Protein AF-A0A9C8DY75-F1 (afdb_monomer_lite)

Structure (mmCIF, N/CA/C/O backbone):
data_AF-A0A9C8DY75-F1
#
_entry.id   AF-A0A9C8DY75-F1
#
loop_
_atom_site.group_PDB
_atom_site.id
_atom_site.type_symbol
_atom_site.label_atom_id
_atom_site.label_alt_id
_atom_site.label_comp_id
_atom_site.label_asym_id
_atom_site.label_entity_id
_atom_site.label_seq_id
_atom_site.pdbx_PDB_ins_code
_atom_site.Cartn_x
_atom_site.Cartn_y
_atom_site.Cartn_z
_atom_site.occupancy
_atom_site.B_iso_or_equiv
_atom_site.auth_seq_id
_atom_site.auth_comp_id
_atom_site.auth_asym_id
_atom_site.auth_atom_id
_atom_site.pdbx_PDB_model_num
ATOM 1 N N . MET A 1 1 ? 14.771 -12.194 33.985 1.00 35.06 1 MET A N 1
ATOM 2 C CA . MET A 1 1 ? 16.113 -11.667 33.655 1.00 35.06 1 MET A CA 1
ATOM 3 C C . MET A 1 1 ? 16.366 -11.948 32.188 1.00 35.06 1 MET A C 1
ATOM 5 O O . MET A 1 1 ? 16.012 -13.023 31.724 1.00 35.06 1 MET A O 1
ATOM 9 N N . ASN A 1 2 ? 16.780 -10.926 31.445 1.00 33.47 2 ASN A N 1
ATOM 10 C CA . ASN A 1 2 ? 16.529 -10.808 30.013 1.00 33.47 2 ASN A CA 1
ATOM 11 C C . ASN A 1 2 ? 17.751 -11.295 29.214 1.00 33.47 2 ASN A C 1
ATOM 13 O O . ASN A 1 2 ? 18.658 -10.508 28.962 1.00 33.47 2 ASN A O 1
ATOM 17 N N . ASN A 1 3 ? 17.768 -12.573 28.813 1.00 32.16 3 ASN A N 1
ATOM 18 C CA . ASN A 1 3 ? 18.844 -13.187 28.007 1.00 32.16 3 ASN A CA 1
ATOM 19 C C . ASN A 1 3 ? 19.172 -12.420 26.708 1.00 32.16 3 ASN A C 1
ATOM 21 O O . ASN A 1 3 ? 20.236 -12.604 26.133 1.00 32.16 3 ASN A O 1
ATOM 25 N N . HIS A 1 4 ? 18.276 -11.540 26.259 1.00 33.88 4 HIS A N 1
ATOM 26 C CA . HIS A 1 4 ? 18.466 -10.701 25.081 1.00 33.88 4 HIS A CA 1
ATOM 27 C C . HIS A 1 4 ? 19.522 -9.611 25.304 1.00 33.88 4 HIS A C 1
ATOM 29 O O . HIS A 1 4 ? 20.319 -9.360 24.414 1.00 33.88 4 HIS A O 1
ATOM 35 N N . ASN A 1 5 ? 19.588 -8.998 26.490 1.00 35.75 5 ASN A N 1
ATOM 36 C CA . ASN A 1 5 ? 20.524 -7.893 26.735 1.00 35.75 5 ASN A CA 1
ATOM 37 C C . ASN A 1 5 ? 21.978 -8.370 26.843 1.00 35.75 5 ASN A C 1
ATOM 39 O O . ASN A 1 5 ? 22.879 -7.671 26.398 1.00 35.75 5 ASN A O 1
ATOM 43 N N . GLN A 1 6 ? 22.189 -9.581 27.364 1.00 37.75 6 GLN A N 1
ATOM 44 C CA . GLN A 1 6 ? 23.513 -10.196 27.481 1.00 37.75 6 GLN A CA 1
ATOM 45 C C . GLN A 1 6 ? 24.086 -10.571 26.100 1.00 37.75 6 GLN A C 1
ATOM 47 O O . GLN A 1 6 ? 25.264 -10.364 25.836 1.00 37.75 6 GLN A O 1
ATOM 52 N N . PHE A 1 7 ? 23.220 -11.000 25.176 1.00 37.94 7 PHE A N 1
ATOM 53 C CA . PHE A 1 7 ? 23.576 -11.288 23.784 1.00 37.94 7 PHE A CA 1
ATOM 54 C C . PHE A 1 7 ? 24.015 -10.033 23.002 1.00 37.94 7 PHE A C 1
ATOM 56 O O . PHE A 1 7 ? 24.945 -10.088 22.201 1.00 37.94 7 PHE A O 1
ATOM 63 N N . TYR A 1 8 ? 23.387 -8.877 23.256 1.00 40.94 8 TYR A N 1
ATOM 64 C CA . TYR A 1 8 ? 23.762 -7.611 22.609 1.00 40.94 8 TYR A CA 1
ATOM 65 C C . TYR A 1 8 ? 25.076 -7.016 23.143 1.00 40.94 8 TYR A C 1
ATOM 67 O O . TYR A 1 8 ? 25.793 -6.364 22.385 1.00 40.94 8 TYR A O 1
ATOM 75 N N . GLU A 1 9 ? 25.419 -7.255 24.413 1.00 46.00 9 GLU A N 1
ATOM 76 C CA . GLU A 1 9 ? 26.706 -6.840 24.994 1.00 46.00 9 GLU A CA 1
ATOM 77 C C . GLU A 1 9 ? 27.879 -7.699 24.489 1.00 46.00 9 GLU A C 1
ATOM 79 O O . GLU A 1 9 ? 28.969 -7.172 24.268 1.00 46.00 9 GLU A O 1
ATOM 84 N N . GLU A 1 10 ? 27.650 -8.990 24.228 1.00 44.62 10 GLU A N 1
ATOM 85 C CA . GLU A 1 10 ? 28.637 -9.900 23.627 1.00 44.62 10 GLU A CA 1
ATOM 86 C C . GLU A 1 10 ? 28.893 -9.587 22.137 1.00 44.62 10 GLU A C 1
ATOM 88 O O . GLU A 1 10 ? 30.037 -9.625 21.680 1.00 44.62 10 GLU A O 1
ATOM 93 N N . LEU A 1 11 ? 27.861 -9.175 21.388 1.00 41.12 11 LEU A N 1
ATOM 94 C CA . LEU A 1 11 ? 27.969 -8.759 19.978 1.00 41.12 11 LEU A CA 1
ATOM 95 C C . LEU A 1 11 ? 28.795 -7.480 19.769 1.00 41.12 11 LEU A C 1
ATOM 97 O O . LEU A 1 11 ? 29.419 -7.311 18.722 1.00 41.12 11 LEU A O 1
ATOM 101 N N . ALA A 1 12 ? 28.823 -6.582 20.756 1.00 44.66 12 ALA A N 1
ATOM 102 C CA . ALA A 1 12 ? 29.548 -5.315 20.673 1.00 44.66 12 ALA A CA 1
ATOM 103 C C . ALA A 1 12 ? 31.079 -5.465 20.798 1.00 44.66 12 ALA A C 1
ATOM 105 O O . ALA A 1 12 ? 31.804 -4.505 20.541 1.00 44.66 12 ALA A O 1
ATOM 106 N N . GLN A 1 13 ? 31.576 -6.646 21.190 1.00 51.94 13 GLN A N 1
ATOM 107 C CA . GLN A 1 13 ? 33.007 -6.908 21.399 1.00 51.94 13 GLN A CA 1
ATOM 108 C C . GLN A 1 13 ? 33.695 -7.638 20.231 1.00 51.94 13 GLN A C 1
ATOM 110 O O . GLN A 1 13 ? 34.899 -7.888 20.298 1.00 51.94 13 GLN A O 1
ATOM 115 N N . LEU A 1 14 ? 32.966 -7.968 19.159 1.00 43.81 14 LEU A N 1
ATOM 116 C CA . LEU A 1 14 ? 33.494 -8.720 18.014 1.00 43.81 14 LEU A CA 1
ATOM 117 C C . LEU A 1 14 ? 34.040 -7.815 16.888 1.00 43.81 14 LEU A C 1
ATOM 119 O O . LEU A 1 14 ? 33.615 -6.667 16.736 1.00 43.81 14 LEU A O 1
ATOM 123 N N . PRO A 1 15 ? 34.988 -8.308 16.066 1.00 44.72 15 PRO A N 1
ATOM 124 C CA . PRO A 1 15 ? 35.556 -7.534 14.968 1.00 44.72 15 PRO A CA 1
ATOM 125 C C . PRO A 1 15 ? 34.544 -7.284 13.819 1.00 44.72 15 PRO A C 1
ATOM 127 O O . PRO A 1 15 ? 33.732 -8.157 13.502 1.00 44.72 15 PRO A O 1
ATOM 130 N N . PRO A 1 16 ? 34.615 -6.135 13.108 1.00 42.19 16 PRO A N 1
ATOM 131 C CA . PRO A 1 16 ? 33.602 -5.693 12.126 1.00 42.19 16 PRO A CA 1
ATOM 132 C C . PRO A 1 16 ? 33.307 -6.662 10.963 1.00 42.19 16 PRO A C 1
ATOM 134 O O . PRO A 1 16 ? 32.242 -6.611 10.343 1.00 42.19 16 PRO A O 1
ATOM 137 N N . GLN A 1 17 ? 34.259 -7.539 10.643 1.00 45.12 17 GLN A N 1
ATOM 138 C CA . GLN A 1 17 ? 34.166 -8.502 9.543 1.00 45.12 17 GLN A CA 1
ATOM 139 C C . GLN A 1 17 ? 33.338 -9.741 9.923 1.00 45.12 17 GLN A C 1
ATOM 141 O O . GLN A 1 17 ? 32.586 -10.239 9.089 1.00 45.12 17 GLN A O 1
ATOM 146 N N . GLU A 1 18 ? 33.387 -10.170 11.188 1.00 43.00 18 GLU A N 1
ATOM 147 C CA . GLU A 1 18 ? 32.552 -11.259 11.719 1.00 43.00 18 GLU A CA 1
ATOM 148 C C . GLU A 1 18 ? 31.123 -10.773 11.999 1.00 43.00 18 GLU A C 1
ATOM 150 O O . GLU A 1 18 ? 30.161 -11.478 11.706 1.00 43.00 18 GLU A O 1
ATOM 155 N N . ILE A 1 19 ? 30.969 -9.511 12.423 1.00 42.41 19 ILE A N 1
ATOM 156 C CA . ILE A 1 19 ? 29.669 -8.834 12.563 1.00 42.41 19 ILE A CA 1
ATOM 157 C C . ILE A 1 19 ? 28.912 -8.798 11.225 1.00 42.41 19 ILE A C 1
ATOM 159 O O . ILE A 1 19 ? 27.706 -9.005 11.199 1.00 42.41 19 ILE A O 1
ATOM 163 N N . SER A 1 20 ? 29.603 -8.606 10.098 1.00 39.88 20 SER A N 1
ATOM 164 C CA . SER A 1 20 ? 28.977 -8.562 8.766 1.00 39.88 20 SER A CA 1
ATOM 165 C C . SER A 1 20 ? 28.496 -9.937 8.267 1.00 39.88 20 SER A C 1
ATOM 167 O O . SER A 1 20 ? 27.516 -10.005 7.527 1.00 39.88 20 SER A O 1
ATOM 169 N N . GLN A 1 21 ? 29.145 -11.032 8.682 1.00 42.72 21 GLN A N 1
ATOM 170 C CA . GLN A 1 21 ? 28.698 -12.405 8.399 1.00 42.72 21 GLN A CA 1
ATOM 171 C C . GLN A 1 21 ? 27.571 -12.850 9.342 1.00 42.72 21 GLN A C 1
ATOM 173 O O . GLN A 1 21 ? 26.613 -13.464 8.883 1.00 42.72 21 GLN A O 1
ATOM 178 N N . LEU A 1 22 ? 27.612 -12.460 10.621 1.00 39.53 22 LEU A N 1
ATOM 179 C CA . LEU A 1 22 ? 26.541 -12.750 11.583 1.00 39.53 22 LEU A CA 1
ATOM 180 C C . LEU A 1 22 ? 25.277 -11.904 11.335 1.00 39.53 22 LEU A C 1
ATOM 182 O O . LEU A 1 22 ? 24.164 -12.400 11.476 1.00 39.53 22 LEU A O 1
ATOM 186 N N . LEU A 1 23 ? 25.425 -10.650 10.887 1.00 39.97 23 LEU A N 1
ATOM 187 C CA . LEU A 1 23 ? 24.319 -9.801 10.417 1.00 39.97 23 LEU A CA 1
ATOM 188 C C . LEU A 1 23 ? 23.689 -10.323 9.120 1.00 39.97 23 LEU A C 1
ATOM 190 O O . LEU A 1 23 ? 22.530 -10.022 8.859 1.00 39.97 23 LEU A O 1
ATOM 194 N N . ALA A 1 24 ? 24.408 -11.116 8.318 1.00 43.81 24 ALA A N 1
ATOM 195 C CA . ALA A 1 24 ? 23.829 -11.843 7.187 1.00 43.81 24 ALA A CA 1
ATOM 196 C C . ALA A 1 24 ? 23.033 -13.091 7.629 1.00 43.81 24 ALA A C 1
ATOM 198 O O . ALA A 1 24 ? 22.168 -13.552 6.884 1.00 43.81 24 ALA A O 1
ATOM 199 N N . GLU A 1 25 ? 23.274 -13.605 8.840 1.00 40.19 25 GLU A N 1
ATOM 200 C CA . GLU A 1 25 ? 22.545 -14.734 9.438 1.00 40.19 25 GLU A CA 1
ATOM 201 C C . GLU A 1 25 ? 21.399 -14.309 10.378 1.00 40.19 25 GLU A C 1
ATOM 203 O O . GLU A 1 25 ? 20.442 -15.064 10.552 1.00 40.19 25 GLU A O 1
ATOM 208 N N . VAL A 1 26 ? 21.439 -13.101 10.951 1.00 36.62 26 VAL A N 1
ATOM 209 C CA . VAL A 1 26 ? 20.476 -12.614 11.956 1.00 36.62 26 VAL A CA 1
ATOM 210 C C . VAL A 1 26 ? 20.034 -11.180 11.626 1.00 36.62 26 VAL A C 1
ATOM 212 O O . VAL A 1 26 ? 20.296 -10.241 12.372 1.00 36.62 26 VAL A O 1
ATOM 215 N N . LEU A 1 27 ? 19.375 -10.962 10.484 1.00 36.66 27 LEU A N 1
ATOM 216 C CA . LEU A 1 27 ? 18.712 -9.671 10.243 1.00 36.66 27 LEU A CA 1
ATOM 217 C C . LEU A 1 27 ? 17.503 -9.503 11.193 1.00 36.66 27 LEU A C 1
ATOM 219 O O . LEU A 1 27 ? 16.833 -10.483 11.533 1.00 36.66 27 LEU A O 1
ATOM 223 N N . PRO A 1 28 ? 17.195 -8.272 11.638 1.00 41.47 28 PRO A N 1
ATOM 224 C CA . PRO A 1 28 ? 16.092 -8.005 12.554 1.00 41.47 28 PRO A CA 1
ATOM 225 C C . PRO A 1 28 ? 14.758 -8.402 11.904 1.00 41.47 28 PRO A C 1
ATOM 227 O O . PRO A 1 28 ? 14.546 -8.198 10.711 1.00 41.47 28 PRO A O 1
ATOM 230 N N . TYR A 1 29 ? 13.840 -8.965 12.694 1.00 38.38 29 TYR A N 1
ATOM 231 C CA . TYR A 1 29 ? 12.595 -9.607 12.235 1.00 38.38 29 TYR A CA 1
ATOM 232 C C . TYR A 1 29 ? 11.742 -8.756 11.260 1.00 38.38 29 TYR A C 1
ATOM 234 O O . TYR A 1 29 ? 11.028 -9.308 10.426 1.00 38.38 29 TYR A O 1
ATOM 242 N N . GLY A 1 30 ? 11.850 -7.421 11.310 1.00 42.50 30 GLY A N 1
ATOM 243 C CA . GLY A 1 30 ? 11.205 -6.505 10.358 1.00 42.50 30 GLY A CA 1
ATOM 244 C C . GLY A 1 30 ? 11.857 -6.444 8.965 1.00 42.50 30 GLY A C 1
ATOM 245 O O . GLY A 1 30 ? 11.147 -6.372 7.969 1.00 42.50 30 GLY A O 1
ATOM 246 N N . GLU A 1 31 ? 13.184 -6.551 8.857 1.00 40.59 31 GLU A N 1
ATOM 247 C CA . GLU A 1 31 ? 13.904 -6.491 7.571 1.00 40.59 31 GLU A CA 1
ATOM 248 C C . GLU A 1 31 ? 13.900 -7.833 6.825 1.00 40.59 31 GLU A C 1
ATOM 250 O O . GLU A 1 31 ? 13.938 -7.863 5.596 1.00 40.59 31 GLU A O 1
ATOM 255 N N . ILE A 1 32 ? 13.786 -8.955 7.545 1.00 43.06 32 ILE A N 1
ATOM 256 C CA . ILE A 1 32 ? 13.619 -10.290 6.945 1.00 43.06 32 ILE A CA 1
ATOM 257 C C . ILE A 1 32 ? 12.243 -10.428 6.278 1.00 43.06 32 ILE A C 1
ATOM 259 O O . ILE A 1 32 ? 12.142 -11.009 5.198 1.00 43.06 32 ILE A O 1
ATOM 263 N N . LYS A 1 33 ? 11.182 -9.876 6.882 1.00 41.22 33 LYS A N 1
ATOM 264 C CA . LYS A 1 33 ? 9.817 -9.957 6.337 1.00 41.22 33 LYS A CA 1
ATOM 265 C C . LYS A 1 33 ? 9.682 -9.161 5.035 1.00 41.22 33 LYS A C 1
ATOM 267 O O . LYS A 1 33 ? 9.164 -9.689 4.057 1.00 41.22 33 LYS A O 1
ATOM 272 N N . ALA A 1 34 ? 10.264 -7.961 4.991 1.00 41.84 34 ALA A N 1
ATOM 273 C CA . ALA A 1 34 ? 10.350 -7.160 3.774 1.00 41.84 34 ALA A CA 1
ATOM 274 C C . ALA A 1 34 ? 11.206 -7.835 2.683 1.00 41.84 34 ALA A C 1
ATOM 276 O O . ALA A 1 34 ? 10.881 -7.710 1.508 1.00 41.84 34 ALA A O 1
ATOM 277 N N . ARG A 1 35 ? 12.269 -8.579 3.053 1.00 44.25 35 ARG A N 1
ATOM 278 C CA . ARG A 1 35 ? 13.201 -9.243 2.116 1.00 44.25 35 ARG A CA 1
ATOM 279 C C . ARG A 1 35 ? 12.779 -10.613 1.575 1.00 44.25 35 ARG A C 1
ATOM 281 O O . ARG A 1 35 ? 13.339 -11.043 0.568 1.00 44.25 35 ARG A O 1
ATOM 288 N N . MET A 1 36 ? 11.812 -11.294 2.190 1.00 48.47 36 MET A N 1
ATOM 289 C CA . MET A 1 36 ? 11.324 -12.598 1.707 1.00 48.47 36 MET A CA 1
ATOM 290 C C . MET A 1 36 ? 10.071 -12.511 0.825 1.00 48.47 36 MET A C 1
ATOM 292 O O . MET A 1 36 ? 9.897 -13.371 -0.035 1.00 48.47 36 MET A O 1
ATOM 296 N N . ASP A 1 37 ? 9.259 -11.462 0.971 1.00 58.91 37 ASP A N 1
ATOM 297 C CA . ASP A 1 37 ? 8.119 -11.173 0.097 1.00 58.91 37 ASP A CA 1
ATOM 298 C C . ASP A 1 37 ? 8.492 -10.005 -0.828 1.00 58.91 37 ASP A C 1
ATOM 300 O O . ASP A 1 37 ? 8.303 -8.830 -0.513 1.00 58.91 37 ASP A O 1
ATOM 304 N N . GLY A 1 38 ? 9.077 -10.324 -1.980 1.00 64.00 38 GLY A N 1
ATOM 305 C CA . GLY A 1 38 ? 9.487 -9.341 -2.978 1.00 64.00 38 GLY A CA 1
ATOM 306 C C . GLY A 1 38 ? 9.517 -9.940 -4.375 1.00 64.00 38 GLY A C 1
ATOM 307 O O . GLY A 1 38 ? 9.496 -11.157 -4.546 1.00 64.00 38 GLY A O 1
ATOM 308 N N . SER A 1 39 ? 9.549 -9.077 -5.381 1.00 71.75 39 SER A N 1
ATOM 309 C CA . SER A 1 39 ? 9.592 -9.479 -6.786 1.00 71.75 39 SER A CA 1
ATOM 310 C C . SER A 1 39 ? 10.898 -9.051 -7.429 1.00 71.75 39 SER A C 1
ATOM 312 O O . SER A 1 39 ? 11.401 -7.964 -7.147 1.00 71.75 39 SER A O 1
ATOM 314 N N . VAL A 1 40 ? 11.438 -9.895 -8.309 1.00 77.00 40 VAL A N 1
ATOM 315 C CA . VAL A 1 40 ? 12.561 -9.498 -9.158 1.00 77.00 40 VAL A CA 1
ATOM 316 C C . VAL A 1 40 ? 12.011 -8.935 -10.459 1.00 77.00 40 VAL A C 1
ATOM 318 O O . VAL A 1 40 ? 11.141 -9.528 -11.094 1.00 77.00 40 VAL A O 1
ATOM 321 N N . ILE A 1 41 ? 12.497 -7.757 -10.825 1.00 82.62 41 ILE A N 1
ATOM 322 C CA . ILE A 1 41 ? 12.028 -6.990 -11.968 1.00 82.62 41 ILE A CA 1
ATOM 323 C C . ILE A 1 41 ? 13.224 -6.648 -12.845 1.00 82.62 41 ILE A C 1
ATOM 325 O O . ILE A 1 41 ? 14.242 -6.124 -12.383 1.00 82.62 41 ILE A O 1
ATOM 329 N N . LEU A 1 42 ? 13.091 -6.929 -14.133 1.00 86.38 42 LEU A N 1
ATOM 330 C CA . LEU A 1 42 ? 14.008 -6.479 -15.163 1.00 86.38 42 LEU A CA 1
ATOM 331 C C . LEU A 1 42 ? 13.452 -5.209 -15.796 1.00 86.38 42 LEU A C 1
ATOM 333 O O . LEU A 1 42 ? 12.266 -5.121 -16.097 1.00 86.38 42 LEU A O 1
ATOM 337 N N . ILE A 1 43 ? 14.318 -4.219 -16.002 1.00 90.31 43 ILE A N 1
ATOM 338 C CA . ILE A 1 43 ? 13.969 -3.024 -16.768 1.00 90.31 43 ILE A CA 1
ATOM 339 C C . ILE A 1 43 ? 14.956 -2.905 -17.915 1.00 90.31 43 ILE A C 1
ATOM 341 O O . ILE A 1 43 ? 16.176 -2.903 -17.715 1.00 90.31 43 ILE A O 1
ATOM 345 N N . HIS A 1 44 ? 14.419 -2.830 -19.124 1.00 89.50 44 HIS A N 1
ATOM 346 C CA . HIS A 1 44 ? 15.191 -2.851 -20.353 1.00 89.50 44 HIS A CA 1
ATOM 347 C C . HIS A 1 44 ? 14.893 -1.618 -21.193 1.00 89.50 44 HIS A C 1
ATOM 349 O O . HIS A 1 44 ? 13.754 -1.176 -21.277 1.00 89.50 44 HIS A O 1
ATOM 355 N N . ALA A 1 45 ? 15.936 -1.073 -21.818 1.00 89.88 45 ALA A N 1
ATOM 356 C CA . ALA A 1 45 ? 15.827 -0.027 -22.824 1.00 89.88 45 ALA A CA 1
ATOM 357 C C . ALA A 1 45 ? 16.320 -0.587 -24.161 1.00 89.88 45 ALA A C 1
ATOM 359 O O . ALA A 1 45 ? 17.476 -1.003 -24.282 1.00 89.88 45 ALA A O 1
ATOM 360 N N . TYR A 1 46 ? 15.439 -0.608 -25.155 1.00 89.50 46 TYR A N 1
ATOM 361 C CA . TYR A 1 46 ? 15.679 -1.172 -26.479 1.00 89.50 46 TYR A CA 1
ATOM 362 C C . TYR A 1 46 ? 15.947 -0.071 -27.512 1.00 89.50 46 TYR A C 1
ATOM 364 O O . TYR A 1 46 ? 15.561 1.084 -27.337 1.00 89.50 46 TYR A O 1
ATOM 372 N N . GLY A 1 47 ? 16.646 -0.422 -28.596 1.00 83.00 47 GLY A N 1
ATOM 373 C CA . GLY A 1 47 ? 16.752 0.428 -29.788 1.00 83.00 47 GLY A CA 1
ATOM 374 C C . GLY A 1 47 ? 17.619 1.690 -29.670 1.00 83.00 47 GLY A C 1
ATOM 375 O O . GLY A 1 47 ? 17.755 2.415 -30.649 1.00 83.00 47 GLY A O 1
ATOM 376 N N . LEU A 1 48 ? 18.291 1.942 -28.537 1.00 82.50 48 LEU A N 1
ATOM 377 C CA . LEU A 1 48 ? 19.128 3.145 -28.314 1.00 82.50 48 LEU A CA 1
ATOM 378 C C . LEU A 1 48 ? 20.363 3.276 -29.238 1.00 82.50 48 LEU A C 1
ATOM 380 O O . LEU A 1 48 ? 21.082 4.283 -29.188 1.00 82.50 48 LEU A O 1
ATOM 384 N N . ARG A 1 49 ? 20.648 2.245 -30.041 1.00 76.81 49 ARG A N 1
ATOM 385 C CA . ARG A 1 49 ? 21.739 2.202 -31.030 1.00 76.81 49 ARG A CA 1
ATOM 386 C C . ARG A 1 49 ? 21.253 2.147 -32.481 1.00 76.81 49 ARG A C 1
ATOM 388 O O . ARG A 1 49 ? 22.085 2.113 -33.372 1.00 76.81 49 ARG A O 1
ATOM 395 N N . ARG A 1 50 ? 19.938 2.185 -32.723 1.00 73.62 50 ARG A N 1
ATOM 396 C CA . ARG A 1 50 ? 19.336 2.008 -34.058 1.00 73.62 50 ARG A CA 1
ATOM 397 C C . ARG A 1 50 ? 19.770 3.048 -35.103 1.00 73.62 50 ARG A C 1
ATOM 399 O O . ARG A 1 50 ? 19.581 2.818 -36.279 1.00 73.62 50 ARG A O 1
ATOM 406 N N . PHE A 1 51 ? 20.329 4.178 -34.676 1.00 68.81 51 PHE A N 1
ATOM 407 C CA . PHE A 1 51 ? 20.806 5.249 -35.560 1.00 68.81 51 PHE A CA 1
ATOM 408 C C . PHE A 1 51 ? 22.331 5.457 -35.463 1.00 68.81 51 PHE A C 1
ATOM 410 O O . PHE A 1 51 ? 22.816 6.574 -35.658 1.00 68.81 51 PHE A O 1
ATOM 417 N N . GLN A 1 52 ? 23.081 4.430 -35.040 1.00 67.38 52 GLN A N 1
ATOM 418 C CA . GLN A 1 52 ? 24.547 4.455 -35.012 1.00 67.38 52 GLN A CA 1
ATOM 419 C C . GLN A 1 52 ? 25.116 3.894 -36.319 1.00 67.38 52 GLN A C 1
ATOM 421 O O . GLN A 1 52 ? 24.844 2.745 -36.669 1.00 67.38 52 GLN A O 1
ATOM 426 N N . SER A 1 53 ? 25.981 4.688 -36.956 1.00 58.78 53 SER A N 1
ATOM 427 C CA . SER A 1 53 ? 26.515 4.484 -38.310 1.00 58.78 53 SER A CA 1
ATOM 428 C C . SER A 1 53 ? 27.089 3.092 -38.594 1.00 58.78 53 SER A C 1
ATOM 430 O O . SER A 1 53 ? 26.905 2.568 -39.685 1.00 58.78 53 SER A O 1
ATOM 432 N N . THR A 1 54 ? 27.752 2.446 -37.635 1.00 53.72 54 THR A N 1
ATOM 433 C CA . THR A 1 54 ? 28.429 1.160 -37.876 1.00 53.72 54 THR A CA 1
ATOM 434 C C . THR A 1 54 ? 27.477 -0.024 -38.048 1.00 53.72 54 THR A C 1
ATOM 436 O O . THR A 1 54 ? 27.789 -0.947 -38.792 1.00 53.72 54 THR A O 1
ATOM 439 N N . THR A 1 55 ? 26.314 -0.003 -37.394 1.00 55.06 55 THR A N 1
ATOM 440 C CA . THR A 1 55 ? 25.287 -1.051 -37.559 1.00 55.06 55 THR A CA 1
ATOM 441 C C . THR A 1 55 ? 24.583 -0.899 -38.903 1.00 55.06 55 THR A C 1
ATOM 443 O O . THR A 1 55 ? 24.269 -1.886 -39.562 1.00 55.06 55 THR A O 1
ATOM 446 N N . ASP A 1 56 ? 24.413 0.352 -39.332 1.00 56.91 56 ASP A N 1
ATOM 447 C CA . ASP A 1 56 ? 23.744 0.686 -40.577 1.00 56.91 56 ASP A CA 1
ATOM 448 C C . ASP A 1 56 ? 24.604 0.274 -41.784 1.00 56.91 56 ASP A C 1
ATOM 450 O O . ASP A 1 56 ? 24.060 -0.256 -42.737 1.00 56.91 56 ASP A O 1
ATOM 454 N N . LEU A 1 57 ? 25.939 0.400 -41.759 1.00 55.41 57 LEU A N 1
ATOM 455 C CA . LEU A 1 57 ? 26.799 0.094 -42.923 1.00 55.41 57 LEU A CA 1
ATOM 456 C C . LEU A 1 57 ? 26.791 -1.376 -43.380 1.00 55.41 57 LEU A C 1
ATOM 458 O O . LEU A 1 57 ? 26.719 -1.634 -44.583 1.00 55.41 57 LEU A O 1
ATOM 462 N N . MET A 1 58 ? 26.809 -2.332 -42.444 1.00 54.16 58 MET A N 1
ATOM 463 C CA . MET A 1 58 ? 26.673 -3.758 -42.779 1.00 54.16 58 MET A CA 1
ATOM 464 C C . MET A 1 58 ? 25.254 -4.089 -43.261 1.00 54.16 58 MET A C 1
ATOM 466 O O . MET A 1 58 ? 25.079 -4.882 -44.185 1.00 54.16 58 MET A O 1
ATOM 470 N N . GLU A 1 59 ? 24.235 -3.460 -42.668 1.00 53.25 59 GLU A N 1
ATOM 471 C CA . GLU A 1 59 ? 22.841 -3.601 -43.100 1.00 53.25 59 GLU A CA 1
ATOM 472 C C . GLU A 1 59 ? 22.548 -2.880 -44.428 1.00 53.25 59 GLU A C 1
ATOM 474 O O . GLU A 1 59 ? 21.607 -3.257 -45.121 1.00 53.25 59 GLU A O 1
ATOM 479 N N . LEU A 1 60 ? 23.372 -1.898 -44.809 1.00 51.28 60 LEU A N 1
ATOM 480 C CA . LEU A 1 60 ? 23.378 -1.174 -46.087 1.00 51.28 60 LEU A CA 1
ATOM 481 C C . LEU A 1 60 ? 24.091 -1.949 -47.212 1.00 51.28 60 LEU A C 1
ATOM 483 O O . LEU A 1 60 ? 24.235 -1.433 -48.320 1.00 51.28 60 LEU A O 1
ATOM 487 N N . GLY A 1 61 ? 24.536 -3.185 -46.951 1.00 52.44 61 GLY A N 1
ATOM 488 C CA . GLY A 1 61 ? 25.111 -4.072 -47.963 1.00 52.44 61 GLY A CA 1
ATOM 489 C C . GLY A 1 61 ? 26.525 -3.698 -48.411 1.00 52.44 61 GLY A C 1
ATOM 490 O O . GLY A 1 61 ? 26.965 -4.177 -49.455 1.00 52.44 61 GLY A O 1
ATOM 491 N N . ILE A 1 62 ? 27.237 -2.863 -47.645 1.00 57.66 62 ILE A N 1
ATOM 492 C CA . ILE A 1 62 ? 28.656 -2.563 -47.859 1.00 57.66 62 ILE A CA 1
ATOM 493 C C . ILE A 1 62 ? 29.464 -3.500 -46.945 1.00 57.66 62 ILE A C 1
ATOM 495 O O . ILE A 1 62 ? 29.416 -3.340 -45.724 1.00 57.66 62 ILE A O 1
ATOM 499 N N . PRO A 1 63 ? 30.183 -4.499 -47.493 1.00 57.94 63 PRO A N 1
ATOM 500 C CA . PRO A 1 63 ? 31.040 -5.376 -46.697 1.00 57.94 63 PRO A CA 1
ATOM 501 C C . PRO A 1 63 ? 32.092 -4.578 -45.915 1.00 57.94 63 PRO A C 1
ATOM 503 O O . PRO A 1 63 ? 32.573 -3.554 -46.397 1.00 57.94 63 PRO A O 1
ATOM 506 N N . GLU A 1 64 ? 32.506 -5.065 -44.742 1.00 59.06 64 GLU A N 1
ATOM 507 C CA . GLU A 1 64 ? 33.569 -4.421 -43.943 1.00 59.06 64 GLU A CA 1
ATOM 508 C C . GLU A 1 64 ? 34.881 -4.247 -44.728 1.00 59.06 64 GLU A C 1
ATOM 510 O O . GLU A 1 64 ? 35.585 -3.255 -44.538 1.00 59.06 64 GLU A O 1
ATOM 515 N N . ASP A 1 65 ? 35.164 -5.166 -45.656 1.00 63.00 65 ASP A N 1
ATOM 516 C CA . ASP A 1 65 ? 36.370 -5.171 -46.491 1.00 63.00 65 ASP A CA 1
ATOM 517 C C . ASP A 1 65 ? 36.282 -4.253 -47.725 1.00 63.00 65 ASP A C 1
ATOM 519 O O . ASP A 1 65 ? 37.244 -4.130 -48.488 1.00 63.00 65 ASP A O 1
ATOM 523 N N . ASP A 1 66 ? 35.139 -3.603 -47.950 1.00 65.31 66 ASP A N 1
ATOM 524 C CA . ASP A 1 66 ? 34.937 -2.728 -49.098 1.00 65.31 66 ASP A CA 1
ATOM 525 C C . ASP A 1 66 ? 35.663 -1.382 -48.900 1.00 65.31 66 ASP A C 1
ATOM 527 O O . ASP A 1 66 ? 35.493 -0.739 -47.857 1.00 65.31 66 ASP A O 1
ATOM 531 N N . PRO A 1 67 ? 36.445 -0.887 -49.880 1.00 63.81 67 PRO A N 1
ATOM 532 C CA . PRO A 1 67 ? 37.103 0.419 -49.784 1.00 63.81 67 PRO A CA 1
ATOM 533 C C . PRO A 1 67 ? 36.116 1.566 -49.509 1.00 63.81 67 PRO A C 1
ATOM 535 O O . PRO A 1 67 ? 36.459 2.504 -48.784 1.00 63.81 67 PRO A O 1
ATOM 538 N N . ARG A 1 68 ? 34.861 1.443 -49.969 1.00 64.75 68 ARG A N 1
ATOM 539 C CA . ARG A 1 68 ? 33.775 2.401 -49.712 1.00 64.75 68 ARG A CA 1
ATOM 540 C C . ARG A 1 68 ? 33.408 2.479 -48.232 1.00 64.75 68 ARG A C 1
ATOM 542 O O . ARG A 1 68 ? 33.017 3.546 -47.769 1.00 64.75 68 ARG A O 1
ATOM 549 N N . SER A 1 69 ? 33.577 1.394 -47.469 1.00 67.06 69 SER A N 1
ATOM 550 C CA . SER A 1 69 ? 33.281 1.345 -46.030 1.00 67.06 69 SER A CA 1
ATOM 551 C C . SER A 1 69 ? 34.106 2.365 -45.242 1.00 67.06 69 SER A C 1
ATOM 553 O O . SER A 1 69 ? 33.600 3.000 -44.317 1.00 67.06 69 SER A O 1
ATOM 555 N N . LYS A 1 70 ? 35.359 2.617 -45.649 1.00 67.94 70 LYS A N 1
ATOM 556 C CA . LYS A 1 70 ? 36.228 3.616 -45.002 1.00 67.94 70 LYS A CA 1
ATOM 557 C C . LYS A 1 70 ? 35.732 5.039 -45.228 1.00 67.94 70 LYS A C 1
ATOM 559 O O . LYS A 1 70 ? 35.700 5.825 -44.283 1.00 67.94 70 LYS A O 1
ATOM 564 N N . VAL A 1 71 ? 35.321 5.355 -46.455 1.00 68.00 71 VAL A N 1
ATOM 565 C CA . VAL A 1 71 ? 34.781 6.675 -46.811 1.00 68.00 71 VAL A CA 1
ATOM 566 C C . VAL A 1 71 ? 33.448 6.895 -46.122 1.00 68.00 71 VAL A C 1
ATOM 568 O O . VAL A 1 71 ? 33.252 7.933 -45.497 1.00 68.00 71 VAL A O 1
ATOM 571 N N . PHE A 1 72 ? 32.568 5.896 -46.150 1.00 67.25 72 PHE A N 1
ATOM 572 C CA . PHE A 1 72 ? 31.311 5.929 -45.419 1.00 67.25 72 PHE A CA 1
ATOM 573 C C . PHE A 1 72 ? 31.540 6.092 -43.917 1.00 67.25 72 PHE A C 1
ATOM 575 O O . PHE A 1 72 ? 30.972 6.988 -43.323 1.00 67.25 72 PHE A O 1
ATOM 582 N N . THR A 1 73 ? 32.431 5.333 -43.286 1.00 67.44 73 THR A N 1
ATOM 583 C CA . THR A 1 73 ? 32.711 5.489 -41.847 1.00 67.44 73 THR A CA 1
ATOM 584 C C . THR A 1 73 ? 33.282 6.876 -41.513 1.00 67.44 73 THR A C 1
ATOM 586 O O . THR A 1 73 ? 33.000 7.416 -40.446 1.00 67.44 73 THR A O 1
ATOM 589 N N . ALA A 1 74 ? 34.065 7.475 -42.417 1.00 67.44 74 ALA A N 1
ATOM 590 C CA . ALA A 1 74 ? 34.661 8.797 -42.226 1.00 67.44 74 ALA A CA 1
ATOM 591 C C . ALA A 1 74 ? 33.695 9.965 -42.503 1.00 67.44 74 ALA A C 1
ATOM 593 O O . ALA A 1 74 ? 33.845 11.031 -41.908 1.00 67.44 74 ALA A O 1
ATOM 594 N N . THR A 1 75 ? 32.729 9.787 -43.409 1.00 64.50 75 THR A N 1
ATOM 595 C CA . THR A 1 75 ? 31.823 10.854 -43.880 1.00 64.50 75 THR A CA 1
ATOM 596 C C . THR A 1 75 ? 30.386 10.701 -43.387 1.00 64.50 75 THR A C 1
ATOM 598 O O . THR A 1 75 ? 29.657 11.691 -43.336 1.00 64.50 75 THR A O 1
ATOM 601 N N . MET A 1 76 ? 29.968 9.494 -42.998 1.00 64.19 76 MET A N 1
ATOM 602 C CA . MET A 1 76 ? 28.631 9.207 -42.489 1.00 64.19 76 MET A CA 1
ATOM 603 C C . MET A 1 76 ? 28.514 9.769 -41.080 1.00 64.19 76 MET A C 1
ATOM 605 O O . MET A 1 76 ? 28.925 9.173 -40.082 1.00 64.19 76 MET A O 1
ATOM 609 N N . GLN A 1 77 ? 27.915 10.950 -41.007 1.00 62.59 77 GLN A N 1
ATOM 610 C CA . GLN A 1 77 ? 27.367 11.454 -39.761 1.00 62.59 77 GLN A CA 1
ATOM 611 C C . GLN A 1 77 ? 26.235 10.518 -39.317 1.00 62.59 77 GLN A C 1
ATOM 613 O O . GLN A 1 77 ? 25.552 9.921 -40.152 1.00 62.59 77 GLN A O 1
ATOM 618 N N . ASN A 1 78 ? 26.030 10.374 -38.005 1.00 65.88 78 ASN A N 1
ATOM 619 C CA . ASN A 1 78 ? 24.891 9.614 -37.485 1.00 65.88 78 ASN A CA 1
ATOM 620 C C . ASN A 1 78 ? 23.599 10.063 -38.194 1.00 65.88 78 ASN A C 1
ATOM 622 O O . ASN A 1 78 ? 23.363 11.266 -38.331 1.00 65.88 78 ASN A O 1
ATOM 626 N N . LEU A 1 79 ? 22.752 9.108 -38.604 1.00 66.56 79 LEU A N 1
ATOM 627 C CA . LEU A 1 79 ? 21.489 9.396 -39.307 1.00 66.56 79 LEU A CA 1
ATOM 628 C C . LEU A 1 79 ? 20.588 10.353 -38.513 1.00 66.56 79 LEU A C 1
ATOM 630 O O . LEU A 1 79 ? 19.802 11.101 -39.083 1.00 66.56 79 LEU A O 1
ATOM 634 N N . VAL A 1 80 ? 20.732 10.342 -37.188 1.00 74.19 80 VAL A N 1
ATOM 635 C CA . VAL A 1 80 ? 20.071 11.264 -36.269 1.00 74.19 80 VAL A CA 1
ATOM 636 C C . VAL A 1 80 ? 21.122 11.966 -35.415 1.00 74.19 80 VAL A C 1
ATOM 638 O O . VAL A 1 80 ? 22.098 11.351 -34.983 1.00 74.19 80 VAL A O 1
ATOM 641 N N . SER A 1 81 ? 20.881 13.245 -35.112 1.00 79.81 81 SER A N 1
ATOM 642 C CA . SER A 1 81 ? 21.739 14.068 -34.254 1.00 79.81 81 SER A CA 1
ATOM 643 C C . SER A 1 81 ? 22.137 13.357 -32.955 1.00 79.81 81 SER A C 1
ATOM 645 O O . SER A 1 81 ? 21.288 12.854 -32.213 1.00 79.81 81 SER A O 1
ATOM 647 N N . GLU A 1 82 ? 23.426 13.419 -32.608 1.00 82.50 82 GLU A N 1
ATOM 648 C CA . GLU A 1 82 ? 23.939 12.898 -31.335 1.00 82.50 82 GLU A CA 1
ATOM 649 C C . GLU A 1 82 ? 23.232 13.502 -30.121 1.00 82.50 82 GLU A C 1
ATOM 651 O O . GLU A 1 82 ? 23.089 12.836 -29.099 1.00 82.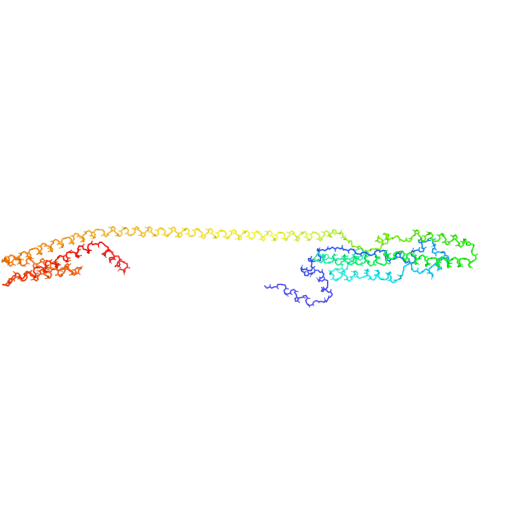50 82 GLU A O 1
ATOM 656 N N . LYS A 1 83 ? 22.734 14.741 -30.228 1.00 86.75 83 LYS A N 1
ATOM 657 C CA . LYS A 1 83 ? 21.969 15.385 -29.153 1.00 86.75 83 LYS A CA 1
ATOM 658 C C . LYS A 1 83 ? 20.708 14.593 -28.808 1.00 86.75 83 LYS A C 1
ATOM 660 O O . LYS A 1 83 ? 20.427 14.402 -27.628 1.00 86.75 83 LYS A O 1
ATOM 665 N N . ILE A 1 84 ? 19.989 14.099 -29.817 1.00 86.31 84 ILE A N 1
ATOM 666 C CA . ILE A 1 84 ? 18.769 13.300 -29.634 1.00 86.31 84 ILE A CA 1
ATOM 667 C C . ILE A 1 84 ? 19.127 11.936 -29.033 1.00 86.31 84 ILE A C 1
ATOM 669 O O . ILE A 1 84 ? 18.521 11.512 -28.048 1.00 86.31 84 ILE A O 1
ATOM 673 N N . GLN A 1 85 ? 20.167 11.279 -29.558 1.00 84.00 85 GLN A N 1
ATOM 674 C CA . GLN A 1 85 ? 20.625 9.991 -29.029 1.00 84.00 85 GLN A CA 1
ATOM 675 C C . GLN A 1 85 ? 21.077 10.097 -27.566 1.00 84.00 85 GLN A C 1
ATOM 677 O O . GLN A 1 85 ? 20.724 9.257 -26.737 1.00 84.00 85 GLN A O 1
ATOM 682 N N . ASN A 1 86 ? 21.833 11.143 -27.233 1.00 88.88 86 ASN A N 1
ATOM 683 C CA . ASN A 1 86 ? 22.299 11.397 -25.876 1.00 88.88 86 ASN A CA 1
ATOM 684 C C . ASN A 1 86 ? 21.138 11.753 -24.945 1.00 88.88 86 ASN A C 1
ATOM 686 O O . ASN A 1 86 ? 21.133 11.293 -23.809 1.00 88.88 86 ASN A O 1
ATOM 690 N N . ALA A 1 87 ? 20.128 12.496 -25.408 1.00 90.25 87 ALA A N 1
ATOM 691 C CA . ALA A 1 87 ? 18.930 12.777 -24.617 1.00 90.25 87 ALA A CA 1
ATOM 692 C C . ALA A 1 87 ? 18.181 11.487 -24.235 1.00 90.25 87 ALA A C 1
ATOM 694 O O . ALA A 1 87 ? 17.877 11.291 -23.058 1.00 90.25 87 ALA A O 1
ATOM 695 N N . LEU A 1 88 ? 17.966 10.576 -25.191 1.00 90.56 88 LEU A N 1
ATOM 696 C CA . LEU A 1 88 ? 17.320 9.281 -24.939 1.00 90.56 88 LEU A CA 1
ATOM 697 C C . LEU A 1 88 ? 18.155 8.387 -24.014 1.00 90.56 88 LEU A C 1
ATOM 699 O O . LEU A 1 88 ? 17.624 7.825 -23.058 1.00 90.56 88 LEU A O 1
ATOM 703 N N . ARG A 1 89 ? 19.473 8.289 -24.239 1.00 90.62 89 ARG A N 1
ATOM 704 C CA . ARG A 1 89 ? 20.377 7.517 -23.364 1.00 90.62 89 ARG A CA 1
ATOM 705 C C . ARG A 1 89 ? 20.427 8.081 -21.949 1.00 90.62 89 ARG A C 1
ATOM 707 O O . ARG A 1 89 ? 20.388 7.312 -20.994 1.00 90.62 89 ARG A O 1
ATOM 714 N N . ASN A 1 90 ? 20.492 9.403 -21.810 1.00 92.88 90 ASN A N 1
ATOM 715 C CA . ASN A 1 90 ? 20.497 10.067 -20.511 1.00 92.88 90 ASN A CA 1
ATOM 716 C C . ASN A 1 90 ? 19.179 9.846 -19.774 1.00 92.88 90 ASN A C 1
ATOM 718 O O . ASN A 1 90 ? 19.207 9.596 -18.573 1.00 92.88 90 ASN A O 1
ATOM 722 N N . GLN A 1 91 ? 18.041 9.904 -20.474 1.00 93.31 91 GLN A N 1
ATOM 723 C CA . GLN A 1 91 ? 16.749 9.595 -19.869 1.00 93.31 91 GLN A CA 1
ATOM 724 C C . GLN A 1 91 ? 16.707 8.134 -19.412 1.00 93.31 91 GLN A C 1
ATOM 726 O O . GLN A 1 91 ? 16.485 7.895 -18.233 1.00 93.31 91 GLN A O 1
ATOM 731 N N . ALA A 1 92 ? 17.063 7.177 -20.275 1.00 92.06 92 ALA A N 1
ATOM 732 C CA . ALA A 1 92 ? 17.116 5.761 -19.909 1.00 92.06 92 ALA A CA 1
ATOM 733 C C . ALA A 1 92 ? 18.081 5.471 -18.742 1.00 92.06 92 ALA A C 1
ATOM 735 O O . ALA A 1 92 ? 17.804 4.611 -17.913 1.00 92.06 92 ALA A O 1
ATOM 736 N N . ALA A 1 93 ? 19.203 6.189 -18.627 1.00 91.56 93 ALA A N 1
ATOM 737 C CA . ALA A 1 93 ? 20.165 6.003 -17.539 1.00 91.56 93 ALA A CA 1
ATOM 738 C C . ALA A 1 93 ? 19.619 6.417 -16.160 1.00 91.56 93 ALA A C 1
ATOM 740 O O . ALA A 1 93 ? 20.042 5.857 -15.142 1.00 91.56 93 ALA A O 1
ATOM 741 N N . LYS A 1 94 ? 18.664 7.360 -16.107 1.00 94.00 94 LYS A N 1
ATOM 742 C CA . LYS A 1 94 ? 18.041 7.813 -14.850 1.00 94.00 94 LYS A CA 1
ATOM 743 C C . LYS A 1 94 ? 17.225 6.722 -14.168 1.00 94.00 94 LYS A C 1
ATOM 745 O O . LYS A 1 94 ? 17.042 6.808 -12.955 1.00 94.00 94 LYS A O 1
ATOM 750 N N . ILE A 1 95 ? 16.816 5.672 -14.888 1.00 92.31 95 ILE A N 1
ATOM 751 C CA . ILE A 1 95 ? 16.055 4.562 -14.307 1.00 92.31 95 ILE A CA 1
ATOM 752 C C . ILE A 1 95 ? 16.747 3.957 -13.084 1.00 92.31 95 ILE A C 1
ATOM 754 O O . ILE A 1 95 ? 16.087 3.567 -12.126 1.00 92.31 95 ILE A O 1
ATOM 758 N N . ARG A 1 96 ? 18.087 3.932 -13.07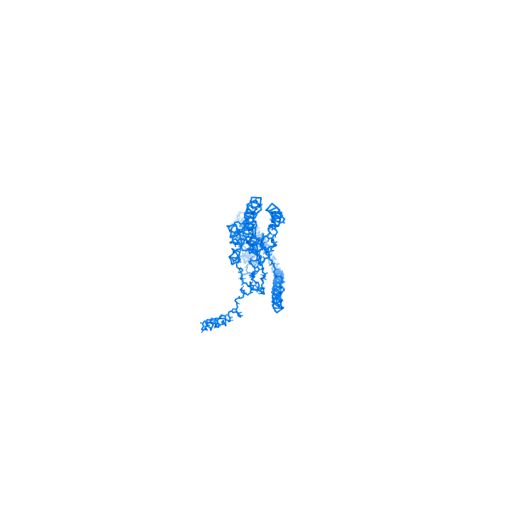1 1.00 89.19 96 ARG A N 1
ATOM 759 C CA . ARG A 1 96 ? 18.861 3.407 -11.942 1.00 89.19 96 ARG A CA 1
ATOM 760 C C . ARG A 1 96 ? 18.640 4.221 -10.670 1.00 89.19 96 ARG A C 1
ATOM 762 O O . ARG A 1 96 ? 18.589 3.643 -9.589 1.00 89.19 96 ARG A O 1
ATOM 769 N N . THR A 1 97 ? 18.539 5.539 -10.802 1.00 91.50 97 THR A N 1
ATOM 770 C CA . THR A 1 97 ? 18.251 6.447 -9.688 1.00 91.50 97 THR A CA 1
ATOM 771 C C . THR A 1 97 ? 16.803 6.281 -9.246 1.00 91.50 97 THR A C 1
ATOM 773 O O . THR A 1 97 ? 16.571 6.019 -8.073 1.00 91.50 97 THR A O 1
ATOM 776 N N . VAL A 1 98 ? 15.856 6.277 -10.194 1.00 91.19 98 VAL A N 1
ATOM 777 C CA . VAL A 1 98 ? 14.423 6.063 -9.914 1.00 91.19 98 VAL A CA 1
ATOM 778 C C . VAL A 1 98 ? 14.198 4.770 -9.125 1.00 91.19 98 VAL A C 1
ATOM 780 O O . VAL A 1 98 ? 13.511 4.783 -8.111 1.00 91.19 98 VAL A O 1
ATOM 783 N N . CYS A 1 99 ? 14.823 3.662 -9.531 1.00 84.69 99 CYS A N 1
ATOM 784 C CA . CYS A 1 99 ? 14.686 2.383 -8.831 1.00 84.69 99 CYS A CA 1
ATOM 785 C C . CYS A 1 99 ? 15.226 2.445 -7.394 1.00 84.69 99 CYS A C 1
ATOM 787 O O . CYS A 1 99 ? 14.574 1.962 -6.469 1.00 84.69 99 CYS A O 1
ATOM 789 N N . LYS A 1 100 ? 16.401 3.056 -7.194 1.00 81.88 100 LYS A N 1
ATOM 790 C CA . LYS A 1 100 ? 17.026 3.180 -5.869 1.00 81.88 100 LYS A CA 1
ATOM 791 C C . LYS A 1 100 ? 16.221 4.065 -4.923 1.00 81.88 100 LYS A C 1
ATOM 793 O O . LYS A 1 100 ? 16.066 3.706 -3.760 1.00 81.88 100 LYS A O 1
ATOM 798 N N . ASP A 1 101 ? 15.685 5.175 -5.422 1.00 86.94 101 ASP A N 1
ATOM 799 C CA . ASP A 1 101 ? 14.887 6.112 -4.625 1.00 86.94 101 ASP A CA 1
ATOM 800 C C . ASP A 1 101 ? 13.583 5.472 -4.122 1.00 86.94 101 ASP A C 1
ATOM 802 O O . ASP A 1 101 ? 13.067 5.854 -3.076 1.00 86.94 101 ASP A O 1
ATOM 806 N N . GLN A 1 102 ? 13.077 4.454 -4.828 1.00 85.75 102 GLN A N 1
ATOM 807 C CA . GLN A 1 102 ? 11.902 3.668 -4.432 1.00 85.75 102 GLN A CA 1
ATOM 808 C C . GLN A 1 102 ? 12.245 2.423 -3.593 1.00 85.75 102 GLN A C 1
ATOM 810 O O . GLN A 1 102 ? 11.412 1.532 -3.433 1.00 85.75 102 GLN A O 1
ATOM 815 N N . GLY A 1 103 ? 13.468 2.335 -3.064 1.00 72.94 103 GLY A N 1
ATOM 816 C CA . GLY A 1 103 ? 13.882 1.249 -2.172 1.00 72.94 103 GLY A CA 1
ATOM 817 C C . GLY A 1 103 ? 14.179 -0.081 -2.870 1.00 72.94 103 GLY A C 1
ATOM 818 O O . GLY A 1 103 ? 14.317 -1.100 -2.191 1.00 72.94 103 GLY A O 1
ATOM 819 N N . ALA A 1 104 ? 14.300 -0.103 -4.203 1.00 77.25 104 ALA A N 1
ATOM 820 C CA . ALA A 1 104 ? 14.703 -1.305 -4.923 1.00 77.25 104 ALA A CA 1
ATOM 821 C C . ALA A 1 104 ? 16.203 -1.582 -4.757 1.00 77.25 104 ALA A C 1
ATOM 823 O O . ALA A 1 104 ? 17.043 -0.676 -4.767 1.00 77.25 104 ALA A O 1
ATOM 824 N N . ILE A 1 105 ? 16.551 -2.864 -4.664 1.00 74.25 105 ILE A N 1
ATOM 825 C CA . ILE A 1 105 ? 17.926 -3.330 -4.492 1.00 74.25 105 ILE A CA 1
ATOM 826 C C . ILE A 1 105 ? 18.430 -3.882 -5.826 1.00 74.25 105 ILE A C 1
ATOM 828 O O . ILE A 1 105 ? 17.792 -4.739 -6.434 1.00 74.25 105 ILE A O 1
ATOM 832 N N . GLU A 1 106 ? 19.583 -3.397 -6.290 1.00 74.31 106 GLU A N 1
ATOM 833 C CA . GLU A 1 106 ? 20.228 -3.909 -7.507 1.00 74.31 106 GLU A CA 1
ATOM 834 C C . GLU A 1 106 ? 20.738 -5.337 -7.242 1.00 74.31 106 GLU A C 1
ATOM 836 O O . GLU A 1 106 ? 21.548 -5.558 -6.340 1.00 74.31 106 GLU A O 1
ATOM 841 N N . VAL A 1 107 ? 20.262 -6.303 -8.026 1.00 73.12 107 VAL A N 1
ATOM 842 C CA . VAL A 1 107 ? 20.620 -7.725 -7.937 1.00 73.12 107 VAL A CA 1
ATOM 843 C C . VAL A 1 107 ? 21.029 -8.265 -9.308 1.00 73.12 107 VAL A C 1
ATOM 845 O O . VAL A 1 107 ? 20.853 -7.611 -10.337 1.00 73.12 107 VAL A O 1
ATOM 848 N N . TRP A 1 108 ? 21.590 -9.472 -9.332 1.00 66.56 108 TRP A N 1
ATOM 849 C CA . TRP A 1 108 ? 21.958 -10.160 -10.569 1.00 66.56 108 TRP A CA 1
ATOM 850 C C . TRP A 1 108 ? 21.008 -11.328 -10.844 1.00 66.56 108 TRP A C 1
ATOM 852 O O . TRP A 1 108 ? 20.873 -12.243 -10.035 1.00 66.56 108 TRP A O 1
ATOM 862 N N . GLU A 1 109 ? 20.374 -11.300 -12.014 1.00 63.12 109 GLU A N 1
ATOM 863 C CA . GLU A 1 109 ? 19.514 -12.349 -12.561 1.00 63.12 109 GLU A CA 1
ATOM 864 C C . GLU A 1 109 ? 20.278 -13.041 -13.703 1.00 63.12 109 GLU A C 1
ATOM 866 O O . GLU A 1 109 ? 20.216 -12.642 -14.871 1.00 63.12 109 GLU A O 1
ATOM 871 N N . GLY A 1 110 ? 21.085 -14.050 -13.360 1.00 69.56 110 GLY A N 1
ATOM 872 C CA . GLY A 1 110 ? 22.040 -14.635 -14.307 1.00 69.56 110 GLY A CA 1
ATOM 873 C C . GLY A 1 110 ? 23.079 -13.588 -14.749 1.00 69.56 110 GLY A C 1
ATOM 874 O O . GLY A 1 110 ? 23.691 -12.964 -13.885 1.00 69.56 110 GLY A O 1
ATOM 875 N N . PRO A 1 111 ? 23.292 -13.357 -16.061 1.00 73.94 111 PRO A N 1
ATOM 876 C CA . PRO A 1 111 ? 24.219 -12.330 -16.544 1.00 73.94 111 PRO A CA 1
ATOM 877 C C . PRO A 1 111 ? 23.609 -10.917 -16.580 1.00 73.94 111 PRO A C 1
ATOM 879 O O . PRO A 1 111 ? 24.283 -9.972 -16.990 1.00 73.94 111 PRO A O 1
ATOM 882 N N . ARG A 1 112 ? 22.326 -10.753 -16.225 1.00 70.06 112 ARG A N 1
ATOM 883 C CA . ARG A 1 112 ? 21.604 -9.481 -16.343 1.00 70.06 112 ARG A CA 1
ATOM 884 C C . ARG A 1 11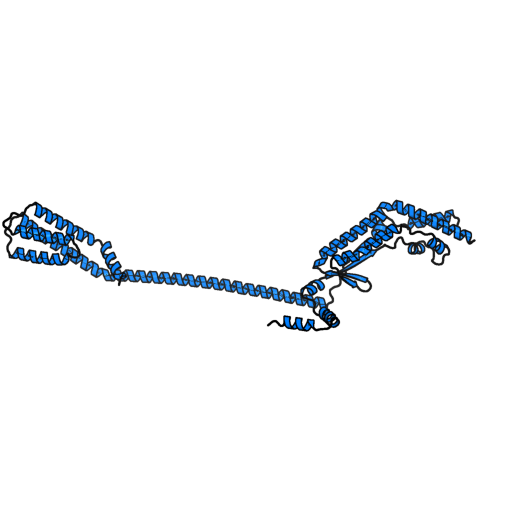2 ? 21.486 -8.791 -14.990 1.00 70.06 112 ARG A C 1
ATOM 886 O O . ARG A 1 112 ? 21.312 -9.438 -13.961 1.00 70.06 112 ARG A O 1
ATOM 893 N N . LYS A 1 113 ? 21.535 -7.461 -15.011 1.00 74.75 113 LYS A N 1
ATOM 894 C CA . LYS A 1 113 ? 21.184 -6.638 -13.853 1.00 74.75 113 LYS A CA 1
ATOM 895 C C . LYS A 1 113 ? 19.670 -6.588 -13.709 1.00 74.75 113 LYS A C 1
ATOM 897 O O . LYS A 1 113 ? 18.982 -6.294 -14.685 1.00 74.75 113 LYS A O 1
ATOM 902 N N . ALA A 1 114 ? 19.189 -6.844 -12.505 1.00 80.19 114 ALA A N 1
ATOM 903 C CA . ALA A 1 114 ? 17.784 -6.806 -12.143 1.00 80.19 114 ALA A CA 1
ATOM 904 C C . ALA A 1 114 ? 17.586 -6.004 -10.852 1.00 80.19 114 ALA A C 1
ATOM 906 O O . ALA A 1 114 ? 18.544 -5.598 -10.190 1.00 80.19 114 ALA A O 1
ATOM 907 N N . TRP A 1 115 ? 16.327 -5.782 -10.502 1.00 81.31 115 TRP A N 1
ATOM 908 C CA . TRP A 1 115 ? 15.919 -5.047 -9.318 1.00 81.31 115 TRP A CA 1
ATOM 909 C C . TRP A 1 115 ? 15.048 -5.937 -8.456 1.00 81.31 115 TRP A C 1
ATOM 911 O O . TRP A 1 115 ? 13.995 -6.390 -8.892 1.00 81.31 115 TRP A O 1
ATOM 921 N N . TRP A 1 116 ? 15.490 -6.197 -7.234 1.00 77.06 116 TRP A N 1
ATOM 922 C CA . TRP A 1 116 ? 14.649 -6.832 -6.237 1.00 77.06 116 TRP A CA 1
ATOM 923 C C . TRP A 1 116 ? 13.846 -5.748 -5.511 1.00 77.06 116 TRP A C 1
ATOM 925 O O . TRP A 1 116 ? 14.418 -4.777 -5.007 1.00 77.06 116 TRP A O 1
ATOM 935 N N . VAL A 1 117 ? 12.523 -5.901 -5.498 1.00 76.00 117 VAL A N 1
ATOM 936 C CA . VAL A 1 117 ? 11.574 -4.912 -4.978 1.00 76.00 117 VAL A CA 1
ATOM 937 C C . VAL A 1 117 ? 10.746 -5.540 -3.852 1.00 76.00 117 VAL A C 1
ATOM 939 O O . VAL A 1 117 ? 10.029 -6.512 -4.117 1.00 76.00 117 VAL A O 1
ATOM 942 N N . PRO A 1 118 ? 10.804 -5.004 -2.618 1.00 71.81 118 PRO A N 1
ATOM 943 C CA . PRO A 1 118 ? 9.932 -5.438 -1.526 1.00 71.81 118 PRO A CA 1
ATOM 944 C C . PRO A 1 118 ? 8.453 -5.247 -1.881 1.00 71.81 118 PRO A C 1
ATOM 946 O O . PRO A 1 118 ? 8.094 -4.231 -2.479 1.00 71.81 118 PRO A O 1
ATOM 949 N N . VAL A 1 119 ? 7.572 -6.159 -1.452 1.00 69.38 119 VAL A N 1
ATOM 950 C CA . VAL A 1 119 ? 6.114 -6.036 -1.669 1.00 69.38 119 VAL A CA 1
ATOM 951 C C . VAL A 1 119 ? 5.562 -4.712 -1.128 1.00 69.38 119 VAL A C 1
ATOM 953 O O . VAL A 1 119 ? 4.732 -4.086 -1.781 1.00 69.38 119 VAL A O 1
ATOM 956 N N . GLU A 1 120 ? 6.069 -4.238 0.012 1.00 68.44 120 GLU A N 1
ATOM 957 C CA . GLU A 1 120 ? 5.649 -2.974 0.638 1.00 68.44 120 GLU A CA 1
ATOM 958 C C . GLU A 1 120 ? 5.937 -1.743 -0.238 1.00 68.44 120 GLU A C 1
ATOM 960 O O . GLU A 1 120 ? 5.186 -0.770 -0.219 1.00 68.44 120 GLU A O 1
ATOM 965 N N . CYS A 1 121 ? 7.003 -1.794 -1.039 1.00 73.88 121 CYS A N 1
ATOM 966 C CA . CYS A 1 121 ? 7.415 -0.702 -1.919 1.00 73.88 121 CYS A CA 1
ATOM 967 C C . CYS A 1 121 ? 6.927 -0.895 -3.362 1.00 73.88 121 CYS A C 1
ATOM 969 O O . CYS A 1 121 ? 7.057 0.022 -4.171 1.00 73.88 121 CYS A O 1
ATOM 971 N N . PHE A 1 122 ? 6.359 -2.059 -3.701 1.00 80.38 122 PHE A N 1
ATOM 972 C CA . PHE A 1 122 ? 6.048 -2.441 -5.080 1.00 80.38 122 PHE A CA 1
ATOM 973 C C . PHE A 1 122 ? 5.089 -1.466 -5.766 1.00 80.38 122 PHE A C 1
ATOM 975 O O . PHE A 1 122 ? 5.307 -1.103 -6.916 1.00 80.38 122 PHE A O 1
ATOM 982 N N . GLU A 1 123 ? 4.049 -0.990 -5.079 1.00 79.19 123 GLU A N 1
ATOM 983 C CA . GLU A 1 123 ? 3.075 -0.072 -5.683 1.00 79.19 123 GLU A CA 1
ATOM 984 C C . GLU A 1 123 ? 3.679 1.314 -5.979 1.00 79.19 123 GLU A C 1
ATOM 986 O O . GLU A 1 123 ? 3.372 1.930 -7.003 1.00 79.19 123 GLU A O 1
ATOM 991 N N . ALA A 1 124 ? 4.536 1.821 -5.088 1.00 84.38 124 ALA A N 1
ATOM 992 C CA . ALA A 1 124 ? 5.243 3.087 -5.287 1.00 84.38 124 ALA A CA 1
ATOM 993 C C . ALA A 1 124 ? 6.310 2.954 -6.385 1.00 84.38 124 ALA A C 1
ATOM 995 O O . ALA A 1 124 ? 6.359 3.772 -7.304 1.00 84.38 124 ALA A O 1
ATOM 996 N N . PHE A 1 125 ? 7.078 1.862 -6.348 1.00 89.06 125 PHE A N 1
ATOM 997 C CA . PHE A 1 125 ? 8.049 1.497 -7.373 1.00 89.06 125 PHE A CA 1
ATOM 998 C C . PHE A 1 125 ? 7.402 1.391 -8.756 1.00 89.06 125 PHE A C 1
ATOM 1000 O O . PHE A 1 125 ? 7.847 2.049 -9.693 1.00 89.06 125 PHE A O 1
ATOM 1007 N N . ASN A 1 126 ? 6.326 0.609 -8.880 1.00 89.00 126 ASN A N 1
ATOM 1008 C CA . ASN A 1 126 ? 5.648 0.365 -10.149 1.00 89.00 126 ASN A CA 1
ATOM 1009 C C . ASN A 1 126 ? 5.132 1.673 -10.761 1.00 89.00 126 ASN A C 1
ATOM 1011 O O . ASN A 1 126 ? 5.326 1.915 -11.949 1.00 89.00 126 ASN A O 1
ATOM 1015 N N . ARG A 1 127 ? 4.540 2.557 -9.946 1.00 91.75 127 ARG A N 1
ATOM 1016 C CA . ARG A 1 127 ? 4.097 3.883 -10.400 1.00 91.75 127 ARG A CA 1
ATOM 1017 C C . ARG A 1 127 ? 5.254 4.750 -10.886 1.00 91.75 127 ARG A C 1
ATOM 1019 O O . ARG A 1 127 ? 5.159 5.316 -11.969 1.00 91.75 127 ARG A O 1
ATOM 1026 N N . ALA A 1 128 ? 6.336 4.843 -10.115 1.00 93.56 128 ALA A N 1
ATOM 1027 C CA . ALA A 1 128 ? 7.484 5.677 -10.466 1.00 93.56 128 ALA A CA 1
ATOM 1028 C C . ALA A 1 128 ? 8.201 5.182 -11.732 1.00 93.56 128 ALA A C 1
ATOM 1030 O O . ALA A 1 128 ? 8.562 5.979 -12.595 1.00 93.56 128 ALA A O 1
ATOM 1031 N N . VAL A 1 129 ? 8.384 3.865 -11.865 1.00 93.56 129 VAL A N 1
ATOM 1032 C CA . VAL A 1 129 ? 9.012 3.259 -13.044 1.00 93.56 129 VAL A CA 1
ATOM 1033 C C . VAL A 1 129 ? 8.120 3.390 -14.273 1.00 93.56 129 VAL A C 1
ATOM 1035 O O . VAL A 1 129 ? 8.624 3.766 -15.326 1.00 93.56 129 VAL A O 1
ATOM 1038 N N . THR A 1 130 ? 6.812 3.146 -14.147 1.00 94.06 130 THR A N 1
ATOM 1039 C CA . THR A 1 130 ? 5.865 3.318 -15.263 1.00 94.06 130 THR A CA 1
ATOM 1040 C C . THR A 1 130 ? 5.846 4.768 -15.739 1.00 94.06 130 THR A C 1
ATOM 1042 O O . THR A 1 130 ? 6.049 5.011 -16.922 1.00 94.06 130 THR A O 1
ATOM 1045 N N . ALA A 1 131 ? 5.747 5.737 -14.821 1.00 95.88 131 ALA A N 1
ATOM 1046 C CA . ALA A 1 131 ? 5.817 7.156 -15.171 1.00 95.88 131 ALA A CA 1
ATOM 1047 C C . ALA A 1 131 ? 7.129 7.511 -15.892 1.00 95.88 131 ALA A C 1
ATOM 1049 O O . ALA A 1 131 ? 7.127 8.259 -16.863 1.00 95.88 131 ALA A O 1
ATOM 1050 N N . HIS A 1 132 ? 8.257 6.934 -15.470 1.00 96.31 132 HIS A N 1
ATOM 1051 C CA . HIS A 1 132 ? 9.536 7.151 -16.141 1.00 96.31 132 HIS A CA 1
ATOM 1052 C C . HIS A 1 132 ? 9.609 6.515 -17.542 1.00 96.31 132 HIS A C 1
ATOM 1054 O O . HIS A 1 132 ? 10.246 7.071 -18.441 1.00 96.31 132 HIS A O 1
ATOM 1060 N N . ILE A 1 133 ? 8.974 5.356 -17.738 1.00 95.12 133 ILE A N 1
ATOM 1061 C CA . ILE A 1 133 ? 8.833 4.714 -19.052 1.00 95.12 133 ILE A CA 1
ATOM 1062 C C . ILE A 1 133 ? 7.977 5.590 -19.975 1.00 95.12 133 ILE A C 1
ATOM 1064 O O . ILE A 1 133 ? 8.357 5.795 -21.129 1.00 95.12 133 ILE A O 1
ATOM 1068 N N . ASP A 1 134 ? 6.887 6.159 -19.460 1.00 95.69 134 ASP A N 1
ATOM 1069 C CA . ASP A 1 134 ? 6.021 7.076 -20.205 1.00 95.69 134 ASP A CA 1
ATOM 1070 C C . ASP A 1 134 ? 6.773 8.362 -20.582 1.00 95.69 134 ASP A C 1
ATOM 1072 O O . ASP A 1 134 ? 6.784 8.743 -21.751 1.00 95.69 134 ASP A O 1
ATOM 1076 N N . GLU A 1 135 ? 7.524 8.968 -19.653 1.00 96.19 135 GLU A N 1
ATOM 1077 C CA . GLU A 1 135 ? 8.399 10.115 -19.946 1.00 96.19 135 GLU A CA 1
ATOM 1078 C C . GLU A 1 135 ? 9.422 9.800 -21.049 1.00 96.19 135 GLU A C 1
ATOM 1080 O O . GLU A 1 135 ? 9.744 10.650 -21.885 1.00 96.19 135 GLU A O 1
ATOM 1085 N N . PHE A 1 136 ? 9.979 8.585 -21.053 1.00 96.12 136 PHE A N 1
ATOM 1086 C CA . PHE A 1 136 ? 10.884 8.149 -22.113 1.00 96.12 136 PHE A CA 1
ATOM 1087 C C . PHE A 1 136 ? 10.154 8.021 -23.457 1.00 96.12 136 PHE A C 1
ATOM 1089 O O . PHE A 1 136 ? 10.694 8.455 -24.479 1.00 96.12 136 PHE A O 1
ATOM 1096 N N . ALA A 1 137 ? 8.945 7.453 -23.468 1.00 94.56 137 ALA A N 1
ATOM 1097 C CA . ALA A 1 137 ? 8.125 7.310 -24.668 1.00 94.56 137 ALA A CA 1
ATOM 1098 C C . ALA A 1 137 ? 7.713 8.674 -25.244 1.00 94.56 137 ALA A C 1
ATOM 1100 O O . ALA A 1 137 ? 7.881 8.897 -26.441 1.00 94.56 137 ALA A O 1
ATOM 1101 N N . GLU A 1 138 ? 7.289 9.618 -24.403 1.00 96.19 138 GLU A N 1
ATOM 1102 C CA . GLU A 1 138 ? 6.997 11.000 -24.803 1.00 96.19 138 GLU A CA 1
ATOM 1103 C C . GLU A 1 138 ? 8.233 11.691 -25.387 1.00 96.19 138 GLU A C 1
ATOM 1105 O O . GLU A 1 138 ? 8.166 12.375 -26.411 1.00 96.19 138 GLU A O 1
ATOM 1110 N N . LEU A 1 139 ? 9.398 11.501 -24.757 1.00 94.75 139 LEU A N 1
ATOM 1111 C CA . LEU A 1 139 ? 10.647 12.081 -25.234 1.00 94.75 139 LEU A CA 1
ATOM 1112 C C . LEU A 1 139 ? 11.066 11.493 -26.588 1.00 94.75 139 LEU A C 1
ATOM 1114 O O . LEU A 1 139 ? 11.530 12.243 -27.449 1.00 94.75 139 LEU A O 1
ATOM 1118 N N . ARG A 1 140 ? 10.890 10.180 -26.787 1.00 93.88 140 ARG A N 1
ATOM 1119 C CA . ARG A 1 140 ? 11.081 9.504 -28.078 1.00 93.88 140 ARG A CA 1
ATOM 1120 C C . ARG A 1 140 ? 10.138 10.072 -29.126 1.00 93.88 140 ARG A C 1
ATOM 1122 O O . ARG A 1 140 ? 10.614 10.447 -30.193 1.00 93.88 140 ARG A O 1
ATOM 1129 N N . ASP A 1 141 ? 8.845 10.143 -28.835 1.00 95.06 141 ASP A N 1
ATOM 1130 C CA . ASP A 1 141 ? 7.840 10.547 -29.816 1.00 95.06 141 ASP A CA 1
ATOM 1131 C C . ASP A 1 141 ? 8.074 11.990 -30.261 1.00 95.06 141 ASP A C 1
ATOM 1133 O O . ASP A 1 141 ? 8.244 12.244 -31.453 1.00 95.06 141 ASP A O 1
ATOM 1137 N N . ARG A 1 142 ? 8.296 12.897 -29.308 1.00 94.81 142 ARG A N 1
ATOM 1138 C CA . ARG A 1 142 ? 8.626 14.297 -29.590 1.00 94.81 142 ARG A CA 1
ATOM 1139 C C . ARG A 1 142 ? 9.870 14.472 -30.459 1.00 94.81 142 ARG A C 1
ATOM 1141 O O . ARG A 1 142 ? 9.926 15.391 -31.272 1.00 94.81 142 ARG A O 1
ATOM 1148 N N . PHE A 1 143 ? 10.908 13.661 -30.243 1.00 91.31 143 PHE A N 1
ATOM 1149 C CA . PHE A 1 143 ? 12.174 13.827 -30.958 1.00 91.31 143 PHE A CA 1
ATOM 1150 C C . PHE A 1 143 ? 12.293 13.023 -32.242 1.00 91.31 143 PHE A C 1
ATOM 1152 O O . PHE A 1 143 ? 13.140 13.397 -33.046 1.00 91.31 143 PHE A O 1
ATOM 1159 N N . LEU A 1 144 ? 11.551 11.926 -32.405 1.00 90.19 144 LEU A N 1
ATOM 1160 C CA . LEU A 1 144 ? 11.741 10.973 -33.502 1.00 90.19 144 LEU A CA 1
ATOM 1161 C C . LEU A 1 144 ? 10.477 10.710 -34.326 1.00 90.19 144 LEU A C 1
ATOM 1163 O O . LEU A 1 144 ? 10.593 10.385 -35.506 1.00 90.19 144 LEU A O 1
ATOM 1167 N N . VAL A 1 145 ? 9.289 10.814 -33.726 1.00 91.69 145 VAL A N 1
ATOM 1168 C CA . VAL A 1 145 ? 8.010 10.494 -34.382 1.00 91.69 145 VAL A CA 1
ATOM 1169 C C . VAL A 1 145 ? 7.333 11.762 -34.890 1.00 91.69 145 VAL A C 1
ATOM 1171 O O . VAL A 1 145 ? 6.956 11.832 -36.059 1.00 91.69 145 VAL A O 1
ATOM 1174 N N . ASP A 1 146 ? 7.237 12.786 -34.046 1.00 92.62 146 ASP A N 1
ATOM 1175 C CA . ASP A 1 146 ? 6.605 14.064 -34.386 1.00 92.62 146 ASP A CA 1
ATOM 1176 C C . ASP A 1 146 ? 7.404 14.817 -35.456 1.00 92.62 146 ASP A C 1
ATOM 1178 O O . ASP A 1 146 ? 6.842 15.452 -36.346 1.00 92.62 146 ASP A O 1
ATOM 1182 N N . THR A 1 147 ? 8.728 14.691 -35.403 1.00 90.94 147 THR A N 1
ATOM 1183 C CA . THR A 1 147 ? 9.690 15.283 -36.343 1.00 90.94 147 THR A CA 1
ATOM 1184 C C . THR A 1 147 ? 10.146 14.294 -37.419 1.00 90.94 147 THR A C 1
ATOM 1186 O O . THR A 1 147 ? 11.160 14.525 -38.078 1.00 90.94 147 THR A O 1
ATOM 1189 N N . HIS A 1 148 ? 9.430 13.177 -37.602 1.00 91.75 148 HIS A N 1
ATOM 1190 C CA . HIS A 1 148 ? 9.863 12.066 -38.458 1.00 91.75 148 HIS A CA 1
ATOM 1191 C C . HIS A 1 148 ? 10.174 12.486 -39.897 1.00 91.75 148 HIS A C 1
ATOM 1193 O O . HIS A 1 148 ? 11.221 12.105 -40.414 1.00 91.75 148 HIS A O 1
ATOM 1199 N N . GLU A 1 149 ? 9.324 13.305 -40.526 1.00 90.69 149 GLU A N 1
ATOM 1200 C CA . GLU A 1 149 ? 9.548 13.752 -41.912 1.00 90.69 149 GLU A CA 1
ATOM 1201 C C . GLU A 1 149 ? 10.804 14.617 -42.038 1.00 90.69 149 GLU A C 1
ATOM 1203 O O . GLU A 1 149 ? 11.615 14.408 -42.941 1.00 90.69 149 GLU A O 1
ATOM 1208 N N . ASP A 1 150 ? 10.996 15.556 -41.108 1.00 89.31 150 ASP A N 1
ATOM 1209 C CA . ASP A 1 150 ? 12.154 16.450 -41.102 1.00 89.31 150 ASP A CA 1
ATOM 1210 C C . ASP A 1 150 ? 13.445 15.665 -40.855 1.00 89.31 150 ASP A C 1
ATOM 1212 O O . ASP A 1 150 ? 14.449 15.870 -41.542 1.00 89.31 150 ASP A O 1
ATOM 1216 N N . LEU A 1 151 ? 13.412 14.716 -39.914 1.00 87.19 151 LEU A N 1
ATOM 1217 C CA . LEU A 1 151 ? 14.525 13.810 -39.646 1.00 87.19 151 LEU A CA 1
ATOM 1218 C C . LEU A 1 151 ? 14.845 12.936 -40.849 1.00 87.19 151 LEU A C 1
ATOM 1220 O O . LEU A 1 151 ? 16.011 12.808 -41.212 1.00 87.19 151 LEU A O 1
ATOM 1224 N N . ARG A 1 152 ? 13.825 12.351 -41.480 1.00 87.94 152 ARG A N 1
ATOM 1225 C CA . ARG A 1 152 ? 13.990 11.535 -42.681 1.00 87.94 152 ARG A CA 1
ATOM 1226 C C . ARG A 1 152 ? 14.609 12.355 -43.801 1.00 87.94 152 ARG A C 1
ATOM 1228 O O . ARG A 1 152 ? 15.526 11.879 -44.464 1.00 87.94 152 ARG A O 1
ATOM 1235 N N . TRP A 1 153 ? 14.135 13.581 -44.004 1.00 89.50 153 TRP A N 1
ATOM 1236 C CA . TRP A 1 153 ? 14.667 14.471 -45.025 1.00 89.50 153 TRP A CA 1
ATOM 1237 C C . TRP A 1 153 ? 16.136 14.819 -44.763 1.00 89.50 153 TRP A C 1
ATOM 1239 O O . TRP A 1 153 ? 16.958 14.663 -45.665 1.00 89.50 153 TRP A O 1
ATOM 1249 N N . GLN A 1 154 ? 16.488 15.212 -43.533 1.00 86.06 154 GLN A N 1
ATOM 1250 C CA . GLN A 1 154 ? 17.871 15.521 -43.147 1.00 86.06 154 GLN A CA 1
ATOM 1251 C C . GLN A 1 154 ? 18.785 14.298 -43.279 1.00 86.06 154 GLN A C 1
ATOM 1253 O O . GLN A 1 154 ? 19.843 14.380 -43.900 1.00 86.06 154 GLN A O 1
ATOM 1258 N N . ALA A 1 155 ? 18.353 13.145 -42.763 1.00 83.19 155 ALA A N 1
ATOM 1259 C CA . ALA A 1 155 ? 19.085 11.888 -42.871 1.00 83.19 155 ALA A CA 1
ATOM 1260 C C . ALA A 1 155 ? 19.308 11.490 -44.337 1.00 83.19 155 ALA A C 1
ATOM 1262 O O . ALA A 1 155 ? 20.401 11.054 -44.693 1.00 83.19 155 ALA A O 1
ATOM 1263 N N . LYS A 1 156 ? 18.309 11.705 -45.204 1.00 86.12 156 LYS A N 1
ATOM 1264 C CA . LYS A 1 156 ? 18.419 11.452 -46.645 1.00 86.12 156 LYS A CA 1
ATOM 1265 C C . LYS A 1 156 ? 19.440 12.367 -47.313 1.00 86.12 156 LYS A C 1
ATOM 1267 O O . LYS A 1 156 ? 20.179 11.895 -48.172 1.00 86.12 156 LYS A O 1
ATOM 1272 N N . GLN A 1 157 ? 19.502 13.649 -46.937 1.00 86.25 157 GLN A N 1
ATOM 1273 C CA . GLN A 1 157 ? 20.527 14.560 -47.464 1.00 86.25 157 GLN A CA 1
ATOM 1274 C C . GLN A 1 157 ? 21.929 14.136 -47.019 1.00 86.25 157 GLN A C 1
ATOM 1276 O O . GLN A 1 157 ? 22.805 13.994 -47.866 1.00 86.25 157 GLN A O 1
ATOM 1281 N N . ASN A 1 158 ? 22.117 13.826 -45.735 1.00 80.62 158 ASN A N 1
ATOM 1282 C CA . ASN A 1 158 ? 23.405 13.352 -45.221 1.00 80.62 1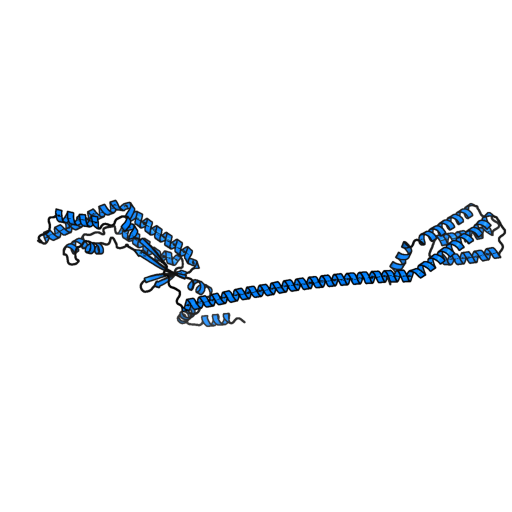58 ASN A CA 1
ATOM 1283 C C . ASN A 1 158 ? 23.841 12.056 -45.921 1.00 80.62 158 ASN A C 1
ATOM 1285 O O . ASN A 1 158 ? 24.978 11.927 -46.362 1.00 80.62 158 ASN A O 1
ATOM 1289 N N . TYR A 1 159 ? 22.913 11.110 -46.085 1.00 80.69 159 TYR A N 1
ATOM 1290 C CA . TYR A 1 159 ? 23.180 9.853 -46.778 1.00 80.69 159 TYR A CA 1
ATOM 1291 C C . TYR A 1 159 ? 23.531 10.068 -48.256 1.00 80.69 159 TYR A C 1
ATOM 1293 O O . TYR A 1 159 ? 24.441 9.429 -48.783 1.00 80.69 159 TYR A O 1
ATOM 1301 N N . ARG A 1 160 ? 22.856 11.012 -48.922 1.00 85.50 160 ARG A N 1
ATOM 1302 C CA . ARG A 1 160 ? 23.160 11.422 -50.298 1.00 85.50 160 ARG A CA 1
ATOM 1303 C C . ARG A 1 160 ? 24.571 12.001 -50.423 1.00 85.50 160 ARG A C 1
ATOM 1305 O O . ARG A 1 160 ? 25.263 11.694 -51.391 1.00 85.50 160 ARG A O 1
ATOM 1312 N N . GLU A 1 161 ? 24.990 12.836 -49.476 1.00 84.75 161 GLU A N 1
ATOM 1313 C CA . GLU A 1 161 ? 26.343 13.399 -49.437 1.00 84.75 161 GLU A CA 1
ATOM 1314 C C . GLU A 1 161 ? 27.400 12.305 -49.242 1.00 84.75 161 GLU A C 1
ATOM 1316 O O . GLU A 1 161 ? 28.392 12.286 -49.970 1.00 84.75 161 GLU A O 1
ATOM 1321 N N . SER A 1 162 ? 27.155 11.345 -48.344 1.00 81.56 162 SER A N 1
ATOM 1322 C CA . SER A 1 162 ? 28.043 10.192 -48.146 1.00 81.56 162 SER A CA 1
ATOM 1323 C C . SER A 1 162 ? 28.124 9.287 -49.380 1.00 81.56 162 SER A C 1
ATOM 1325 O O . SER A 1 162 ? 29.223 8.893 -49.765 1.00 81.56 162 SER A O 1
ATOM 1327 N N . LEU A 1 163 ? 26.996 8.998 -50.046 1.00 80.94 163 LEU A N 1
ATOM 1328 C CA . LEU A 1 163 ? 26.977 8.247 -51.310 1.00 80.94 163 LEU A CA 1
ATOM 1329 C C . LEU A 1 163 ? 27.817 8.946 -52.379 1.00 80.94 163 LEU A C 1
ATOM 1331 O O . LEU A 1 163 ? 28.643 8.315 -53.034 1.00 80.94 163 LEU A O 1
ATOM 1335 N N . ARG A 1 164 ? 27.641 10.261 -52.532 1.00 85.56 164 ARG A N 1
ATOM 1336 C CA . ARG A 1 164 ? 28.406 11.041 -53.503 1.00 85.56 164 ARG A CA 1
ATOM 1337 C C . ARG A 1 164 ? 29.905 10.990 -53.207 1.00 85.56 164 ARG A C 1
ATOM 1339 O O . ARG A 1 164 ? 30.680 10.726 -54.119 1.00 85.56 164 ARG A O 1
ATOM 1346 N N . ALA A 1 165 ? 30.301 11.186 -51.950 1.00 83.62 165 ALA A N 1
ATOM 1347 C CA . ALA A 1 165 ? 31.702 11.105 -51.542 1.00 83.62 165 ALA A CA 1
ATOM 1348 C C . ALA A 1 165 ? 32.299 9.710 -51.800 1.00 83.62 165 ALA A C 1
ATOM 1350 O O . ALA A 1 165 ? 33.426 9.597 -52.275 1.00 83.62 165 ALA A O 1
ATOM 1351 N N . ALA A 1 166 ? 31.533 8.644 -51.542 1.00 81.12 166 ALA A N 1
ATOM 1352 C CA . ALA A 1 166 ? 31.960 7.273 -51.810 1.00 81.12 166 ALA A CA 1
ATOM 1353 C C . ALA A 1 166 ? 32.117 6.981 -53.313 1.00 81.12 166 ALA A C 1
ATOM 1355 O O . ALA A 1 166 ? 33.046 6.277 -53.705 1.00 81.12 166 ALA A O 1
ATOM 1356 N N . TRP A 1 167 ? 31.241 7.529 -54.160 1.00 82.44 167 TRP A N 1
ATOM 1357 C CA . TRP A 1 167 ? 31.367 7.407 -55.615 1.00 82.44 167 TRP A CA 1
ATOM 1358 C C . TRP A 1 167 ? 32.563 8.194 -56.167 1.00 82.44 167 TRP A C 1
ATOM 1360 O O . TRP A 1 167 ? 33.275 7.699 -57.041 1.00 82.44 167 TRP A O 1
ATOM 1370 N N . GLU A 1 168 ? 32.804 9.405 -55.652 1.00 84.75 168 GLU A N 1
ATOM 1371 C CA . GLU A 1 168 ? 33.950 10.239 -56.038 1.00 84.75 168 GLU A CA 1
ATOM 1372 C C . GLU A 1 168 ? 35.281 9.548 -55.689 1.00 84.75 168 GLU A C 1
ATOM 1374 O O . GLU A 1 168 ? 36.192 9.529 -56.517 1.00 84.75 168 GLU A O 1
ATOM 1379 N N . ASP A 1 169 ? 35.371 8.904 -54.520 1.00 82.94 169 ASP A N 1
ATOM 1380 C CA . ASP A 1 169 ? 36.540 8.110 -54.114 1.00 82.94 169 ASP A CA 1
ATOM 1381 C C . ASP A 1 169 ? 36.731 6.859 -54.990 1.00 82.94 169 ASP A C 1
ATOM 1383 O O . ASP A 1 169 ? 37.832 6.592 -55.478 1.00 82.94 169 ASP A O 1
ATOM 1387 N N . LEU A 1 170 ? 35.644 6.133 -55.284 1.00 78.69 170 LEU A N 1
ATOM 1388 C CA . LEU A 1 170 ? 35.684 4.957 -56.158 1.00 78.69 170 LEU A CA 1
ATOM 1389 C C . LEU A 1 170 ? 36.143 5.325 -57.576 1.00 78.69 170 LEU A C 1
ATOM 1391 O O . LEU A 1 170 ? 37.015 4.657 -58.135 1.00 78.69 170 LEU A O 1
ATOM 1395 N N . SER A 1 171 ? 35.638 6.432 -58.119 1.00 80.06 171 SER A N 1
ATOM 1396 C CA . SER A 1 171 ? 36.053 6.957 -59.425 1.00 80.06 171 SER A CA 1
ATOM 1397 C C . SER A 1 171 ? 37.520 7.402 -59.423 1.00 80.06 171 SER A C 1
ATOM 1399 O O . SER A 1 171 ? 38.258 7.122 -60.368 1.00 80.06 171 SER A O 1
ATOM 1401 N N . ALA A 1 172 ? 37.977 8.054 -58.349 1.00 81.88 172 ALA A N 1
ATOM 1402 C CA . ALA A 1 172 ? 39.371 8.473 -58.192 1.00 81.88 172 ALA A CA 1
ATOM 1403 C C . ALA A 1 172 ? 40.343 7.285 -58.075 1.00 81.88 172 ALA A C 1
ATOM 1405 O O . ALA A 1 172 ? 41.500 7.392 -58.486 1.00 81.88 172 ALA A O 1
ATOM 1406 N N . SER A 1 173 ? 39.877 6.142 -57.564 1.00 78.94 173 SER A N 1
ATOM 1407 C CA . SER A 1 173 ? 40.663 4.907 -57.455 1.00 78.94 173 SER A CA 1
ATOM 1408 C C . SER A 1 173 ? 40.878 4.170 -58.789 1.00 78.94 173 SER A C 1
ATOM 1410 O O . SER A 1 173 ? 41.615 3.184 -58.832 1.00 78.94 173 SER A O 1
ATOM 1412 N N . GLY A 1 174 ? 40.275 4.652 -59.885 1.00 70.38 174 GLY A N 1
ATOM 1413 C CA . GLY A 1 174 ? 40.432 4.082 -61.227 1.00 70.38 174 GLY A CA 1
ATOM 1414 C C . GLY A 1 174 ? 39.696 2.756 -61.436 1.00 70.38 174 GLY A C 1
ATOM 1415 O O . GLY A 1 174 ? 40.013 2.027 -62.374 1.00 70.38 174 GLY A O 1
ATOM 1416 N N . GLN A 1 175 ? 38.747 2.423 -60.559 1.00 72.19 175 GLN A N 1
ATOM 1417 C CA . GLN A 1 175 ? 37.855 1.280 -60.734 1.00 72.19 175 GLN A CA 1
ATOM 1418 C C . GLN A 1 175 ? 36.716 1.652 -61.691 1.00 72.19 175 GLN A C 1
ATOM 1420 O O . GLN A 1 175 ? 36.161 2.746 -61.586 1.00 72.19 175 GLN A O 1
ATOM 1425 N N . ASP A 1 176 ? 36.349 0.738 -62.598 1.00 67.06 176 ASP A N 1
ATOM 1426 C CA . ASP A 1 176 ? 35.140 0.878 -63.419 1.00 67.06 176 ASP A CA 1
ATOM 1427 C C . ASP A 1 176 ? 33.917 0.861 -62.493 1.00 67.06 176 ASP A C 1
ATOM 1429 O O . ASP A 1 176 ? 33.470 -0.186 -62.016 1.00 67.06 176 ASP A O 1
ATOM 1433 N N . GLY A 1 177 ? 33.427 2.056 -62.176 1.00 66.56 177 GLY A N 1
ATOM 1434 C CA . GLY A 1 177 ? 32.265 2.267 -61.331 1.00 66.56 177 GLY A CA 1
ATOM 1435 C C . GLY A 1 177 ? 30.959 2.258 -62.127 1.00 66.56 177 GLY A C 1
ATOM 1436 O O . GLY A 1 177 ? 30.958 2.529 -63.330 1.00 66.56 177 GLY A O 1
ATOM 1437 N N . PRO A 1 178 ? 29.824 1.974 -61.467 1.00 73.25 178 PRO A N 1
ATOM 1438 C CA . PRO A 1 178 ? 28.511 2.224 -62.049 1.00 73.25 178 PRO A CA 1
ATOM 1439 C C . PRO A 1 178 ? 28.338 3.710 -62.395 1.00 73.25 178 PRO A C 1
ATOM 1441 O O . PRO A 1 178 ? 28.972 4.583 -61.787 1.00 73.25 178 PRO A O 1
ATOM 1444 N N . ASP A 1 179 ? 27.443 3.988 -63.346 1.00 85.31 179 ASP A N 1
ATOM 1445 C CA . ASP A 1 179 ? 27.028 5.355 -63.651 1.00 85.31 179 ASP A CA 1
ATOM 1446 C C . ASP A 1 179 ? 26.574 6.074 -62.371 1.00 85.31 179 ASP A C 1
ATOM 1448 O O . ASP A 1 179 ? 25.932 5.476 -61.501 1.00 85.31 179 ASP A O 1
ATOM 1452 N N . LEU A 1 180 ? 26.937 7.354 -62.235 1.00 83.00 180 LEU A N 1
ATOM 1453 C CA . LEU A 1 180 ? 26.634 8.133 -61.033 1.00 83.00 180 LEU A CA 1
ATOM 1454 C C . LEU A 1 180 ? 25.129 8.164 -60.761 1.00 83.00 180 LEU A C 1
ATOM 1456 O O . LEU A 1 180 ? 24.721 8.067 -59.607 1.00 83.00 180 LEU A O 1
ATOM 1460 N N . GLN A 1 181 ? 24.305 8.305 -61.799 1.00 85.31 181 GLN A N 1
ATOM 1461 C CA . GLN A 1 181 ? 22.865 8.413 -61.634 1.00 85.31 181 GLN A CA 1
ATOM 1462 C C . GLN A 1 181 ? 22.279 7.085 -61.146 1.00 85.31 181 GLN A C 1
ATOM 1464 O O . GLN A 1 181 ? 21.575 7.072 -60.138 1.00 85.31 181 GLN A O 1
ATOM 1469 N N . ASP A 1 182 ? 22.669 5.970 -61.767 1.00 82.38 182 ASP A N 1
ATOM 1470 C CA . ASP A 1 182 ? 22.240 4.626 -61.357 1.00 82.38 182 ASP A CA 1
ATOM 1471 C C . ASP A 1 182 ? 22.711 4.278 -59.933 1.00 82.38 182 ASP A C 1
ATOM 1473 O O . ASP A 1 182 ? 21.963 3.703 -59.135 1.00 82.38 182 ASP A O 1
ATOM 1477 N N . TYR A 1 183 ? 23.940 4.665 -59.576 1.00 81.12 183 TYR A N 1
ATOM 1478 C CA . TYR A 1 183 ? 24.498 4.474 -58.237 1.00 81.12 183 TYR A CA 1
ATOM 1479 C C . TYR A 1 183 ? 23.718 5.257 -57.173 1.00 81.12 183 TYR A C 1
ATOM 1481 O O . TYR A 1 183 ? 23.367 4.716 -56.120 1.00 81.12 183 TYR A O 1
ATOM 1489 N N . MET A 1 184 ? 23.417 6.525 -57.457 1.00 84.06 184 MET A N 1
ATOM 1490 C CA . MET A 1 184 ? 22.666 7.392 -56.553 1.00 84.06 184 MET A CA 1
ATOM 1491 C C . MET A 1 184 ? 21.212 6.939 -56.413 1.00 84.06 184 MET A C 1
ATOM 1493 O O . MET A 1 184 ? 20.702 6.901 -55.294 1.00 84.06 184 MET A O 1
ATOM 1497 N N . ASP A 1 185 ? 20.557 6.559 -57.510 1.00 84.94 185 ASP A N 1
ATOM 1498 C CA . ASP A 1 185 ? 19.163 6.112 -57.502 1.00 84.94 185 ASP A CA 1
ATOM 1499 C C . ASP A 1 185 ? 19.016 4.783 -56.747 1.00 84.94 185 ASP A C 1
ATOM 1501 O O . ASP A 1 185 ? 18.142 4.657 -55.884 1.00 84.94 185 ASP A O 1
ATOM 1505 N N . SER A 1 186 ? 19.927 3.827 -56.968 1.00 82.00 186 SER A N 1
ATOM 1506 C CA . SER A 1 186 ? 19.956 2.569 -56.211 1.00 82.00 186 SER A CA 1
ATOM 1507 C C . SER A 1 186 ? 20.232 2.797 -54.721 1.00 82.00 186 SER A C 1
ATOM 1509 O O . SER A 1 186 ? 19.587 2.175 -53.876 1.00 82.00 186 SER A O 1
ATOM 1511 N N . GLY A 1 187 ? 21.174 3.681 -54.377 1.00 79.94 187 GLY A N 1
ATOM 1512 C CA . GLY A 1 187 ? 21.497 3.994 -52.985 1.00 79.94 187 GLY A CA 1
ATOM 1513 C C . GLY A 1 187 ? 20.339 4.686 -52.259 1.00 79.94 187 GLY A C 1
ATOM 1514 O O . GLY A 1 187 ? 19.976 4.308 -51.145 1.00 79.94 187 GLY A O 1
ATOM 1515 N N . LEU A 1 188 ? 19.698 5.670 -52.893 1.00 85.62 188 LEU A N 1
ATOM 1516 C CA . LEU A 1 188 ? 18.575 6.397 -52.295 1.00 85.62 188 LEU A CA 1
ATOM 1517 C C . LEU A 1 188 ? 17.305 5.544 -52.188 1.00 85.62 188 LEU A C 1
ATOM 1519 O O . LEU A 1 188 ? 16.595 5.662 -51.188 1.00 85.62 188 LEU A O 1
ATOM 1523 N N . ALA A 1 189 ? 17.034 4.665 -53.159 1.00 84.19 189 ALA A N 1
ATOM 1524 C CA . ALA A 1 189 ? 15.943 3.694 -53.062 1.00 84.19 189 ALA A CA 1
ATOM 1525 C C . ALA A 1 189 ? 16.154 2.730 -51.884 1.00 84.19 189 ALA A C 1
ATOM 1527 O O . ALA A 1 189 ? 15.207 2.406 -51.165 1.00 84.19 189 ALA A O 1
ATOM 1528 N N . PHE A 1 190 ? 17.404 2.326 -51.640 1.00 78.31 190 PHE A N 1
ATOM 1529 C CA . PHE A 1 190 ? 17.757 1.513 -50.482 1.00 78.31 190 PHE A CA 1
ATOM 1530 C C . PHE A 1 190 ? 17.524 2.262 -49.161 1.00 78.31 190 PHE A C 1
ATOM 1532 O O . PHE A 1 190 ? 16.902 1.720 -48.247 1.00 78.31 190 PHE A O 1
ATOM 1539 N N . PHE A 1 191 ? 17.950 3.528 -49.072 1.00 82.62 191 PHE A N 1
ATOM 1540 C CA . PHE A 1 191 ? 17.661 4.383 -47.917 1.00 82.62 191 PHE A CA 1
ATOM 1541 C C . PHE A 1 191 ? 16.156 4.485 -47.648 1.00 82.62 191 PHE A C 1
ATOM 1543 O O . PHE A 1 191 ? 15.721 4.317 -46.510 1.00 82.62 191 PHE A O 1
ATOM 1550 N N . ASP A 1 192 ? 15.352 4.722 -48.687 1.00 83.44 192 ASP A N 1
ATOM 1551 C CA . ASP A 1 192 ? 13.899 4.839 -48.551 1.00 83.44 192 ASP A CA 1
ATOM 1552 C C . ASP A 1 192 ? 13.244 3.538 -48.064 1.00 83.44 192 ASP A C 1
ATOM 1554 O O . ASP A 1 192 ? 12.259 3.604 -47.332 1.00 83.44 192 ASP A O 1
ATOM 1558 N N . GLY A 1 193 ? 13.792 2.374 -48.426 1.00 79.00 193 GLY A N 1
ATOM 1559 C CA . GLY A 1 193 ? 13.316 1.075 -47.946 1.00 79.00 193 GLY A CA 1
ATOM 1560 C C . GLY A 1 193 ? 13.781 0.704 -46.534 1.00 79.00 193 GLY A C 1
ATOM 1561 O O . GLY A 1 193 ? 13.163 -0.152 -45.901 1.00 79.00 193 GLY A O 1
ATOM 1562 N N . ARG A 1 194 ? 14.863 1.317 -46.033 1.00 78.31 194 ARG A N 1
ATOM 1563 C CA . ARG A 1 194 ? 15.475 0.966 -44.739 1.00 78.31 194 ARG A CA 1
ATOM 1564 C C . ARG A 1 194 ? 15.208 1.982 -43.631 1.00 78.31 194 ARG A C 1
ATOM 1566 O O . ARG A 1 194 ? 15.251 1.608 -42.458 1.00 78.31 194 ARG A O 1
ATOM 1573 N N . PHE A 1 195 ? 14.939 3.243 -43.969 1.00 83.25 195 PHE A N 1
ATOM 1574 C CA . PHE A 1 195 ? 14.650 4.262 -42.966 1.00 83.25 195 PHE A CA 1
ATOM 1575 C C . PHE A 1 195 ? 13.379 3.883 -42.187 1.00 83.25 195 PHE A C 1
ATOM 1577 O O . PHE A 1 195 ? 12.338 3.653 -42.805 1.00 83.25 195 PHE A O 1
ATOM 1584 N N . PRO A 1 196 ? 13.436 3.805 -40.846 1.00 85.94 196 PRO A N 1
ATOM 1585 C CA . PRO A 1 196 ? 12.345 3.245 -40.069 1.00 85.94 196 PRO A CA 1
ATOM 1586 C C . PRO A 1 196 ? 11.094 4.118 -40.152 1.00 85.94 196 PRO A C 1
ATOM 1588 O O . PRO A 1 196 ? 11.153 5.350 -40.092 1.00 85.94 196 PRO A O 1
ATOM 1591 N N . THR A 1 197 ? 9.947 3.459 -40.252 1.00 89.25 197 THR A N 1
ATOM 1592 C CA . THR A 1 197 ? 8.627 4.092 -40.139 1.00 89.25 197 THR A CA 1
ATOM 1593 C C . THR A 1 197 ? 8.379 4.606 -38.720 1.00 89.25 197 THR A C 1
ATOM 1595 O O . THR A 1 197 ? 9.078 4.239 -37.769 1.00 89.25 197 THR A O 1
ATOM 1598 N N . ARG A 1 198 ? 7.362 5.459 -38.554 1.00 91.81 198 ARG A N 1
ATOM 1599 C CA . ARG A 1 198 ? 6.968 5.983 -37.237 1.00 91.81 198 ARG A CA 1
ATOM 1600 C C . ARG A 1 198 ? 6.614 4.845 -36.279 1.00 91.81 198 ARG A C 1
ATOM 1602 O O . ARG A 1 198 ? 7.076 4.826 -35.140 1.00 91.81 198 ARG A O 1
ATOM 1609 N N . GLU A 1 199 ? 5.881 3.857 -36.774 1.00 91.75 199 GLU A N 1
ATOM 1610 C CA . GLU A 1 199 ? 5.463 2.674 -36.029 1.00 91.75 199 GLU A CA 1
ATOM 1611 C C . GLU A 1 199 ? 6.665 1.808 -35.629 1.00 91.75 199 GLU A C 1
ATOM 1613 O O . GLU A 1 199 ? 6.736 1.321 -34.500 1.00 91.75 199 GLU A O 1
ATOM 1618 N N . GLU A 1 200 ? 7.650 1.641 -36.516 1.00 88.62 200 GLU A N 1
ATOM 1619 C CA . GLU A 1 200 ? 8.881 0.910 -36.200 1.00 88.62 200 GLU A CA 1
ATOM 1620 C C . GLU A 1 200 ? 9.741 1.630 -35.165 1.00 88.62 200 GLU A C 1
ATOM 1622 O O . GLU A 1 200 ? 10.329 0.972 -34.310 1.00 88.62 200 GLU A O 1
ATOM 1627 N N . ILE A 1 201 ? 9.803 2.964 -35.197 1.00 89.00 201 ILE A N 1
ATOM 1628 C CA . ILE A 1 201 ? 10.490 3.751 -34.164 1.00 89.00 201 ILE A CA 1
ATOM 1629 C C . ILE A 1 201 ? 9.833 3.514 -32.804 1.00 89.00 201 ILE A C 1
ATOM 1631 O O . ILE A 1 201 ? 10.533 3.223 -31.833 1.00 89.00 201 ILE A O 1
ATOM 1635 N N . GLN A 1 202 ? 8.504 3.592 -32.732 1.00 91.38 202 GLN A N 1
ATOM 1636 C CA . GLN A 1 202 ? 7.763 3.376 -31.488 1.00 91.38 202 GLN A CA 1
ATOM 1637 C C . GLN A 1 202 ? 7.893 1.942 -30.974 1.00 91.38 202 GLN A C 1
ATOM 1639 O O . GLN A 1 202 ? 8.053 1.723 -29.771 1.00 91.38 202 GLN A O 1
ATOM 1644 N N . ARG A 1 203 ? 7.855 0.965 -31.884 1.00 90.38 203 ARG A N 1
ATOM 1645 C CA . ARG A 1 203 ? 8.025 -0.446 -31.549 1.00 90.38 203 ARG A CA 1
ATOM 1646 C C . ARG A 1 203 ? 9.444 -0.732 -31.083 1.00 90.38 203 ARG A C 1
ATOM 1648 O O . ARG A 1 203 ? 9.615 -1.419 -30.089 1.00 90.38 203 ARG A O 1
ATOM 1655 N N . ASP A 1 204 ? 10.465 -0.244 -31.774 1.00 87.94 204 ASP A N 1
ATOM 1656 C CA . ASP A 1 204 ? 11.831 -0.740 -31.585 1.00 87.94 204 ASP A CA 1
ATOM 1657 C C . ASP A 1 204 ? 12.637 0.085 -30.572 1.00 87.94 204 ASP A C 1
ATOM 1659 O O . ASP A 1 204 ? 13.566 -0.441 -29.954 1.00 87.94 204 ASP A O 1
ATOM 1663 N N . ILE A 1 205 ? 12.267 1.351 -30.350 1.00 90.31 205 ILE A N 1
ATOM 1664 C CA . ILE A 1 205 ? 12.855 2.223 -29.328 1.00 90.31 205 ILE A CA 1
ATOM 1665 C C . ILE A 1 205 ? 11.849 2.362 -28.192 1.00 90.31 205 ILE A C 1
ATOM 1667 O O . ILE A 1 205 ? 10.883 3.116 -28.278 1.00 90.31 205 ILE A O 1
ATOM 1671 N N . ARG A 1 206 ? 12.059 1.616 -27.110 1.00 92.00 206 ARG A N 1
ATOM 1672 C CA . ARG A 1 206 ? 11.131 1.585 -25.975 1.00 92.00 206 ARG A CA 1
ATOM 1673 C C . ARG A 1 206 ? 11.827 1.170 -24.692 1.00 92.00 206 ARG A C 1
ATOM 1675 O O . ARG A 1 206 ? 12.900 0.564 -24.734 1.00 92.00 206 ARG A O 1
ATOM 1682 N N . MET A 1 207 ? 11.194 1.478 -23.569 1.00 93.31 207 MET A N 1
ATOM 1683 C CA . MET A 1 207 ? 11.554 0.918 -22.276 1.00 93.31 207 MET A CA 1
ATOM 1684 C C . MET A 1 207 ? 10.454 -0.027 -21.810 1.00 93.31 207 MET A C 1
ATOM 1686 O O . MET A 1 207 ? 9.277 0.273 -21.975 1.00 93.31 207 MET A O 1
ATOM 1690 N N . GLU A 1 208 ? 10.841 -1.168 -21.254 1.00 90.56 208 GLU A N 1
ATOM 1691 C CA . GLU A 1 208 ? 9.903 -2.172 -20.755 1.00 90.56 208 GLU A CA 1
ATOM 1692 C C . GLU A 1 208 ? 10.308 -2.626 -19.360 1.00 90.56 208 GLU A C 1
ATOM 1694 O O . GLU A 1 208 ? 11.496 -2.724 -19.037 1.00 90.56 208 GLU A O 1
ATOM 1699 N N . MET A 1 209 ? 9.292 -2.918 -18.553 1.00 90.31 209 MET A N 1
ATOM 1700 C CA . MET A 1 209 ? 9.426 -3.529 -17.243 1.00 90.31 209 MET A CA 1
ATOM 1701 C C . MET A 1 209 ? 8.884 -4.959 -17.315 1.00 90.31 209 MET A C 1
ATOM 1703 O O . MET A 1 209 ? 7.729 -5.171 -17.678 1.00 90.31 209 MET A O 1
ATOM 1707 N N . GLU A 1 210 ? 9.712 -5.934 -16.954 1.00 85.81 210 GLU A N 1
ATOM 1708 C CA . GLU A 1 210 ? 9.389 -7.358 -16.980 1.00 85.81 210 GLU A CA 1
ATOM 1709 C C . GLU A 1 210 ? 9.488 -7.939 -15.567 1.00 85.81 210 GLU A C 1
ATOM 1711 O O . GLU A 1 210 ? 10.516 -7.829 -14.895 1.00 85.81 210 GLU A O 1
ATOM 1716 N N . LEU A 1 211 ? 8.409 -8.574 -15.107 1.00 79.19 211 LEU A N 1
ATOM 1717 C CA . LEU A 1 211 ? 8.388 -9.290 -13.837 1.00 79.19 211 LEU A CA 1
ATOM 1718 C C . LEU A 1 211 ? 9.011 -10.674 -14.028 1.00 79.19 211 LEU A C 1
ATOM 1720 O O . LEU A 1 211 ? 8.456 -11.516 -14.740 1.00 79.19 211 LEU A O 1
ATOM 1724 N N . VAL A 1 212 ? 10.124 -10.946 -13.350 1.00 72.56 212 VAL A N 1
ATOM 1725 C CA . VAL A 1 212 ? 10.733 -12.272 -13.397 1.00 72.56 212 VAL A CA 1
ATOM 1726 C C . VAL A 1 212 ? 9.990 -13.188 -12.435 1.00 72.56 212 VAL A C 1
ATOM 1728 O O . VAL A 1 212 ? 10.203 -13.183 -11.222 1.00 72.56 212 VAL A O 1
ATOM 1731 N N . SER A 1 213 ? 9.087 -13.991 -12.993 1.00 54.34 213 SER A N 1
ATOM 1732 C CA . SER A 1 213 ? 8.352 -15.019 -12.259 1.00 54.34 213 SER A CA 1
ATOM 1733 C C . SER A 1 213 ? 9.265 -16.205 -11.930 1.00 54.34 213 SER A C 1
ATOM 1735 O O . SER A 1 213 ? 9.199 -17.273 -12.532 1.00 54.34 213 SER A O 1
ATOM 1737 N N . LYS A 1 214 ? 10.144 -16.043 -10.941 1.00 51.59 214 LYS A N 1
ATOM 1738 C CA . LYS A 1 214 ? 10.738 -17.197 -10.264 1.00 51.59 214 LYS A CA 1
ATOM 1739 C C . LYS A 1 214 ? 9.860 -17.576 -9.084 1.00 51.59 214 LYS A C 1
ATOM 1741 O O . LYS A 1 214 ? 9.654 -16.781 -8.172 1.00 51.59 214 LYS A O 1
ATOM 1746 N N . SER A 1 215 ? 9.381 -18.820 -9.084 1.00 41.34 215 SER A N 1
ATOM 1747 C CA . SER A 1 215 ? 8.978 -19.484 -7.848 1.00 41.34 215 SER A CA 1
ATOM 1748 C C . SER A 1 215 ? 10.120 -19.321 -6.848 1.00 41.34 215 SER A C 1
ATOM 1750 O O . SER A 1 215 ? 11.269 -19.617 -7.199 1.00 41.34 215 SER A O 1
ATOM 1752 N N . LEU A 1 216 ? 9.821 -18.842 -5.638 1.00 43.75 216 LEU A N 1
ATOM 1753 C CA . LEU A 1 216 ? 10.794 -18.797 -4.548 1.00 43.75 216 LEU A CA 1
ATOM 1754 C C . LEU A 1 216 ? 11.556 -20.140 -4.506 1.00 43.75 216 LEU A C 1
ATOM 1756 O O . LEU A 1 216 ? 10.942 -21.192 -4.734 1.00 43.75 216 LEU A O 1
ATOM 1760 N N . PRO A 1 217 ? 12.883 -20.143 -4.274 1.00 42.78 217 PRO A N 1
ATOM 1761 C CA . PRO A 1 217 ? 13.632 -21.384 -4.128 1.00 42.78 217 PRO A CA 1
ATOM 1762 C C . PRO A 1 217 ? 12.896 -22.326 -3.159 1.00 42.78 217 PRO A C 1
ATOM 1764 O O . PRO A 1 217 ? 12.474 -21.851 -2.103 1.00 42.78 217 PRO A O 1
ATOM 1767 N N . PRO A 1 218 ? 12.750 -23.635 -3.452 1.00 42.88 218 PRO A N 1
ATOM 1768 C CA . PRO A 1 218 ? 11.873 -24.540 -2.694 1.00 42.88 218 PRO A CA 1
ATOM 1769 C C . PRO A 1 218 ? 12.105 -24.523 -1.175 1.00 42.88 218 PRO A C 1
ATOM 1771 O O . PRO A 1 218 ? 11.179 -24.682 -0.386 1.00 42.88 218 PRO A O 1
ATOM 1774 N N . VAL A 1 219 ? 13.349 -24.272 -0.760 1.00 41.97 219 VAL A N 1
ATOM 1775 C CA . VAL A 1 219 ? 13.761 -24.152 0.646 1.00 41.97 219 VAL A CA 1
ATOM 1776 C C . VAL A 1 219 ? 13.146 -22.926 1.335 1.00 41.97 219 VAL A C 1
ATOM 1778 O O . VAL A 1 219 ? 12.787 -23.000 2.509 1.00 41.97 219 VAL A O 1
ATOM 1781 N N . ILE A 1 220 ? 13.024 -21.804 0.624 1.00 42.44 220 ILE A N 1
ATOM 1782 C CA . ILE A 1 220 ? 12.416 -20.567 1.129 1.00 42.44 220 ILE A CA 1
ATOM 1783 C C . ILE A 1 220 ? 10.894 -20.699 1.104 1.00 42.44 220 ILE A C 1
ATOM 1785 O O . ILE A 1 220 ? 10.260 -20.375 2.103 1.00 42.44 220 ILE A O 1
ATOM 1789 N N . THR A 1 221 ? 10.321 -21.272 0.041 1.00 42.50 221 THR A N 1
ATOM 1790 C CA . THR A 1 221 ? 8.882 -21.583 -0.045 1.00 42.50 221 THR A CA 1
ATOM 1791 C C . THR A 1 221 ? 8.429 -22.422 1.145 1.00 42.50 221 THR A C 1
ATOM 1793 O O . THR A 1 221 ? 7.514 -22.028 1.859 1.00 42.50 221 THR A O 1
ATOM 1796 N N . HIS A 1 222 ? 9.163 -23.495 1.459 1.00 47.78 222 HIS A N 1
ATOM 1797 C CA . HIS A 1 222 ? 8.872 -24.364 2.603 1.00 47.78 222 HIS A CA 1
ATOM 1798 C C . HIS A 1 222 ? 8.993 -23.650 3.957 1.00 47.78 222 HIS A C 1
ATOM 1800 O O . HIS A 1 222 ? 8.223 -23.908 4.881 1.00 47.78 222 HIS A O 1
ATOM 1806 N N . LYS A 1 223 ? 9.963 -22.736 4.109 1.00 44.78 223 LYS A N 1
ATOM 1807 C CA . LYS A 1 223 ? 10.107 -21.933 5.337 1.00 44.78 223 LYS A CA 1
ATOM 1808 C C . LYS A 1 223 ? 8.967 -20.924 5.490 1.00 44.78 223 LYS A C 1
ATOM 1810 O O . LYS A 1 223 ? 8.461 -20.765 6.598 1.00 44.78 223 LYS A O 1
ATOM 1815 N N . VAL A 1 224 ? 8.554 -20.270 4.405 1.00 46.09 224 VAL A N 1
ATOM 1816 C CA . VAL A 1 224 ? 7.432 -19.319 4.397 1.00 46.09 224 VAL A CA 1
ATOM 1817 C C . VAL A 1 224 ? 6.108 -20.040 4.651 1.00 46.09 224 VAL A C 1
ATOM 1819 O O . VAL A 1 224 ? 5.313 -19.565 5.457 1.00 46.09 224 VAL A O 1
ATOM 1822 N N . GLU A 1 225 ? 5.895 -21.213 4.053 1.00 52.00 225 GLU A N 1
ATOM 1823 C CA . GLU A 1 225 ? 4.728 -22.063 4.314 1.00 52.00 225 GLU A CA 1
ATOM 1824 C C . GLU A 1 225 ? 4.674 -22.500 5.779 1.00 52.00 225 GLU A C 1
ATOM 1826 O O . GLU A 1 225 ? 3.668 -22.261 6.439 1.00 52.00 225 GLU A O 1
ATOM 1831 N N . LYS A 1 226 ? 5.781 -22.999 6.344 1.00 60.09 226 LYS A N 1
ATOM 1832 C CA . LYS A 1 226 ? 5.852 -23.339 7.775 1.00 60.09 226 LYS A CA 1
ATOM 1833 C C . LYS A 1 226 ? 5.608 -22.149 8.701 1.00 60.09 226 LYS A C 1
ATOM 1835 O O . LYS A 1 226 ? 5.002 -22.314 9.757 1.00 60.09 226 LYS A O 1
ATOM 1840 N N . MET A 1 227 ? 6.079 -20.954 8.343 1.00 46.91 227 MET A N 1
ATOM 1841 C CA . MET A 1 227 ? 5.796 -19.750 9.130 1.00 46.91 227 MET A CA 1
ATOM 1842 C C . MET A 1 227 ? 4.329 -19.331 9.024 1.00 46.91 227 MET A C 1
ATOM 1844 O O . MET A 1 227 ? 3.741 -18.982 10.044 1.00 46.91 227 MET A O 1
ATOM 1848 N N . ARG A 1 228 ? 3.714 -19.426 7.838 1.00 52.19 228 ARG A N 1
ATOM 1849 C CA . ARG A 1 228 ? 2.272 -19.194 7.662 1.00 52.19 228 ARG A CA 1
ATOM 1850 C C . ARG A 1 228 ? 1.446 -20.208 8.448 1.00 52.19 228 ARG A C 1
ATOM 1852 O O . ARG A 1 228 ? 0.498 -19.817 9.119 1.00 52.19 228 ARG A O 1
ATOM 1859 N N . GLU A 1 229 ? 1.823 -21.482 8.433 1.00 69.31 229 GLU A N 1
ATOM 1860 C CA . GLU A 1 229 ? 1.193 -22.524 9.252 1.00 69.31 229 GLU A CA 1
ATOM 1861 C C . GLU A 1 229 ? 1.316 -22.215 10.751 1.00 69.31 229 GLU A C 1
ATOM 1863 O O . GLU A 1 229 ? 0.331 -22.314 11.484 1.00 69.31 229 GLU A O 1
ATOM 1868 N N . ALA A 1 230 ? 2.493 -21.775 11.209 1.00 63.56 230 ALA A N 1
ATOM 1869 C CA . ALA A 1 230 ? 2.714 -21.382 12.600 1.00 63.56 230 ALA A CA 1
ATOM 1870 C C . ALA A 1 230 ? 1.909 -20.130 12.999 1.00 63.56 230 ALA A C 1
ATOM 1872 O O . ALA A 1 230 ? 1.374 -20.072 14.106 1.00 63.56 230 ALA A O 1
ATOM 1873 N N . GLU A 1 231 ? 1.774 -19.147 12.108 1.00 54.44 231 GLU A N 1
ATOM 1874 C CA . GLU A 1 231 ? 0.978 -17.936 12.337 1.00 54.44 231 GLU A CA 1
ATOM 1875 C C . GLU A 1 231 ? -0.525 -18.250 12.374 1.00 54.44 231 GLU A C 1
ATOM 1877 O O . GLU A 1 231 ? -1.236 -17.791 13.270 1.00 54.44 231 GLU A O 1
ATOM 1882 N N . VAL A 1 232 ? -1.007 -19.115 11.477 1.00 69.69 232 VAL A N 1
ATOM 1883 C CA . VAL A 1 232 ? -2.383 -19.632 11.506 1.00 69.69 232 VAL A CA 1
ATOM 1884 C C . VAL A 1 232 ? -2.633 -20.428 12.792 1.00 69.69 232 VAL A C 1
ATOM 1886 O O . VAL A 1 232 ? -3.670 -20.248 13.439 1.00 69.69 232 VAL A O 1
ATOM 1889 N N . ALA A 1 233 ? -1.682 -21.252 13.236 1.00 73.44 233 ALA A N 1
ATOM 1890 C CA . ALA A 1 233 ? -1.778 -21.971 14.506 1.00 73.44 233 ALA A CA 1
ATOM 1891 C C . ALA A 1 233 ? -1.810 -21.012 15.714 1.00 73.44 233 ALA A C 1
ATOM 1893 O O . ALA A 1 233 ? -2.626 -21.176 16.621 1.00 73.44 233 ALA A O 1
ATOM 1894 N N . ALA A 1 234 ? -0.994 -19.955 15.713 1.00 72.69 234 ALA A N 1
ATOM 1895 C CA . ALA A 1 234 ? -1.005 -18.935 16.760 1.00 72.69 234 ALA A CA 1
ATOM 1896 C C . ALA A 1 234 ? -2.324 -18.141 16.787 1.00 72.69 234 ALA A C 1
ATOM 1898 O O . ALA A 1 234 ? -2.893 -17.909 17.857 1.00 72.69 234 ALA A O 1
ATOM 1899 N N . MET A 1 235 ? -2.853 -17.764 15.621 1.00 67.44 235 MET A N 1
ATOM 1900 C CA . MET A 1 235 ? -4.127 -17.049 15.501 1.00 67.44 235 MET A CA 1
ATOM 1901 C C . MET A 1 235 ? -5.312 -17.916 15.936 1.00 67.44 235 MET A C 1
ATOM 1903 O O . MET A 1 235 ? -6.189 -17.440 16.660 1.00 67.44 235 MET A O 1
ATOM 1907 N N . THR A 1 236 ? -5.324 -19.199 15.569 1.00 79.50 236 THR A N 1
ATOM 1908 C CA . THR A 1 236 ? -6.361 -20.144 16.013 1.00 79.50 236 THR A CA 1
ATOM 1909 C C . THR A 1 236 ? -6.277 -20.418 17.516 1.00 79.50 236 THR A C 1
ATOM 1911 O O . THR A 1 236 ? -7.314 -20.416 18.181 1.00 79.50 236 THR A O 1
ATOM 1914 N N . ALA A 1 237 ? -5.075 -20.546 18.089 1.00 76.50 237 ALA A N 1
ATOM 1915 C CA . ALA A 1 237 ? -4.878 -20.663 19.535 1.00 76.50 237 ALA A CA 1
ATOM 1916 C C . ALA A 1 237 ? -5.359 -19.409 20.287 1.00 76.50 237 ALA A C 1
ATOM 1918 O O . ALA A 1 237 ? -6.051 -19.516 21.301 1.00 76.50 237 ALA A O 1
ATOM 1919 N N . LYS A 1 238 ? -5.069 -18.212 19.763 1.00 74.81 238 LYS A N 1
ATOM 1920 C CA . LYS A 1 238 ? -5.548 -16.945 20.333 1.00 74.81 238 LYS A CA 1
ATOM 1921 C C . LYS A 1 238 ? -7.075 -16.846 20.275 1.00 74.81 238 LYS A C 1
ATOM 1923 O O . LYS A 1 238 ? -7.705 -16.489 21.268 1.00 74.81 238 LYS A O 1
ATOM 1928 N N . ALA A 1 239 ? -7.685 -17.218 19.149 1.00 71.62 239 ALA A N 1
ATOM 1929 C CA . ALA A 1 239 ? -9.139 -17.268 19.010 1.00 71.62 239 ALA A CA 1
ATOM 1930 C C . ALA A 1 239 ? -9.782 -18.286 19.972 1.00 71.62 239 ALA A C 1
ATOM 1932 O O . ALA A 1 239 ? -10.822 -17.999 20.566 1.00 71.62 239 ALA A O 1
ATOM 1933 N N . ALA A 1 240 ? -9.155 -19.448 20.179 1.00 79.50 240 ALA A N 1
ATOM 1934 C CA . ALA A 1 240 ? -9.602 -20.436 21.158 1.00 79.50 240 ALA A CA 1
ATOM 1935 C C . ALA A 1 240 ? -9.515 -19.899 22.598 1.00 79.50 240 ALA A C 1
ATOM 1937 O O . ALA A 1 240 ? -10.469 -20.053 23.359 1.00 79.50 240 ALA A O 1
ATOM 1938 N N . ALA A 1 241 ? -8.433 -19.200 22.956 1.00 75.62 241 ALA A N 1
ATOM 1939 C CA . ALA A 1 241 ? -8.290 -18.563 24.266 1.00 75.62 241 ALA A CA 1
ATOM 1940 C C . ALA A 1 241 ? -9.379 -17.504 24.521 1.00 75.62 241 ALA A C 1
ATOM 1942 O O . ALA A 1 241 ? -9.970 -17.481 25.601 1.00 75.62 241 ALA A O 1
ATOM 1943 N N . TYR A 1 242 ? -9.717 -16.683 23.518 1.00 73.12 242 TYR A N 1
ATOM 1944 C CA . TYR A 1 242 ? -10.832 -15.734 23.626 1.00 73.12 242 TYR A CA 1
ATOM 1945 C C . TYR A 1 242 ? -12.186 -16.426 23.810 1.00 73.12 242 TYR A C 1
ATOM 1947 O O . TYR A 1 242 ? -12.993 -15.961 24.609 1.00 73.12 242 TYR A O 1
ATOM 1955 N N . ARG A 1 243 ? -12.434 -17.557 23.135 1.00 73.88 243 ARG A N 1
ATOM 1956 C CA . ARG A 1 243 ? -13.660 -18.349 23.352 1.00 73.88 243 ARG A CA 1
ATOM 1957 C C . ARG A 1 243 ? -13.743 -18.899 24.776 1.00 73.88 243 ARG A C 1
ATOM 1959 O O . ARG A 1 243 ? -14.816 -18.876 25.366 1.00 73.88 243 ARG A O 1
ATOM 1966 N N . VAL A 1 244 ? -12.627 -19.358 25.347 1.00 78.44 244 VAL A N 1
ATOM 1967 C CA . VAL A 1 244 ? -12.581 -19.830 26.743 1.00 78.44 244 VAL A CA 1
ATOM 1968 C C . VAL A 1 244 ? -12.860 -18.689 27.723 1.00 78.44 244 VAL A C 1
ATOM 1970 O O . VAL A 1 244 ? -13.618 -18.879 28.671 1.00 78.44 244 VAL A O 1
ATOM 1973 N N . LEU A 1 245 ? -12.297 -17.499 27.489 1.00 73.44 245 LEU A N 1
ATOM 1974 C CA . LEU A 1 245 ? -12.569 -16.319 28.315 1.00 73.44 245 LEU A CA 1
ATOM 1975 C C . LEU A 1 245 ? -14.041 -15.894 28.231 1.00 73.44 245 LEU A C 1
ATOM 1977 O O . LEU A 1 245 ? -14.666 -15.715 29.272 1.00 73.44 245 LEU A O 1
ATOM 1981 N N . ALA A 1 246 ? -14.617 -15.842 27.026 1.00 71.25 246 ALA A N 1
ATOM 1982 C CA . ALA A 1 246 ? -16.036 -15.547 26.834 1.00 71.25 246 ALA A CA 1
ATOM 1983 C C . ALA A 1 246 ? -16.935 -16.577 27.544 1.00 71.25 246 ALA A C 1
ATOM 1985 O O . ALA A 1 246 ? -17.882 -16.209 28.234 1.00 71.25 246 ALA A O 1
ATOM 1986 N N . ASN A 1 247 ? -16.607 -17.871 27.457 1.00 78.81 247 ASN A N 1
ATOM 1987 C CA . ASN A 1 247 ? -17.337 -18.910 28.187 1.00 78.81 247 ASN A CA 1
ATOM 1988 C C . ASN A 1 247 ? -17.242 -18.703 29.708 1.00 78.81 247 ASN A C 1
ATOM 1990 O O . ASN A 1 247 ? -18.261 -18.767 30.394 1.00 78.81 247 ASN A O 1
ATOM 1994 N N . LYS A 1 248 ? -16.058 -18.372 30.234 1.00 76.50 248 LYS A N 1
ATOM 1995 C CA . LYS A 1 248 ? -15.863 -18.091 31.664 1.00 76.50 248 LYS A CA 1
ATOM 1996 C C . LYS A 1 248 ? -16.675 -16.878 32.136 1.00 76.50 248 LYS A C 1
ATOM 1998 O O . LYS A 1 248 ? -17.244 -16.920 33.223 1.00 76.50 248 LYS A O 1
ATOM 2003 N N . GLU A 1 249 ? -16.780 -15.828 31.322 1.00 72.81 249 GLU A N 1
ATOM 2004 C CA . GLU A 1 249 ? -17.641 -14.669 31.604 1.00 72.81 249 GLU A CA 1
ATOM 2005 C C . GLU A 1 249 ? -19.125 -15.065 31.643 1.00 72.81 249 GLU A C 1
ATOM 2007 O O . GLU A 1 249 ? -19.849 -14.668 32.559 1.00 72.81 249 GLU A O 1
ATOM 2012 N N . THR A 1 250 ? -19.582 -15.919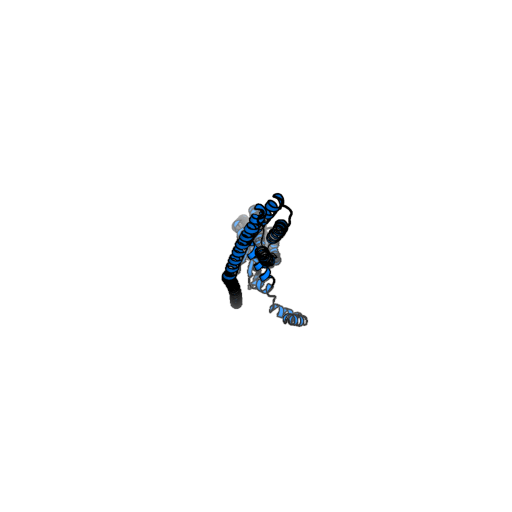 30.717 1.00 78.38 250 THR A N 1
ATOM 2013 C CA . THR A 1 250 ? -20.968 -16.422 30.748 1.00 78.38 250 THR A CA 1
ATOM 2014 C C . THR A 1 250 ? -21.254 -17.306 31.964 1.00 78.38 250 THR A C 1
ATOM 2016 O O . THR A 1 250 ? -22.348 -17.240 32.525 1.00 78.38 250 THR A O 1
ATOM 2019 N N . GLU A 1 251 ? -20.287 -18.109 32.415 1.00 75.81 251 GLU A N 1
ATOM 2020 C CA . GLU A 1 251 ? -20.409 -18.912 33.638 1.00 75.81 251 GLU A CA 1
ATOM 2021 C C . GLU A 1 251 ? -20.466 -18.030 34.890 1.00 75.81 251 GLU A C 1
ATOM 2023 O O . GLU A 1 251 ? -21.296 -18.267 35.768 1.00 75.81 251 GLU A O 1
ATOM 2028 N N . GLN A 1 252 ? -19.653 -16.971 34.956 1.00 76.25 252 GLN A N 1
ATOM 2029 C CA . GLN A 1 252 ? -19.706 -15.998 36.051 1.00 76.25 252 GLN A CA 1
ATOM 2030 C C . GLN A 1 252 ? -21.052 -15.270 36.109 1.00 76.25 252 GLN A C 1
ATOM 2032 O O . GLN A 1 252 ? -21.618 -15.133 37.192 1.00 76.25 252 GLN A O 1
ATOM 2037 N N . MET A 1 253 ? -21.608 -14.869 34.963 1.00 79.38 253 MET A N 1
ATOM 2038 C CA . MET A 1 253 ? -22.940 -14.257 34.905 1.00 79.38 253 MET A CA 1
ATOM 2039 C C . MET A 1 253 ? -24.032 -15.201 35.427 1.00 79.38 253 MET A C 1
ATOM 2041 O O . MET A 1 253 ? -24.856 -14.786 36.241 1.00 79.38 253 MET A O 1
ATOM 2045 N N . LYS A 1 254 ? -24.001 -16.485 35.040 1.00 82.19 254 LYS A N 1
ATOM 2046 C CA . LYS A 1 254 ? -24.941 -17.497 35.558 1.00 82.19 254 LYS A CA 1
ATOM 2047 C C . LYS A 1 254 ? -24.819 -17.682 37.072 1.00 82.19 254 LYS A C 1
ATOM 2049 O O . LYS A 1 254 ? -25.832 -17.812 37.752 1.00 82.19 254 LYS A O 1
ATOM 2054 N N . LEU A 1 255 ? -23.600 -17.671 37.615 1.00 80.44 255 LEU A N 1
ATOM 2055 C CA . LEU A 1 255 ? -23.378 -17.772 39.062 1.00 80.44 255 LEU A CA 1
ATOM 2056 C C . LEU A 1 255 ? -23.961 -16.574 39.821 1.00 80.44 255 LEU A C 1
ATOM 2058 O O . LEU A 1 255 ? -24.584 -16.766 40.864 1.00 80.44 255 LEU A O 1
ATOM 2062 N N . VAL A 1 256 ? -23.803 -15.357 39.293 1.00 84.00 256 VAL A N 1
ATOM 2063 C CA . VAL A 1 256 ? -24.398 -14.144 39.879 1.00 84.00 256 VAL A CA 1
ATOM 2064 C C . VAL A 1 256 ? -25.926 -14.223 39.870 1.00 84.00 256 VAL A C 1
ATOM 2066 O O . VAL A 1 256 ? -26.574 -13.864 40.852 1.00 84.00 256 VAL A O 1
ATOM 2069 N N . GLU A 1 257 ? -26.519 -14.731 38.790 1.00 84.00 257 GLU A N 1
ATOM 2070 C CA . GLU A 1 257 ? -27.971 -14.880 38.680 1.00 84.00 257 GLU A CA 1
ATOM 2071 C C . GLU A 1 257 ? -28.528 -15.907 39.680 1.00 84.00 257 GLU A C 1
ATOM 2073 O O . GLU A 1 257 ? -29.515 -15.626 40.362 1.00 84.00 257 GLU A O 1
ATOM 2078 N N . ILE A 1 258 ? -27.836 -17.038 39.864 1.00 86.56 258 ILE A N 1
ATOM 2079 C CA . ILE A 1 258 ? -28.170 -18.042 40.888 1.00 86.56 258 ILE A CA 1
ATOM 2080 C C . ILE A 1 258 ? -28.059 -17.447 42.299 1.00 86.56 258 ILE A C 1
ATOM 2082 O O . ILE A 1 258 ? -28.947 -17.657 43.125 1.00 86.56 258 ILE A O 1
ATOM 2086 N N . GLN A 1 259 ? -27.005 -16.677 42.591 1.00 83.62 259 GLN A N 1
ATOM 2087 C CA . GLN A 1 259 ? -26.849 -16.017 43.894 1.00 83.62 259 GLN A CA 1
ATOM 2088 C C . GLN A 1 259 ? -27.997 -15.047 44.179 1.00 83.62 259 GLN A C 1
ATOM 2090 O O . GLN A 1 259 ? -28.560 -15.063 45.274 1.00 83.62 259 GLN A O 1
ATOM 2095 N N . LYS A 1 260 ? -28.394 -14.254 43.179 1.00 87.38 260 LYS A N 1
ATOM 2096 C CA . LYS A 1 260 ? -29.516 -13.319 43.297 1.00 87.38 260 LYS A CA 1
ATOM 2097 C C . LYS A 1 260 ? -30.836 -14.044 43.575 1.00 87.38 260 LYS A C 1
ATOM 2099 O O . LYS A 1 260 ? -31.614 -13.583 44.406 1.00 87.38 260 LYS A O 1
ATOM 2104 N N . GLN A 1 261 ? -31.087 -15.178 42.917 1.00 86.06 261 GLN A N 1
ATOM 2105 C CA . GLN A 1 261 ? -32.273 -16.002 43.179 1.00 86.06 261 GLN A CA 1
ATOM 2106 C C . GLN A 1 261 ? -32.271 -16.560 44.609 1.00 86.06 261 GLN A C 1
ATOM 2108 O O . GLN A 1 261 ? -33.263 -16.412 45.321 1.00 86.06 261 GLN A O 1
ATOM 2113 N N . ALA A 1 262 ? -31.137 -17.091 45.074 1.00 84.06 262 ALA A N 1
ATOM 2114 C CA . ALA A 1 262 ? -30.998 -17.592 46.443 1.00 84.06 262 ALA A CA 1
ATOM 2115 C C . ALA A 1 262 ? -31.213 -16.494 47.505 1.00 84.06 262 ALA A C 1
ATOM 2117 O O . ALA A 1 262 ? -31.804 -16.747 48.557 1.00 84.06 262 ALA A O 1
ATOM 2118 N N . GLU A 1 263 ? -30.755 -15.263 47.252 1.00 85.31 263 GLU A N 1
ATOM 2119 C CA . GLU A 1 263 ? -31.016 -14.128 48.146 1.00 85.31 263 GLU A CA 1
ATOM 2120 C C . GLU A 1 263 ? -32.500 -13.756 48.200 1.00 85.31 263 GLU A C 1
ATOM 2122 O O . GLU A 1 263 ? -33.021 -13.497 49.288 1.00 85.31 263 GLU A O 1
ATOM 2127 N N . VAL A 1 264 ? -33.196 -13.766 47.059 1.00 87.56 264 VAL A N 1
ATOM 2128 C CA . VAL A 1 264 ? -34.642 -13.501 47.003 1.00 87.56 264 VAL A CA 1
ATOM 2129 C C . VAL A 1 264 ? -35.416 -14.561 47.786 1.00 87.56 264 VAL A C 1
ATOM 2131 O O . VAL A 1 264 ? -36.202 -14.202 48.663 1.00 87.56 264 VAL A O 1
ATOM 2134 N N . GLU A 1 265 ? -35.133 -15.847 47.570 1.00 85.06 265 GLU A N 1
ATOM 2135 C CA . GLU A 1 265 ? -35.758 -16.946 48.321 1.00 85.06 265 GLU A CA 1
ATOM 2136 C C . GLU A 1 265 ? -35.479 -16.837 49.831 1.00 85.06 265 GLU A C 1
ATOM 2138 O O . GLU A 1 265 ? -36.366 -17.012 50.677 1.00 85.06 265 GLU A O 1
ATOM 2143 N N . ARG A 1 266 ? -34.249 -16.472 50.214 1.00 82.50 266 ARG A N 1
ATOM 2144 C CA . ARG A 1 266 ? -33.894 -16.246 51.622 1.00 82.50 266 ARG A CA 1
ATOM 2145 C C . ARG A 1 266 ? -34.671 -15.076 52.231 1.00 82.50 266 ARG A C 1
ATOM 2147 O O . ARG A 1 266 ? -35.074 -15.149 53.392 1.00 82.50 266 ARG A O 1
ATOM 2154 N N . LEU A 1 267 ? -34.899 -14.002 51.480 1.00 82.94 267 LEU A N 1
ATOM 2155 C CA . LEU A 1 267 ? -35.702 -12.869 51.942 1.00 82.94 267 LEU A CA 1
ATOM 2156 C C . LEU A 1 267 ? -37.182 -13.237 52.084 1.00 82.94 267 LEU A C 1
ATOM 2158 O O . LEU A 1 267 ? -37.814 -12.823 53.058 1.00 82.94 267 LEU A O 1
ATOM 2162 N N . GLU A 1 268 ? -37.734 -14.024 51.165 1.00 84.50 268 GLU A N 1
ATOM 2163 C CA . GLU A 1 268 ? -39.119 -14.499 51.247 1.00 84.50 268 GLU A CA 1
ATOM 2164 C C . GLU A 1 268 ? -39.333 -15.407 52.459 1.00 84.50 268 GLU A C 1
ATOM 2166 O O . GLU A 1 268 ? -40.235 -15.159 53.261 1.00 84.50 268 GLU A O 1
ATOM 2171 N N . THR A 1 269 ? -38.439 -16.370 52.688 1.00 83.50 269 THR A N 1
ATOM 2172 C CA . THR A 1 269 ? -38.515 -17.244 53.872 1.00 83.50 269 THR A CA 1
ATOM 2173 C C . THR A 1 269 ? -38.395 -16.470 55.189 1.00 83.50 269 THR A C 1
ATOM 2175 O O . THR A 1 269 ? -39.065 -16.804 56.169 1.00 83.50 269 THR A O 1
ATOM 2178 N N . LEU A 1 270 ? -37.581 -15.408 55.243 1.00 79.94 270 LEU A N 1
ATOM 2179 C CA . LEU A 1 270 ? -37.501 -14.529 56.415 1.00 79.94 270 LEU A CA 1
ATOM 2180 C C . LEU A 1 270 ? -38.784 -13.714 56.623 1.00 79.94 270 LEU A C 1
ATOM 2182 O O . LEU A 1 270 ? -39.229 -13.575 57.765 1.00 79.94 270 LEU A O 1
ATOM 2186 N N . LYS A 1 271 ? -39.400 -13.207 55.549 1.00 81.25 271 LYS A N 1
ATOM 2187 C CA . LYS A 1 271 ? -40.696 -12.513 55.619 1.00 81.25 271 LYS A CA 1
ATOM 2188 C C . LYS A 1 271 ? -41.798 -13.443 56.119 1.00 81.25 271 LYS A C 1
ATOM 2190 O O . LYS A 1 271 ? -42.554 -13.055 57.006 1.00 81.25 271 LYS A O 1
ATOM 2195 N N . GLU A 1 272 ? -41.857 -14.674 55.617 1.00 83.69 272 GLU A N 1
ATOM 2196 C CA . GLU A 1 272 ? -42.818 -15.673 56.092 1.00 83.69 272 GLU A CA 1
ATOM 2197 C C . GLU A 1 272 ? -42.603 -16.037 57.562 1.00 83.69 272 GLU A C 1
ATOM 2199 O O . GLU A 1 272 ? -43.570 -16.132 58.317 1.00 83.69 272 GLU A O 1
ATOM 2204 N N . LYS A 1 273 ? -41.348 -16.208 58.001 1.00 77.88 273 LYS A N 1
ATOM 2205 C CA . LYS A 1 273 ? -41.033 -16.452 59.418 1.00 77.88 273 LYS A CA 1
ATOM 2206 C C . LYS A 1 273 ? -41.478 -15.292 60.303 1.00 77.88 273 LYS A C 1
ATOM 2208 O O . LYS A 1 273 ? -42.089 -15.543 61.338 1.00 77.88 273 LYS A O 1
ATOM 2213 N N . ARG A 1 274 ? -41.222 -14.045 59.888 1.00 74.50 274 ARG A N 1
ATOM 2214 C CA . ARG A 1 274 ? -41.674 -12.853 60.620 1.00 74.50 274 ARG A CA 1
ATOM 2215 C C . ARG A 1 274 ? -43.199 -12.815 60.714 1.00 74.50 274 ARG A C 1
ATOM 2217 O O . ARG A 1 274 ? -43.721 -12.668 61.810 1.00 74.50 274 ARG A O 1
ATOM 2224 N N . ARG A 1 275 ? -43.903 -13.046 59.602 1.00 75.56 275 ARG A N 1
ATOM 2225 C CA . ARG A 1 275 ? -45.371 -13.093 59.579 1.00 75.56 275 ARG A CA 1
ATOM 2226 C C . ARG A 1 275 ? -45.929 -14.165 60.521 1.00 75.56 275 ARG A C 1
ATOM 2228 O O . ARG A 1 275 ? -46.837 -13.885 61.292 1.00 75.56 275 ARG A O 1
ATOM 2235 N N . LYS A 1 276 ? -45.354 -15.372 60.515 1.00 77.12 276 LYS A N 1
ATOM 2236 C CA . LYS A 1 276 ? -45.753 -16.451 61.438 1.00 77.12 276 LYS A CA 1
ATOM 2237 C C . LYS A 1 276 ? -45.482 -16.094 62.901 1.00 77.12 276 LYS A C 1
ATOM 2239 O O . LYS A 1 276 ? -46.274 -16.446 63.768 1.00 77.12 276 LYS A O 1
ATOM 2244 N N . GLN A 1 277 ? -44.376 -15.406 63.183 1.00 73.31 277 GLN A N 1
ATOM 2245 C CA . GLN A 1 277 ? -44.045 -14.947 64.532 1.00 73.31 277 GLN A CA 1
ATOM 2246 C C . GLN A 1 277 ? -45.019 -13.863 65.021 1.00 73.31 277 GLN A C 1
ATOM 2248 O O . GLN A 1 277 ? -45.462 -13.925 66.165 1.00 73.31 277 GLN A O 1
ATOM 2253 N N . GLU A 1 278 ? -45.397 -12.921 64.155 1.00 70.06 278 GLU A N 1
ATOM 2254 C CA . GLU A 1 278 ? -46.421 -11.907 64.437 1.00 70.06 278 GLU A CA 1
ATOM 2255 C C . GLU A 1 278 ? -47.795 -12.548 64.689 1.00 70.06 278 GLU A C 1
ATOM 2257 O O . GLU A 1 278 ? -48.449 -12.236 65.683 1.00 70.06 278 GLU A O 1
ATOM 2262 N N . GLU A 1 279 ? -48.211 -13.499 63.846 1.00 71.81 279 GLU A N 1
ATOM 2263 C CA . GLU A 1 279 ? -49.460 -14.252 64.024 1.00 71.81 279 GLU A CA 1
ATOM 2264 C C . GLU A 1 279 ? -49.478 -15.023 65.357 1.00 71.81 279 GLU A C 1
ATOM 2266 O O . GLU A 1 279 ? -50.492 -15.024 66.059 1.00 71.81 279 GLU A O 1
ATOM 2271 N N . LEU A 1 280 ? -48.351 -15.633 65.744 1.00 72.69 280 LEU A N 1
ATOM 2272 C CA . LEU A 1 280 ? -48.222 -16.365 67.004 1.00 72.69 280 LEU A CA 1
ATOM 2273 C C . LEU A 1 280 ? -48.255 -15.434 68.225 1.00 72.69 280 LEU A C 1
ATOM 2275 O O . LEU A 1 280 ? -48.950 -15.740 69.192 1.00 72.69 280 LEU A O 1
ATOM 2279 N N . MET A 1 281 ? -47.563 -14.290 68.177 1.00 68.69 281 MET A N 1
ATOM 2280 C CA . MET A 1 281 ? -47.629 -13.280 69.242 1.00 68.69 281 MET A CA 1
ATOM 2281 C C . MET A 1 281 ? -49.055 -12.763 69.431 1.00 68.69 281 MET A C 1
ATOM 2283 O O . MET A 1 281 ? -49.558 -12.726 70.552 1.00 68.69 281 MET A O 1
ATOM 2287 N N . LEU A 1 282 ? -49.746 -12.425 68.339 1.00 66.81 282 LEU A N 1
ATOM 2288 C CA . LEU A 1 282 ? -51.136 -11.979 68.408 1.00 66.81 282 LEU A CA 1
ATOM 2289 C C . LEU A 1 282 ? -52.052 -13.065 68.982 1.00 66.81 282 LEU A C 1
ATOM 2291 O O . LEU A 1 282 ? -52.939 -12.762 69.777 1.00 66.81 282 LEU A O 1
ATOM 2295 N N . ALA A 1 283 ? -51.842 -14.332 68.615 1.00 66.75 283 ALA A N 1
ATOM 2296 C CA . ALA A 1 283 ? -52.593 -15.448 69.184 1.00 66.75 283 ALA A CA 1
ATOM 2297 C C . ALA A 1 283 ? -52.338 -15.621 70.693 1.00 66.75 283 ALA A C 1
ATOM 2299 O O . ALA A 1 283 ? -53.283 -15.900 71.430 1.00 66.75 283 ALA A O 1
ATOM 2300 N N . GLN A 1 284 ? -51.102 -15.412 71.158 1.00 68.19 284 GLN A N 1
ATOM 2301 C CA . GLN A 1 284 ? -50.734 -15.479 72.577 1.00 68.19 284 GLN A CA 1
ATOM 2302 C C . GLN A 1 284 ? -51.311 -14.326 73.406 1.00 68.19 284 GLN A C 1
ATOM 2304 O O . GLN A 1 284 ? -51.662 -14.545 74.559 1.00 68.19 284 GLN A O 1
ATOM 2309 N N . MET A 1 285 ? -51.465 -13.132 72.827 1.00 63.28 285 MET A N 1
ATOM 2310 C CA . MET A 1 285 ? -52.008 -11.958 73.527 1.00 63.28 285 MET A CA 1
ATOM 2311 C C . MET A 1 285 ? -53.546 -11.916 73.573 1.00 63.28 285 MET A C 1
ATOM 2313 O O . MET A 1 285 ? -54.122 -11.214 74.401 1.00 63.28 285 MET A O 1
ATOM 2317 N N . ARG A 1 286 ? -54.252 -12.674 72.717 1.00 66.38 286 ARG A N 1
ATOM 2318 C CA . ARG A 1 286 ? -55.734 -12.711 72.685 1.00 66.38 286 ARG A CA 1
ATOM 2319 C C . ARG A 1 286 ? -56.405 -13.024 74.035 1.00 66.38 286 ARG A C 1
ATOM 2321 O O . ARG A 1 286 ? -57.387 -12.350 74.347 1.00 66.38 286 ARG A O 1
ATOM 2328 N N . PRO A 1 287 ? -55.945 -14.008 74.831 1.00 67.31 287 PRO A N 1
ATOM 2329 C CA . PRO A 1 287 ? -56.552 -14.316 76.125 1.00 67.31 287 PRO A CA 1
ATOM 2330 C C . PRO A 1 287 ? -56.410 -13.159 77.118 1.00 67.31 287 PRO A C 1
ATOM 2332 O O . PRO A 1 287 ? -57.363 -12.843 77.825 1.00 67.31 287 PRO A O 1
ATOM 2335 N N . GLU A 1 288 ? -55.250 -12.499 77.134 1.00 61.88 288 GLU A N 1
ATOM 2336 C CA . GLU A 1 288 ? -54.979 -11.350 78.006 1.00 61.88 288 GLU A CA 1
ATOM 2337 C C . GLU A 1 288 ? -55.848 -10.149 77.615 1.00 61.88 288 GLU A C 1
ATOM 2339 O O . GLU A 1 288 ? -56.478 -9.534 78.474 1.00 61.88 288 GLU A O 1
ATOM 2344 N N . ILE A 1 289 ? -55.987 -9.884 76.310 1.00 62.03 289 ILE A N 1
ATOM 2345 C CA . ILE A 1 289 ? -56.877 -8.837 75.789 1.00 62.03 289 ILE A CA 1
ATOM 2346 C C . ILE A 1 289 ? -58.334 -9.094 76.205 1.00 62.03 289 ILE A C 1
ATOM 2348 O O . ILE A 1 289 ? -59.007 -8.177 76.677 1.00 62.03 289 ILE A O 1
ATOM 2352 N N . SER A 1 290 ? -58.815 -10.335 76.084 1.00 64.44 290 SER A N 1
ATOM 2353 C CA . SER A 1 290 ? -60.184 -10.701 76.473 1.00 64.44 290 SER A CA 1
ATOM 2354 C C . SER A 1 290 ? -60.425 -10.503 77.975 1.00 64.44 290 SER A C 1
ATOM 2356 O O . SER A 1 290 ? -61.447 -9.948 78.371 1.00 64.44 290 SER A O 1
ATOM 2358 N N . GLN A 1 291 ? -59.470 -10.901 78.823 1.00 64.38 291 GLN A N 1
ATOM 2359 C CA . GLN A 1 291 ? -59.571 -10.720 80.276 1.00 64.38 291 GLN A CA 1
ATOM 2360 C C . GLN A 1 291 ? -59.581 -9.240 80.680 1.00 64.38 291 GLN A C 1
ATOM 2362 O O . GLN A 1 291 ? -60.314 -8.848 81.591 1.00 64.38 291 GLN A O 1
ATOM 2367 N N . MET A 1 292 ? -58.796 -8.403 79.998 1.00 64.19 292 MET A N 1
ATOM 2368 C CA . MET A 1 292 ? -58.771 -6.963 80.257 1.00 64.19 292 MET A CA 1
ATOM 2369 C C . MET A 1 292 ? -60.068 -6.275 79.816 1.00 64.19 292 MET A C 1
ATOM 2371 O O . MET A 1 292 ? -60.573 -5.431 80.556 1.00 64.19 292 MET A O 1
ATOM 2375 N N . GLN A 1 293 ? -60.651 -6.666 78.676 1.00 67.19 293 GLN A N 1
ATOM 2376 C CA . GLN A 1 293 ? -61.961 -6.168 78.235 1.00 67.19 293 GLN A CA 1
ATOM 2377 C C . GLN A 1 293 ? -63.062 -6.495 79.255 1.00 67.19 293 GLN A C 1
ATOM 2379 O O . GLN A 1 293 ? -63.784 -5.595 79.685 1.00 67.19 293 GLN A O 1
ATOM 2384 N N . GLU A 1 294 ? -63.124 -7.740 79.736 1.00 68.12 294 GLU A N 1
ATOM 2385 C CA . GLU A 1 294 ? -64.078 -8.136 80.781 1.00 68.12 294 GLU A CA 1
ATOM 2386 C C . GLU A 1 294 ? -63.879 -7.353 82.090 1.00 68.12 294 GLU A C 1
ATOM 2388 O O . GLU A 1 294 ? -64.847 -6.968 82.753 1.00 68.12 294 GLU A O 1
ATOM 2393 N N . ALA A 1 295 ? -62.629 -7.104 82.492 1.00 67.69 295 ALA A N 1
ATOM 2394 C CA . ALA A 1 295 ? -62.334 -6.312 83.682 1.00 67.69 295 ALA A CA 1
ATOM 2395 C C . ALA A 1 295 ? -62.817 -4.858 83.529 1.00 67.69 295 ALA A C 1
ATOM 2397 O O . ALA A 1 295 ? -63.415 -4.311 84.458 1.00 67.69 295 ALA A O 1
ATOM 2398 N N . MET A 1 296 ? -62.618 -4.251 82.355 1.00 69.69 296 MET A N 1
ATOM 2399 C CA . MET A 1 296 ? -63.076 -2.892 82.051 1.00 69.69 296 MET A CA 1
ATOM 2400 C C . MET A 1 296 ? -64.604 -2.782 82.028 1.00 69.69 296 MET A C 1
ATOM 2402 O O . MET A 1 296 ? -65.153 -1.832 82.591 1.00 69.69 296 MET A O 1
ATOM 2406 N N . GLU A 1 297 ? -65.309 -3.767 81.468 1.00 74.31 297 GLU A N 1
ATOM 2407 C CA . GLU A 1 297 ? -66.776 -3.827 81.510 1.00 74.31 297 GLU A CA 1
ATOM 2408 C C . GLU A 1 297 ? -67.300 -3.890 82.951 1.00 74.31 297 GLU A C 1
ATOM 2410 O O . GLU A 1 297 ? -68.219 -3.151 83.318 1.00 74.31 297 GLU A O 1
ATOM 2415 N N . ARG A 1 298 ? -66.669 -4.700 83.812 1.00 73.94 298 ARG A N 1
ATOM 2416 C CA . ARG A 1 298 ? -67.020 -4.775 85.242 1.00 73.94 298 ARG A CA 1
ATOM 2417 C C . ARG A 1 298 ? -66.768 -3.453 85.972 1.00 73.94 298 ARG A C 1
ATOM 2419 O O . ARG A 1 298 ? -67.570 -3.072 86.826 1.00 73.94 298 ARG A O 1
ATOM 2426 N N . ILE A 1 299 ? -65.687 -2.741 85.641 1.00 77.38 299 ILE A N 1
ATOM 2427 C CA . ILE A 1 299 ? -65.376 -1.415 86.203 1.00 77.38 299 ILE A CA 1
ATOM 2428 C C . ILE A 1 299 ? -66.422 -0.384 85.769 1.00 77.38 299 ILE A C 1
ATOM 2430 O O . ILE A 1 299 ? -66.930 0.357 86.615 1.00 77.38 299 ILE A O 1
ATOM 2434 N N . SER A 1 300 ? -66.780 -0.368 84.483 1.00 78.88 300 SER A N 1
ATOM 2435 C CA . SER A 1 300 ? -67.823 0.501 83.930 1.00 78.88 300 SER A CA 1
ATOM 2436 C C . SER A 1 300 ? -69.169 0.265 84.624 1.00 78.88 300 SER A C 1
ATOM 2438 O O . SER A 1 300 ? -69.771 1.200 85.162 1.00 78.88 300 SER A O 1
ATOM 2440 N N . ALA A 1 301 ? -69.596 -0.998 84.729 1.00 79.94 301 ALA A N 1
ATOM 2441 C CA . ALA A 1 301 ? -70.838 -1.377 85.397 1.00 79.94 301 ALA A CA 1
ATOM 2442 C C . ALA A 1 301 ? -70.838 -0.995 86.888 1.00 79.94 301 ALA A C 1
ATOM 2444 O O . ALA A 1 301 ? -71.794 -0.392 87.377 1.00 79.94 301 ALA A O 1
ATOM 2445 N N . SER A 1 302 ? -69.747 -1.279 87.609 1.00 80.69 302 SER A N 1
ATOM 2446 C CA . SER A 1 302 ? -69.627 -0.961 89.038 1.00 80.69 302 SER A CA 1
ATOM 2447 C C . SER A 1 302 ? -69.609 0.546 89.306 1.00 80.69 302 SER A C 1
ATOM 2449 O O . SER A 1 302 ? -70.207 0.988 90.290 1.00 80.69 302 SER A O 1
ATOM 2451 N N . THR A 1 303 ? -68.939 1.328 88.454 1.00 82.12 303 THR A N 1
ATOM 2452 C CA . THR A 1 303 ? -68.893 2.797 88.547 1.00 82.12 303 THR A CA 1
ATOM 2453 C C . THR A 1 303 ? -70.262 3.400 88.262 1.00 82.12 303 THR A C 1
ATOM 2455 O O . THR A 1 303 ? -70.724 4.227 89.039 1.00 82.12 303 THR A O 1
ATOM 2458 N N . THR A 1 304 ? -70.946 2.935 87.212 1.00 85.31 304 THR A N 1
ATOM 2459 C CA . THR A 1 304 ? -72.300 3.389 86.853 1.00 85.31 304 THR A CA 1
ATOM 2460 C C . THR A 1 304 ? -73.287 3.108 87.982 1.00 85.31 304 THR A C 1
ATOM 2462 O O . THR A 1 304 ? -73.980 4.008 88.447 1.00 85.31 304 THR A O 1
ATOM 2465 N N . GLN A 1 305 ? -73.289 1.876 88.500 1.00 85.31 305 GLN A N 1
ATOM 2466 C CA . GLN A 1 305 ? -74.185 1.481 89.583 1.00 85.31 305 GLN A CA 1
ATOM 2467 C C . GLN A 1 305 ? -73.933 2.298 90.859 1.00 85.31 305 GLN A C 1
ATOM 2469 O O . GLN A 1 305 ? -74.874 2.737 91.516 1.00 85.31 305 GLN A O 1
ATOM 2474 N N . LEU A 1 306 ? -72.665 2.518 91.216 1.00 85.88 306 LEU A N 1
ATOM 2475 C CA . LEU A 1 306 ? -72.307 3.317 92.387 1.00 85.88 306 LEU A CA 1
ATOM 2476 C C . LEU A 1 306 ? -72.662 4.798 92.203 1.00 85.88 306 LEU A C 1
ATOM 2478 O O . LEU A 1 306 ? -73.142 5.431 93.142 1.00 85.88 306 LEU A O 1
ATOM 2482 N N . ALA A 1 307 ? -72.461 5.335 91.000 1.00 86.12 307 ALA A N 1
ATOM 2483 C CA . ALA A 1 307 ? -72.854 6.691 90.654 1.00 86.12 307 ALA A CA 1
ATOM 2484 C C . ALA A 1 307 ? -74.366 6.878 90.814 1.00 86.12 307 ALA A C 1
ATOM 2486 O O . ALA A 1 307 ? -74.794 7.805 91.498 1.00 86.12 307 ALA A O 1
ATOM 2487 N N . ASP A 1 308 ? -75.169 5.966 90.265 1.00 85.62 308 ASP A N 1
ATOM 2488 C CA . ASP A 1 308 ? -76.627 6.006 90.374 1.00 85.62 308 ASP A CA 1
ATOM 2489 C C . ASP A 1 308 ? -77.110 5.935 91.826 1.00 85.62 308 ASP A C 1
ATOM 2491 O O . ASP A 1 308 ? -78.028 6.665 92.204 1.00 85.62 308 ASP A O 1
ATOM 2495 N N . GLU A 1 309 ? -76.490 5.087 92.652 1.00 84.94 309 GLU A N 1
ATOM 2496 C CA . GLU A 1 309 ? -76.794 4.975 94.082 1.00 84.94 309 GLU A CA 1
ATOM 2497 C C . GLU A 1 309 ? -76.523 6.292 94.830 1.00 84.94 309 GLU A C 1
ATOM 2499 O O . GLU A 1 309 ? -77.411 6.803 95.521 1.00 84.94 309 GLU A O 1
ATOM 2504 N N . ILE A 1 310 ? -75.328 6.869 94.658 1.00 83.25 310 ILE A N 1
ATOM 2505 C CA . ILE A 1 310 ? -74.910 8.108 95.335 1.00 83.25 310 ILE A CA 1
ATOM 2506 C C . ILE A 1 310 ? -75.738 9.301 94.841 1.00 83.25 310 ILE A C 1
ATOM 2508 O O . ILE A 1 310 ? -76.266 10.075 95.641 1.00 83.25 310 ILE A O 1
ATOM 2512 N N . ILE A 1 311 ? -75.917 9.437 93.525 1.00 84.06 311 ILE A N 1
ATOM 2513 C CA . ILE A 1 311 ? -76.679 10.534 92.915 1.00 84.06 311 ILE A CA 1
ATOM 2514 C C . ILE A 1 311 ? -78.157 10.468 93.310 1.00 84.06 311 ILE A C 1
ATOM 2516 O O . ILE A 1 311 ? -78.776 11.506 93.555 1.00 84.06 311 ILE A O 1
ATOM 2520 N N . ARG A 1 312 ? -78.752 9.270 93.379 1.00 83.69 312 ARG A N 1
ATOM 2521 C CA . ARG A 1 312 ? -80.149 9.105 93.804 1.00 83.69 312 ARG A CA 1
ATOM 2522 C C . ARG A 1 312 ? -80.338 9.509 95.262 1.00 83.69 312 ARG A C 1
ATOM 2524 O O . ARG A 1 312 ? -81.306 10.208 95.557 1.00 83.69 312 ARG A O 1
ATOM 2531 N N . ALA A 1 313 ? -79.424 9.118 96.149 1.00 79.25 313 ALA A N 1
ATOM 2532 C CA . ALA A 1 313 ? -79.476 9.525 97.550 1.00 79.25 313 ALA A CA 1
ATOM 2533 C C . ALA A 1 313 ? -79.340 11.047 97.709 1.00 79.25 313 ALA A C 1
ATOM 2535 O O . ALA A 1 313 ? -80.149 11.656 98.409 1.00 79.25 313 ALA A O 1
ATOM 2536 N N . ALA A 1 314 ? -78.415 11.666 96.967 1.00 78.31 314 ALA A N 1
ATOM 2537 C CA . ALA A 1 314 ? -78.239 13.118 96.938 1.00 78.31 314 ALA A CA 1
ATOM 2538 C C . ALA A 1 314 ? -79.509 13.861 96.470 1.00 78.31 314 ALA A C 1
ATOM 2540 O O . ALA A 1 314 ? -79.876 14.892 97.027 1.00 78.31 314 ALA A O 1
ATOM 2541 N N . LYS A 1 315 ? -80.220 13.330 95.461 1.00 77.88 315 LYS A N 1
ATOM 2542 C CA . LYS A 1 315 ? -81.472 13.920 94.938 1.00 77.88 315 LYS A CA 1
ATOM 2543 C C . LYS A 1 315 ? -82.672 13.737 95.871 1.00 77.88 315 LYS A C 1
ATOM 2545 O O . LYS A 1 315 ? -83.549 14.595 95.893 1.00 77.88 315 LYS A O 1
ATOM 2550 N N . GLY A 1 316 ? -82.745 12.609 96.576 1.00 70.88 316 GLY A N 1
ATOM 2551 C CA . GLY A 1 316 ? -83.902 12.229 97.391 1.00 70.88 316 GLY A CA 1
ATOM 2552 C C . GLY A 1 316 ? -83.878 12.737 98.833 1.00 70.88 316 GLY A C 1
ATOM 255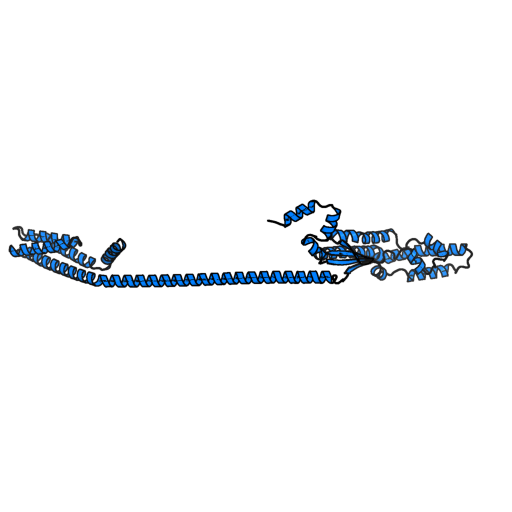3 O O . GLY A 1 316 ? -84.884 12.582 99.518 1.00 70.88 316 GLY A O 1
ATOM 2554 N N . SER A 1 317 ? -82.756 13.306 99.298 1.00 63.53 317 SER A N 1
ATOM 2555 C CA . SER A 1 317 ? -82.540 13.699 100.705 1.00 63.53 317 SER A CA 1
ATOM 2556 C C . SER A 1 317 ? -82.910 12.585 101.701 1.00 63.53 317 SER A C 1
ATOM 2558 O O . SER A 1 317 ? -83.516 12.835 102.739 1.00 63.53 317 SER A O 1
ATOM 2560 N N . VAL A 1 318 ? -82.591 11.336 101.350 1.00 64.38 318 VAL A N 1
ATOM 2561 C CA . VAL A 1 318 ? -82.868 10.152 102.176 1.00 64.38 318 VAL A CA 1
ATOM 2562 C C . VAL A 1 318 ? -81.782 10.033 103.246 1.00 64.38 318 VAL A C 1
ATOM 2564 O O . VAL A 1 318 ? -80.606 10.149 102.914 1.00 64.38 318 VAL A O 1
ATOM 2567 N N . GLU A 1 319 ? -82.145 9.759 104.505 1.00 67.38 319 GLU A N 1
ATOM 2568 C CA . GLU A 1 319 ? -81.159 9.474 105.558 1.00 67.38 319 GLU A CA 1
ATOM 2569 C C . GLU A 1 319 ? -80.305 8.251 105.185 1.00 67.38 319 GLU A C 1
ATOM 2571 O O . GLU A 1 319 ? -80.796 7.129 105.030 1.00 67.38 319 GLU A O 1
ATOM 2576 N N . ILE A 1 320 ? -78.999 8.470 105.027 1.00 76.25 320 ILE A N 1
ATOM 2577 C CA . ILE A 1 320 ? -78.046 7.433 104.631 1.00 76.25 320 ILE A CA 1
ATOM 2578 C C . ILE A 1 320 ? -77.530 6.745 105.892 1.00 76.25 320 ILE A C 1
ATOM 2580 O O . ILE A 1 320 ? -76.829 7.344 106.706 1.00 76.25 320 ILE A O 1
ATOM 2584 N N . SER A 1 321 ? -77.829 5.455 106.048 1.00 75.88 321 SER A N 1
ATOM 2585 C CA . SER A 1 321 ? -77.315 4.689 107.184 1.00 75.88 321 SER A CA 1
ATOM 2586 C C . SER A 1 321 ? -75.784 4.575 107.149 1.00 75.88 321 SER A C 1
ATOM 2588 O O . SER A 1 321 ? -75.149 4.531 106.087 1.00 75.88 321 SER A O 1
ATOM 2590 N N . SER A 1 322 ? -75.162 4.452 108.326 1.00 75.75 322 SER A N 1
ATOM 2591 C CA . SER A 1 322 ? -73.699 4.324 108.431 1.00 75.75 322 SER A CA 1
ATOM 2592 C C . SER A 1 322 ? -73.152 3.088 107.699 1.00 75.75 322 SER A C 1
ATOM 2594 O O . SER A 1 322 ? -72.027 3.112 107.197 1.00 75.75 322 SER A O 1
ATOM 2596 N N . ALA A 1 323 ? -73.955 2.025 107.582 1.00 78.81 323 ALA A N 1
ATOM 2597 C CA . ALA A 1 323 ? -73.608 0.812 106.848 1.00 78.81 323 ALA A CA 1
ATOM 2598 C C . ALA A 1 323 ? -73.508 1.056 105.330 1.00 78.81 323 ALA A C 1
ATOM 2600 O O . ALA A 1 323 ? -72.555 0.598 104.698 1.00 78.81 323 ALA A O 1
ATOM 2601 N N . VAL A 1 324 ? -74.435 1.829 104.753 1.00 81.50 324 VAL A N 1
ATOM 2602 C CA . VAL A 1 324 ? -74.431 2.182 103.320 1.00 81.50 324 VAL A CA 1
ATOM 2603 C C . VAL A 1 324 ? -73.249 3.094 102.992 1.00 81.50 324 VAL A C 1
ATOM 2605 O O . VAL A 1 324 ? -72.504 2.826 102.053 1.00 81.50 324 VAL A O 1
ATOM 2608 N N . SER A 1 325 ? -72.988 4.103 103.827 1.00 79.81 325 SER A N 1
ATOM 2609 C CA . SER A 1 325 ? -71.833 4.997 103.660 1.00 79.81 325 SER A CA 1
ATOM 2610 C C . SER A 1 325 ? -70.487 4.251 103.702 1.00 79.81 325 SER A C 1
ATOM 2612 O O . SER A 1 325 ? -69.600 4.510 102.883 1.00 79.81 325 SER A O 1
ATOM 2614 N N . LYS A 1 326 ? -70.333 3.268 104.605 1.00 81.31 326 LYS A N 1
ATOM 2615 C CA . LYS A 1 326 ? -69.144 2.392 104.661 1.00 81.31 326 LYS A CA 1
ATOM 2616 C C . LYS A 1 326 ? -69.013 1.498 103.423 1.00 81.31 326 LYS A C 1
ATOM 2618 O O . LYS A 1 326 ? -67.902 1.313 102.919 1.00 81.31 326 LYS A O 1
ATOM 2623 N N . SER A 1 327 ? -70.130 0.968 102.921 1.00 84.62 327 SER A N 1
ATOM 2624 C CA . SER A 1 327 ? -70.169 0.186 101.678 1.00 84.62 327 SER A CA 1
ATOM 2625 C C . SER A 1 327 ? -69.693 1.014 100.479 1.00 84.62 327 SER A C 1
ATOM 2627 O O . SER A 1 327 ? -68.806 0.580 99.740 1.00 84.62 327 SER A O 1
ATOM 2629 N N . TRP A 1 328 ? -70.185 2.247 100.336 1.00 86.44 328 TRP A N 1
ATOM 2630 C CA . TRP A 1 328 ? -69.758 3.156 99.271 1.00 86.44 328 TRP A CA 1
ATOM 2631 C C . TRP A 1 328 ? -68.284 3.528 99.360 1.00 86.44 328 TRP A C 1
ATOM 2633 O O . TRP A 1 328 ? -67.595 3.420 98.354 1.00 86.44 328 TRP A O 1
ATOM 2643 N N . ASN A 1 329 ? -67.766 3.856 100.549 1.00 84.19 329 ASN A N 1
ATOM 2644 C CA . ASN A 1 329 ? -66.331 4.117 100.731 1.00 84.19 329 ASN A CA 1
ATOM 2645 C C . ASN A 1 329 ? -65.475 2.929 100.277 1.00 84.19 329 ASN A C 1
ATOM 2647 O O . ASN A 1 329 ? -64.467 3.101 99.600 1.00 84.19 329 ASN A O 1
ATOM 2651 N N . THR A 1 330 ? -65.901 1.710 100.610 1.00 82.19 330 THR A N 1
ATOM 2652 C CA . THR A 1 330 ? -65.183 0.497 100.207 1.00 82.19 330 THR A CA 1
ATOM 2653 C C . THR A 1 330 ? -65.202 0.319 98.685 1.00 82.19 330 THR A C 1
ATOM 2655 O O . THR A 1 330 ? -64.200 -0.096 98.104 1.00 82.19 330 THR A O 1
ATOM 2658 N N . ARG A 1 331 ? -66.320 0.636 98.019 1.00 81.31 331 ARG A N 1
ATOM 2659 C CA . ARG A 1 331 ? -66.446 0.558 96.553 1.00 81.31 331 ARG A CA 1
ATOM 2660 C C . ARG A 1 331 ? -65.674 1.675 95.843 1.00 81.31 331 ARG A C 1
ATOM 2662 O O . ARG A 1 331 ? -64.976 1.370 94.882 1.00 81.31 331 ARG A O 1
ATOM 2669 N N . LEU A 1 332 ? -65.736 2.915 96.330 1.00 84.12 332 LEU A N 1
ATOM 2670 C CA . LEU A 1 332 ? -64.983 4.053 95.787 1.00 84.12 332 LEU A CA 1
ATOM 2671 C C . LEU A 1 332 ? -63.477 3.822 95.912 1.00 84.12 332 LEU A C 1
ATOM 2673 O O . LEU A 1 332 ? -62.764 3.999 94.935 1.00 84.12 332 LEU A O 1
ATOM 2677 N N . GLU A 1 333 ? -62.999 3.317 97.050 1.00 80.88 333 GLU A N 1
ATOM 2678 C CA . GLU A 1 333 ? -61.580 3.000 97.241 1.00 80.88 333 GLU A CA 1
ATOM 2679 C C . GLU A 1 333 ? -61.104 1.868 96.313 1.00 80.88 333 GLU A C 1
ATOM 2681 O O . GLU A 1 333 ? -60.011 1.924 95.750 1.00 80.88 333 GLU A O 1
ATOM 2686 N N . ARG A 1 334 ? -61.939 0.842 96.094 1.00 79.38 334 ARG A N 1
ATOM 2687 C CA . ARG A 1 334 ? -61.639 -0.233 95.131 1.00 79.38 334 ARG A CA 1
ATOM 2688 C C . ARG A 1 334 ? -61.579 0.284 93.696 1.00 79.38 334 ARG A C 1
ATOM 2690 O O . ARG A 1 334 ? -60.678 -0.111 92.965 1.00 79.38 334 ARG A O 1
ATOM 2697 N N . LEU A 1 335 ? -62.502 1.162 93.306 1.00 79.44 335 LEU A N 1
ATOM 2698 C CA . LEU A 1 335 ? -62.495 1.791 91.985 1.00 79.44 335 LEU A CA 1
ATOM 2699 C C . LEU A 1 335 ? -61.313 2.761 91.833 1.00 79.44 335 LEU A C 1
ATOM 2701 O O . LEU A 1 335 ? -60.687 2.795 90.779 1.00 79.44 335 LEU A O 1
ATOM 2705 N N . ARG A 1 336 ? -60.936 3.488 92.892 1.00 76.62 336 ARG A N 1
ATOM 2706 C CA . ARG A 1 336 ? -59.816 4.441 92.883 1.00 76.62 336 ARG A CA 1
ATOM 2707 C C . ARG A 1 336 ? -58.475 3.760 92.630 1.00 76.62 336 ARG A C 1
ATOM 2709 O O . ARG A 1 336 ? -57.653 4.285 91.889 1.00 76.62 336 ARG A O 1
ATOM 2716 N N . LYS A 1 337 ? -58.273 2.555 93.169 1.00 73.12 337 LYS A N 1
ATOM 2717 C CA . LYS A 1 337 ? -57.078 1.735 92.891 1.00 73.12 337 LYS A CA 1
ATOM 2718 C C . LYS A 1 337 ? -56.943 1.325 91.421 1.00 73.12 337 LYS A C 1
ATOM 2720 O O . LYS A 1 337 ? -55.852 0.962 90.999 1.00 73.12 337 LYS A O 1
ATOM 2725 N N . LEU A 1 338 ? -58.029 1.400 90.654 1.00 65.69 338 LEU A N 1
ATOM 2726 C CA . LEU A 1 338 ? -58.080 1.073 89.228 1.00 65.69 338 LEU A CA 1
ATOM 2727 C C . LEU A 1 338 ? -58.004 2.326 88.332 1.00 65.69 338 LEU A C 1
ATOM 2729 O O . LEU A 1 338 ? -57.956 2.197 87.114 1.00 65.69 338 LEU A O 1
ATOM 2733 N N . ALA A 1 339 ? -57.960 3.527 88.919 1.00 57.75 339 ALA A N 1
ATOM 2734 C CA . ALA A 1 339 ? -57.887 4.810 88.220 1.00 57.75 339 ALA A CA 1
ATOM 2735 C C . ALA A 1 339 ? -56.503 5.264 87.680 1.00 57.75 339 ALA A C 1
ATOM 2737 O O . ALA A 1 339 ? -56.510 6.137 86.815 1.00 57.75 339 ALA A O 1
ATOM 2738 N N . PRO A 1 340 ? -55.319 4.747 88.098 1.00 56.31 340 PRO A N 1
ATOM 2739 C CA . PRO A 1 340 ? -54.024 5.264 87.613 1.00 56.31 340 PRO A CA 1
ATOM 2740 C C . PRO A 1 340 ? -53.829 5.206 86.091 1.00 56.31 340 PRO A C 1
ATOM 2742 O O . PRO A 1 340 ? -53.047 5.971 85.537 1.00 56.31 340 PRO A O 1
ATOM 2745 N N . SER A 1 341 ? -54.543 4.308 85.418 1.00 60.31 341 SER A N 1
ATOM 2746 C CA . SER A 1 341 ? -54.535 4.121 83.966 1.00 60.31 341 SER A CA 1
ATOM 2747 C C . SER A 1 341 ? -55.645 4.892 83.234 1.00 60.31 341 SER A C 1
ATOM 2749 O O . SER A 1 341 ? -55.696 4.848 82.007 1.00 60.31 341 SER A O 1
ATOM 2751 N N . ASN A 1 342 ? -56.528 5.604 83.948 1.00 69.44 342 ASN A N 1
ATOM 2752 C CA . ASN A 1 342 ? -57.589 6.423 83.360 1.00 69.44 342 ASN A CA 1
ATOM 2753 C C . ASN A 1 342 ? -57.865 7.671 84.232 1.00 69.44 342 ASN A C 1
ATOM 2755 O O . ASN A 1 342 ? -58.626 7.597 85.205 1.00 69.44 342 ASN A O 1
ATOM 2759 N N . PRO A 1 343 ? -57.256 8.825 83.902 1.00 76.31 343 PRO A N 1
ATOM 2760 C CA . PRO A 1 343 ? -57.321 10.019 84.741 1.00 76.31 343 PRO A CA 1
ATOM 2761 C C . PRO A 1 343 ? -58.749 10.558 84.902 1.00 76.31 343 PRO A C 1
ATOM 2763 O O . PRO A 1 343 ? -59.119 10.942 86.011 1.00 76.31 343 PRO A O 1
ATOM 2766 N N . LYS A 1 344 ? -59.598 10.509 83.862 1.00 80.56 344 LYS A N 1
ATOM 2767 C CA . LYS A 1 344 ? -60.989 10.986 83.973 1.00 80.56 344 LYS A CA 1
ATOM 2768 C C . LYS A 1 344 ? -61.881 10.062 84.787 1.00 80.56 344 LYS A C 1
ATOM 2770 O O . LYS A 1 344 ? -62.793 10.540 85.457 1.00 80.56 344 LYS A O 1
ATOM 2775 N N . LEU A 1 345 ? -61.621 8.753 84.789 1.00 81.12 345 LEU A N 1
ATOM 2776 C CA . LEU A 1 345 ? -62.279 7.841 85.727 1.00 81.12 345 LEU A CA 1
ATOM 2777 C C . LEU A 1 345 ? -61.887 8.177 87.176 1.00 81.12 345 LEU A C 1
ATOM 2779 O O . LEU A 1 345 ? -62.739 8.146 88.062 1.00 81.12 345 LEU A O 1
ATOM 2783 N N . GLY A 1 346 ? -60.629 8.561 87.413 1.00 81.81 346 GLY A N 1
ATOM 2784 C CA . GLY A 1 346 ? -60.175 9.084 88.704 1.00 81.81 346 GLY A CA 1
ATOM 2785 C C . GLY A 1 346 ? -60.955 10.326 89.140 1.00 81.81 346 GLY A C 1
ATOM 2786 O O . GLY A 1 346 ? -61.516 10.347 90.236 1.00 81.81 346 GLY A O 1
ATOM 2787 N N . GLU A 1 347 ? -61.082 11.315 88.254 1.00 84.88 347 GLU A N 1
ATOM 2788 C CA . GLU A 1 347 ? -61.859 12.537 88.505 1.00 84.88 347 GLU A CA 1
ATOM 2789 C C . GLU A 1 347 ? -63.354 12.258 88.749 1.00 84.88 347 GLU A C 1
ATOM 2791 O O . GLU A 1 347 ? -63.993 12.928 89.567 1.00 84.88 347 GLU A O 1
ATOM 2796 N N . ALA A 1 348 ? -63.919 11.255 88.069 1.00 84.88 348 ALA A N 1
ATOM 2797 C CA . ALA A 1 348 ? -65.286 10.791 88.289 1.00 84.88 348 ALA A CA 1
ATOM 2798 C C . ALA A 1 348 ? -65.471 10.191 89.690 1.00 84.88 348 ALA A C 1
ATOM 2800 O O . ALA A 1 348 ? -66.432 10.522 90.384 1.00 84.88 348 ALA A O 1
ATOM 2801 N N . ILE A 1 349 ? -64.542 9.337 90.129 1.00 85.81 349 ILE A N 1
ATOM 2802 C CA . ILE A 1 349 ? -64.574 8.702 91.454 1.00 85.81 349 ILE A CA 1
ATOM 2803 C C . ILE A 1 349 ? -64.421 9.751 92.561 1.00 85.81 349 ILE A C 1
ATOM 2805 O O . ILE A 1 349 ? -65.143 9.699 93.556 1.00 85.81 349 ILE A O 1
ATOM 2809 N N . GLU A 1 350 ? -63.539 10.735 92.381 1.00 85.25 350 GLU A N 1
ATOM 2810 C CA . GLU A 1 350 ? -63.374 11.843 93.329 1.00 85.25 350 GLU A CA 1
ATOM 2811 C C . GLU A 1 350 ? -64.622 12.731 93.400 1.00 85.25 350 GLU A C 1
ATOM 2813 O O . GLU A 1 350 ? -65.055 13.110 94.489 1.00 85.25 350 GLU A O 1
ATOM 2818 N N . ALA A 1 351 ? -65.270 12.996 92.263 1.00 84.00 351 ALA A N 1
ATOM 2819 C CA . ALA A 1 351 ? -66.535 13.726 92.237 1.00 84.00 351 ALA A CA 1
ATOM 2820 C C . ALA A 1 351 ? -67.670 12.965 92.945 1.00 84.00 351 ALA A C 1
ATOM 2822 O O . ALA A 1 351 ? -68.486 13.581 93.633 1.00 84.00 351 ALA A O 1
ATOM 2823 N N . LEU A 1 352 ? -67.715 11.634 92.817 1.00 86.25 352 LEU A N 1
ATOM 2824 C CA . LEU A 1 352 ? -68.663 10.790 93.547 1.00 86.25 352 LEU A CA 1
ATOM 2825 C C . LEU A 1 352 ? -68.377 10.760 95.053 1.00 86.25 352 LEU A C 1
ATOM 2827 O O . LEU A 1 352 ? -69.321 10.781 95.841 1.00 86.25 352 LEU A O 1
ATOM 2831 N N . GLN A 1 353 ? -67.104 10.753 95.460 1.00 86.12 353 GLN A N 1
ATOM 2832 C CA . GLN A 1 353 ? -66.707 10.836 96.868 1.00 86.12 353 GLN A CA 1
ATOM 2833 C C . GLN A 1 353 ? -67.164 12.157 97.498 1.00 86.12 353 GLN A C 1
ATOM 2835 O O . GLN A 1 353 ? -67.800 12.136 98.552 1.00 86.12 353 GLN A O 1
ATOM 2840 N N . GLN A 1 354 ? -66.916 13.284 96.824 1.00 82.81 354 GLN A N 1
ATOM 2841 C CA . GLN A 1 354 ? -67.352 14.601 97.290 1.00 82.81 354 GLN A CA 1
ATOM 2842 C C . GLN A 1 354 ? -68.879 14.675 97.397 1.00 82.81 354 GLN A C 1
ATOM 2844 O O . GLN A 1 354 ? -69.416 15.075 98.425 1.00 82.81 354 GLN A O 1
ATOM 2849 N N . LEU A 1 355 ? -69.593 14.203 96.367 1.00 83.50 355 LEU A N 1
ATOM 2850 C CA . LEU A 1 355 ? -71.055 14.202 96.365 1.00 83.50 355 LEU A CA 1
ATOM 2851 C C . LEU A 1 355 ? -71.630 13.362 97.514 1.00 83.50 355 LEU A C 1
ATOM 2853 O O . LEU A 1 355 ? -72.647 13.714 98.112 1.00 83.50 355 LEU A O 1
ATOM 2857 N N . LYS A 1 356 ? -70.975 12.246 97.830 1.00 84.25 356 LYS A N 1
ATOM 2858 C CA . LYS A 1 356 ? -71.334 11.361 98.934 1.00 84.25 356 LYS A CA 1
ATOM 2859 C C . LYS A 1 356 ? -71.113 12.021 100.299 1.00 84.25 356 LYS A C 1
ATOM 2861 O O . LYS A 1 356 ? -71.934 11.821 101.189 1.00 84.25 356 LYS A O 1
ATOM 2866 N N . GLU A 1 357 ? -70.045 12.794 100.478 1.00 81.00 357 GLU A N 1
ATOM 2867 C CA . GLU A 1 357 ? -69.790 13.564 101.708 1.00 81.00 357 GLU A CA 1
ATOM 2868 C C . GLU A 1 357 ? -70.815 14.689 101.887 1.00 81.00 357 GLU A C 1
ATOM 2870 O O . GLU A 1 357 ? -71.429 14.798 102.951 1.00 81.00 357 GLU A O 1
ATOM 2875 N N . ASP A 1 358 ? -71.108 15.419 100.810 1.00 74.12 358 ASP A N 1
ATOM 2876 C CA . ASP A 1 358 ? -72.115 16.485 100.778 1.00 74.12 358 ASP A CA 1
ATOM 2877 C C . ASP A 1 358 ? -73.548 15.970 101.018 1.00 74.12 358 ASP A C 1
ATOM 2879 O O . ASP A 1 358 ? -74.438 16.735 101.381 1.00 74.12 358 ASP A O 1
ATOM 2883 N N . SER A 1 359 ? -73.799 14.675 100.797 1.00 68.00 359 SER A N 1
ATOM 2884 C CA . SER A 1 359 ? -75.111 14.041 101.012 1.00 68.00 359 SER A CA 1
ATOM 2885 C C . SER A 1 359 ? -75.321 13.530 102.443 1.00 68.00 359 SER A C 1
ATOM 2887 O O . SER A 1 359 ? -76.429 13.125 102.783 1.00 68.00 359 SER A O 1
ATOM 2889 N N . ILE A 1 360 ? -74.270 13.495 103.271 1.00 63.31 360 ILE A N 1
ATOM 2890 C CA . ILE A 1 360 ? -74.321 13.011 104.664 1.00 63.31 360 ILE A CA 1
ATOM 2891 C C . ILE A 1 360 ? -74.382 14.178 105.669 1.00 63.31 360 ILE A C 1
ATOM 2893 O O . ILE A 1 360 ? -74.817 13.982 106.802 1.00 63.31 360 ILE A O 1
ATOM 2897 N N . GLY A 1 361 ? -73.965 15.387 105.277 1.00 60.59 361 GLY A N 1
ATOM 2898 C CA . GLY A 1 361 ? -74.041 16.587 106.119 1.00 60.59 361 GLY A CA 1
ATOM 2899 C C . GLY A 1 361 ? -75.438 17.226 106.180 1.00 60.59 361 GLY A C 1
ATOM 2900 O O . GLY A 1 361 ? -76.279 16.996 105.320 1.00 60.59 361 GLY A O 1
ATOM 2901 N N . GLU A 1 362 ? -75.677 18.100 107.168 1.00 51.84 362 GLU A N 1
ATOM 2902 C CA . GLU A 1 362 ? -76.939 18.863 107.330 1.00 51.84 362 GLU A CA 1
ATOM 2903 C C . GLU A 1 362 ? -77.208 19.887 106.201 1.00 51.84 362 GLU A C 1
ATOM 2905 O O . GLU A 1 362 ? -78.264 20.524 106.154 1.00 51.84 362 GLU A O 1
ATOM 2910 N N . GLN A 1 363 ? -76.266 20.068 105.270 1.00 56.34 363 GLN A N 1
ATOM 2911 C CA . GLN A 1 363 ? -76.400 20.975 104.133 1.00 56.34 363 GLN A CA 1
ATOM 2912 C C . GLN A 1 363 ? -77.088 20.271 102.958 1.00 56.34 363 GLN A C 1
ATOM 2914 O O . GLN A 1 363 ? -76.623 19.246 102.470 1.00 56.34 363 GLN A O 1
ATOM 2919 N N . LYS A 1 364 ? -78.186 20.848 102.447 1.00 59.47 364 LYS A N 1
ATOM 2920 C CA . LYS A 1 364 ? -78.833 20.358 101.219 1.00 59.47 364 LYS A CA 1
ATOM 2921 C C . LYS A 1 364 ? -77.850 20.419 100.051 1.00 59.47 364 LYS A C 1
ATOM 2923 O O . LYS A 1 364 ? -77.416 21.502 99.656 1.00 59.47 364 LYS A O 1
ATOM 2928 N N . THR A 1 365 ? -77.558 19.263 99.467 1.00 65.44 365 THR A N 1
ATOM 2929 C CA . THR A 1 365 ? -76.658 19.122 98.323 1.00 65.44 365 THR A CA 1
ATOM 2930 C C . THR A 1 365 ? -77.177 19.953 97.140 1.00 65.44 365 THR A C 1
ATOM 2932 O O . THR A 1 365 ? -78.315 19.795 96.693 1.00 65.44 365 THR A O 1
ATOM 2935 N N . ASN A 1 366 ? -76.367 20.889 96.636 1.00 70.12 366 ASN A N 1
ATOM 2936 C CA . ASN A 1 366 ? -76.770 21.791 95.553 1.00 70.12 366 ASN A CA 1
ATOM 2937 C C . ASN A 1 366 ? -76.935 21.009 94.233 1.00 70.12 366 ASN A C 1
ATOM 2939 O O . ASN A 1 366 ? -76.047 20.256 93.830 1.00 70.12 366 ASN A O 1
ATOM 2943 N N . GLY A 1 367 ? -78.033 21.239 93.502 1.00 72.19 367 GLY A N 1
ATOM 2944 C CA . GLY A 1 367 ? -78.289 20.619 92.194 1.00 72.19 367 GLY A CA 1
ATOM 2945 C C . GLY A 1 367 ? -77.196 20.872 91.142 1.00 72.19 367 GLY A C 1
ATOM 2946 O O . GLY A 1 367 ? -77.099 20.133 90.162 1.00 72.19 367 GLY A O 1
ATOM 2947 N N . TYR A 1 368 ? -76.345 21.885 91.337 1.00 79.06 368 TYR A N 1
ATOM 2948 C CA . TYR A 1 368 ? -75.127 22.087 90.549 1.00 79.06 368 TYR A CA 1
ATOM 2949 C C . TYR A 1 368 ? -74.079 20.975 90.761 1.00 79.06 368 TYR A C 1
ATOM 2951 O O . TYR A 1 368 ? -73.621 20.398 89.776 1.00 79.06 368 TYR A O 1
ATOM 2959 N N . HIS A 1 369 ? -73.761 20.611 92.009 1.00 78.44 369 HIS A N 1
ATOM 2960 C CA . HIS A 1 369 ? -72.771 19.567 92.322 1.00 78.44 369 HIS A CA 1
ATOM 2961 C C . HIS A 1 369 ? -73.216 18.187 91.829 1.00 78.44 369 HIS A C 1
ATOM 2963 O O . HIS A 1 369 ? -72.412 17.437 91.279 1.00 78.44 369 HIS A O 1
ATOM 2969 N N . ILE A 1 370 ? -74.519 17.896 91.911 1.00 81.31 370 ILE A N 1
ATOM 2970 C CA . ILE A 1 370 ? -75.105 16.663 91.367 1.00 81.31 370 ILE A CA 1
ATOM 2971 C C . ILE A 1 370 ? -74.881 16.569 89.848 1.00 81.31 370 ILE A C 1
ATOM 2973 O O . ILE A 1 370 ? -74.428 15.538 89.353 1.00 81.31 370 ILE A O 1
ATOM 2977 N N . ARG A 1 371 ? -75.158 17.645 89.095 1.00 83.06 371 ARG A N 1
ATOM 2978 C CA . ARG A 1 371 ? -74.951 17.673 87.633 1.00 83.06 371 ARG A CA 1
ATOM 2979 C C . ARG A 1 371 ? -73.475 17.602 87.248 1.00 83.06 371 ARG A C 1
ATOM 2981 O O . ARG A 1 371 ? -73.137 16.977 86.247 1.00 83.06 371 ARG A O 1
ATOM 2988 N N . GLN A 1 372 ? -72.604 18.228 88.033 1.00 85.06 372 GLN A N 1
ATOM 2989 C CA . GLN A 1 372 ? -71.162 18.190 87.806 1.00 85.06 372 GLN A CA 1
ATOM 2990 C C . GLN A 1 372 ? -70.597 16.778 88.004 1.00 85.06 372 GLN A C 1
ATOM 2992 O O . GLN A 1 372 ? -69.823 16.316 87.168 1.00 85.06 372 GLN A O 1
ATOM 2997 N N . ALA A 1 373 ? -71.013 16.074 89.061 1.00 83.44 373 ALA A N 1
ATOM 2998 C CA . ALA A 1 373 ? -70.622 14.686 89.291 1.00 83.44 373 ALA A CA 1
ATOM 2999 C C . ALA A 1 373 ? -71.147 13.757 88.184 1.00 83.44 373 ALA A C 1
ATOM 3001 O O . ALA A 1 373 ? -70.385 12.949 87.665 1.00 83.44 373 ALA A O 1
ATOM 3002 N N . GLN A 1 374 ? -72.405 13.929 87.755 1.00 85.88 374 GLN A N 1
ATOM 3003 C CA . GLN A 1 374 ? -72.974 13.185 86.623 1.00 85.88 374 GLN A CA 1
ATOM 3004 C C . GLN A 1 374 ? -72.152 13.358 85.341 1.00 85.88 374 GLN A C 1
ATOM 3006 O O . GLN A 1 374 ? -71.750 12.367 84.739 1.00 85.88 374 GLN A O 1
ATOM 3011 N N . ARG A 1 375 ? -71.831 14.603 84.967 1.00 87.50 375 ARG A N 1
ATOM 3012 C CA . ARG A 1 375 ? -71.018 14.881 83.776 1.00 87.50 375 ARG A CA 1
ATOM 3013 C C . ARG A 1 375 ? -69.632 14.237 83.866 1.00 87.50 375 ARG A C 1
ATOM 3015 O O . ARG A 1 375 ? -69.184 13.642 82.895 1.00 87.50 375 ARG A O 1
ATOM 3022 N N . ARG A 1 376 ? -68.963 14.319 85.021 1.00 87.31 376 ARG A N 1
ATOM 3023 C CA . ARG A 1 376 ? -67.633 13.711 85.208 1.00 87.31 376 ARG A CA 1
ATOM 3024 C C . ARG A 1 376 ? -67.671 12.190 85.106 1.00 87.31 376 ARG A C 1
ATOM 3026 O O . ARG A 1 376 ? -66.773 11.603 84.515 1.00 87.31 376 ARG A O 1
ATOM 3033 N N . VAL A 1 377 ? -68.721 11.556 85.627 1.00 86.94 377 VAL A N 1
ATOM 3034 C CA . VAL A 1 377 ? -68.942 10.112 85.462 1.00 86.94 377 VAL A CA 1
ATOM 3035 C C . VAL A 1 377 ? -69.151 9.754 83.991 1.00 86.94 377 VAL A C 1
ATOM 3037 O O . VAL A 1 377 ? -68.506 8.832 83.502 1.00 86.94 377 VAL A O 1
ATOM 3040 N N . GLU A 1 378 ? -69.982 10.498 83.261 1.00 86.31 378 GLU A N 1
ATOM 3041 C CA . GLU A 1 378 ? -70.198 10.280 81.823 1.00 86.31 378 GLU A CA 1
ATOM 3042 C C . GLU A 1 378 ? -68.907 10.461 81.006 1.00 86.31 378 GLU A C 1
ATOM 3044 O O . GLU A 1 378 ? -68.598 9.638 80.145 1.00 86.31 378 GLU A O 1
ATOM 3049 N N . GLU A 1 379 ? -68.119 11.498 81.298 1.00 85.94 379 GLU A N 1
ATOM 3050 C CA . GLU A 1 379 ? -66.833 11.763 80.643 1.00 85.94 379 GLU A CA 1
ATOM 3051 C C . GLU A 1 379 ? -65.793 10.673 80.947 1.00 85.94 379 GLU A C 1
ATOM 3053 O O . GLU A 1 379 ? -65.120 10.200 80.027 1.00 85.94 379 GLU A O 1
ATOM 3058 N N . GLY A 1 380 ? -65.700 10.228 82.205 1.00 83.38 380 GLY A N 1
ATOM 3059 C CA . GLY A 1 380 ? -64.808 9.145 82.622 1.00 83.38 380 GLY A CA 1
ATOM 3060 C C . GLY A 1 380 ? -65.173 7.800 81.992 1.00 83.38 380 GLY A C 1
ATOM 3061 O O . GLY A 1 380 ? -64.298 7.092 81.492 1.00 83.38 380 GLY A O 1
ATOM 3062 N N . LEU A 1 381 ? -66.465 7.465 81.929 1.00 83.12 381 LEU A N 1
ATOM 3063 C CA . LEU A 1 381 ? -66.944 6.245 81.270 1.00 83.12 381 LEU A CA 1
ATOM 3064 C C . LEU A 1 381 ? -66.788 6.313 79.743 1.00 83.12 381 LEU A C 1
ATOM 3066 O O . LEU A 1 381 ? -66.429 5.315 79.122 1.00 83.12 381 LEU A O 1
ATOM 3070 N N . SER A 1 382 ? -67.000 7.482 79.130 1.00 82.19 382 SER A N 1
ATOM 3071 C CA . SER A 1 382 ? -66.782 7.677 77.691 1.00 82.19 382 SER A CA 1
ATOM 3072 C C . SER A 1 382 ? -65.309 7.531 77.311 1.00 82.19 382 SER A C 1
ATOM 3074 O O . SER A 1 382 ? -64.997 6.938 76.281 1.00 82.19 382 SER A O 1
ATOM 3076 N N . GLU A 1 383 ? -64.386 8.041 78.129 1.00 78.94 383 GLU A N 1
ATOM 3077 C CA . GLU A 1 383 ? -62.953 7.862 77.897 1.00 78.94 383 GLU A CA 1
ATOM 3078 C C . GLU A 1 383 ? -62.516 6.414 78.109 1.00 78.94 383 GLU A C 1
ATOM 3080 O O . GLU A 1 383 ? -61.761 5.893 77.288 1.00 78.94 383 GLU A O 1
ATOM 3085 N N . LEU A 1 384 ? -63.040 5.737 79.137 1.00 75.38 384 LEU A N 1
ATOM 3086 C CA . LEU A 1 384 ? -62.829 4.301 79.331 1.00 75.38 384 LEU A CA 1
ATOM 3087 C C . LEU A 1 384 ? -63.305 3.498 78.105 1.00 75.38 384 LEU A C 1
ATOM 3089 O O . LEU A 1 384 ? -62.604 2.606 77.645 1.00 75.38 384 LEU A O 1
ATOM 3093 N N . ALA A 1 385 ? -64.437 3.883 77.508 1.00 71.69 385 ALA A N 1
ATOM 3094 C CA . ALA A 1 385 ? -64.975 3.277 76.288 1.00 71.69 385 ALA A CA 1
ATOM 3095 C C . ALA A 1 385 ? -64.253 3.688 74.982 1.00 71.69 385 ALA A C 1
ATOM 3097 O O . ALA A 1 385 ? -64.487 3.094 73.931 1.00 71.69 385 ALA A O 1
ATOM 3098 N N . LYS A 1 386 ? -63.401 4.720 75.006 1.00 69.06 386 LYS A N 1
ATOM 3099 C CA . LYS A 1 386 ? -62.536 5.105 73.873 1.00 69.06 386 LYS A CA 1
ATOM 3100 C C . LYS A 1 386 ? -61.157 4.467 73.976 1.00 69.06 386 LYS A C 1
ATOM 3102 O O . LYS A 1 386 ? -60.582 4.097 72.958 1.00 69.06 386 LYS A O 1
ATOM 3107 N N . THR A 1 387 ? -60.644 4.298 75.190 1.00 62.69 387 THR A N 1
ATOM 3108 C CA . THR A 1 387 ? -59.399 3.561 75.458 1.00 62.69 387 THR A CA 1
ATOM 3109 C C . THR A 1 387 ? -59.558 2.050 75.276 1.00 62.69 387 THR A C 1
ATOM 3111 O O . THR A 1 387 ? -58.567 1.361 75.065 1.00 62.69 387 THR A O 1
ATOM 3114 N N . THR A 1 388 ? -60.790 1.537 75.219 1.00 54.75 388 THR A N 1
ATOM 3115 C CA . THR A 1 388 ? -61.100 0.197 74.692 1.00 54.75 388 THR A CA 1
ATOM 3116 C C . THR A 1 388 ? -60.994 0.089 73.164 1.00 54.75 388 THR A C 1
ATOM 3118 O O . THR A 1 388 ? -61.108 -1.020 72.637 1.00 54.75 388 THR A O 1
ATOM 3121 N N . SER A 1 389 ? -60.753 1.187 72.427 1.00 51.19 389 SER A N 1
ATOM 3122 C CA . SER A 1 389 ? -60.402 1.095 71.007 1.00 51.19 389 SER A CA 1
ATOM 3123 C C . SER A 1 389 ? -58.962 0.586 70.859 1.00 51.19 389 SER A C 1
ATOM 3125 O O . SER A 1 389 ? -57.982 1.193 71.285 1.00 51.19 389 SER A O 1
ATOM 3127 N N . PHE A 1 390 ? -58.883 -0.602 70.273 1.00 51.75 390 PHE A N 1
ATOM 3128 C CA . PHE A 1 390 ? -57.750 -1.522 70.170 1.00 51.75 390 PHE A CA 1
ATOM 3129 C C . PHE A 1 390 ? -56.400 -0.917 69.720 1.00 51.75 390 PHE A C 1
ATOM 3131 O O . PHE A 1 390 ? -55.349 -1.491 69.996 1.00 51.75 390 PHE A O 1
ATOM 3138 N N . GLU A 1 391 ? -56.401 0.215 69.011 1.00 49.75 391 GLU A N 1
ATOM 3139 C CA . GLU A 1 391 ? -55.238 0.709 68.256 1.00 49.75 391 GLU A CA 1
ATOM 3140 C C . GLU A 1 391 ? -54.199 1.458 69.102 1.00 49.75 391 GLU A C 1
ATOM 3142 O O . GLU A 1 391 ? -53.010 1.418 68.787 1.00 49.75 391 GLU A O 1
ATOM 3147 N N . SER A 1 392 ? -54.605 2.115 70.192 1.00 49.62 392 SER A N 1
ATOM 3148 C CA . SER A 1 392 ? -53.665 2.826 71.075 1.00 49.62 392 SER A CA 1
ATOM 3149 C C . SER A 1 392 ? -52.930 1.858 72.006 1.00 49.62 392 SER A C 1
ATOM 3151 O O . SER A 1 392 ? -51.712 1.934 72.140 1.00 49.62 392 SER A O 1
ATOM 3153 N N . PHE A 1 393 ? -53.647 0.891 72.581 1.00 49.44 393 PHE A N 1
ATOM 3154 C CA . PHE A 1 393 ? -53.088 -0.023 73.580 1.00 49.44 393 PHE A CA 1
ATOM 3155 C C . PHE A 1 393 ? -52.188 -1.104 72.958 1.00 49.44 393 PHE A C 1
ATOM 3157 O O . PHE A 1 393 ? -51.157 -1.464 73.525 1.00 49.44 393 PHE A O 1
ATOM 3164 N N . ALA A 1 394 ? -52.530 -1.584 71.755 1.00 50.78 394 ALA A N 1
ATOM 3165 C CA . ALA A 1 394 ? -51.686 -2.519 71.014 1.00 50.78 394 ALA A CA 1
ATOM 3166 C C . ALA A 1 394 ? -50.350 -1.878 70.597 1.00 50.78 394 ALA A C 1
ATOM 3168 O O . ALA A 1 394 ? -49.321 -2.539 70.695 1.00 50.78 394 ALA A O 1
ATOM 3169 N N . ASN A 1 395 ? -50.346 -0.598 70.201 1.00 48.16 395 ASN A N 1
ATOM 3170 C CA . ASN A 1 395 ? -49.128 0.131 69.829 1.00 48.16 395 ASN A CA 1
ATOM 3171 C C . ASN A 1 395 ? -48.206 0.402 71.025 1.00 48.16 395 ASN A C 1
ATOM 3173 O O . ASN A 1 395 ? -46.992 0.240 70.896 1.00 48.16 395 ASN A O 1
ATOM 3177 N N . ASP A 1 396 ? -48.756 0.742 72.193 1.00 47.91 396 ASP A N 1
ATOM 3178 C CA . ASP A 1 396 ? -47.944 0.974 73.392 1.00 47.91 396 ASP A CA 1
ATOM 3179 C C . ASP A 1 396 ? -47.277 -0.323 73.880 1.00 47.91 396 ASP A C 1
ATOM 3181 O O . ASP A 1 396 ? -46.078 -0.319 74.170 1.00 47.91 396 ASP A O 1
ATOM 3185 N N . ILE A 1 397 ? -47.984 -1.462 73.850 1.00 51.06 397 ILE A N 1
ATOM 3186 C CA . ILE A 1 397 ? -47.390 -2.774 74.164 1.00 51.06 397 ILE A CA 1
ATOM 3187 C C . ILE A 1 397 ? -46.356 -3.194 73.105 1.00 51.06 397 ILE A C 1
ATOM 3189 O O . ILE A 1 397 ? -45.284 -3.689 73.459 1.00 51.06 397 ILE A O 1
ATOM 3193 N N . PHE A 1 398 ? -46.616 -2.950 71.814 1.00 46.91 398 PHE A N 1
ATOM 3194 C CA . PHE A 1 398 ? -45.649 -3.228 70.743 1.00 46.91 398 PHE A CA 1
ATOM 3195 C C . PHE A 1 398 ? -44.366 -2.396 70.898 1.00 46.91 398 PHE A C 1
ATOM 3197 O O . PHE A 1 398 ? -43.264 -2.893 70.660 1.00 46.91 398 PHE A O 1
ATOM 3204 N N . SER A 1 399 ? -44.496 -1.140 71.339 1.00 46.88 399 SER A N 1
ATOM 3205 C CA . SER A 1 399 ? -43.364 -0.243 71.584 1.00 46.88 399 SER A CA 1
ATOM 3206 C C . SER A 1 399 ? -42.538 -0.644 72.814 1.00 46.88 399 SER A C 1
ATOM 3208 O O . SER A 1 399 ? -41.313 -0.506 72.795 1.00 46.88 399 SER A O 1
ATOM 3210 N N . LEU A 1 400 ? -43.185 -1.189 73.852 1.00 44.56 400 LEU A N 1
ATOM 3211 C CA . LEU A 1 400 ? -42.523 -1.709 75.050 1.00 44.56 400 LEU A CA 1
ATOM 3212 C C . LEU A 1 400 ? -41.761 -3.006 74.745 1.00 44.56 400 LEU A C 1
ATOM 3214 O O . LEU A 1 400 ? -40.597 -3.117 75.113 1.00 44.56 400 LEU A O 1
ATOM 3218 N N . LEU A 1 401 ? -42.346 -3.929 73.975 1.00 43.69 401 LEU A N 1
ATOM 3219 C CA . LEU A 1 401 ? -41.695 -5.189 73.584 1.00 43.69 401 LEU A CA 1
ATOM 3220 C C . LEU A 1 401 ? -40.541 -5.008 72.578 1.00 43.69 401 LEU A C 1
ATOM 3222 O O . LEU A 1 401 ? -39.630 -5.831 72.538 1.00 43.69 401 LEU A O 1
ATOM 3226 N N . GLN A 1 402 ? -40.529 -3.934 71.778 1.00 42.38 402 GLN A N 1
ATOM 3227 C CA . GLN A 1 402 ? -39.380 -3.593 70.922 1.00 42.38 402 GLN A CA 1
ATOM 3228 C C . GLN A 1 402 ? -38.214 -2.942 71.677 1.00 42.38 402 GLN A C 1
ATOM 3230 O O . GLN A 1 402 ? -37.101 -2.905 71.149 1.00 42.38 402 GLN A O 1
ATOM 3235 N N . ARG A 1 403 ? -38.448 -2.406 72.881 1.00 40.34 403 ARG A N 1
ATOM 3236 C CA . ARG A 1 403 ? -37.423 -1.715 73.679 1.00 40.34 403 ARG A CA 1
ATOM 3237 C C . ARG A 1 403 ? -36.763 -2.587 74.753 1.00 40.34 403 ARG A C 1
ATOM 3239 O O . ARG A 1 403 ? -35.799 -2.114 75.352 1.00 40.34 403 ARG A O 1
ATOM 3246 N N . GLY A 1 404 ? -37.182 -3.847 74.891 1.00 36.25 404 GLY A N 1
ATOM 3247 C CA . GLY A 1 404 ? -36.561 -4.851 75.763 1.00 36.25 404 GLY A CA 1
ATOM 3248 C C . GLY A 1 404 ? -37.445 -5.226 76.934 1.00 36.25 404 GLY A C 1
ATOM 3249 O O . GLY A 1 404 ? -37.580 -4.375 77.841 1.00 36.25 404 GLY A O 1
#

Secondary structure (DSSP, 8-state):
--HHHHHHHHHTTS-HHHHHHHHHH---HHHHHHHHSEEEEEEEE--TTTT-HHHHHHHTT--TT-HHHHHHHHH---SS-HHHHHHHHHHHHTHHHHHHHTT-EEEEETTEEEEEEEHHHHHHHHHHHHHHHHHHHHHHIIIIITTHHHHHHHHHHHHHHHHHHHHHHHHHTT--PPPHHHHHHHHHHHHHHHSPPHHHHHHHS-EEEEEE-----HHHHHHHHHHHHHHHHHHHHHHHHHHHHHHHHHHHHHHHHHHHHHHHHHHHHHHHHHHHHHHHHHHHHHHHHHHHHHHHHHHHHHHHHHHHHHHHHHHHT----HHHHHHHHHHHHHHHTT-TT-HHHHHHHHHHHHHHHHTTSSSPPPHHHHHHHHHHHHHHHHHHHHHTSHHHHHHHHHHHHHH-

Radius of gyration: 67.02 Å; chains: 1; bounding box: 125×47×172 Å

pLDDT: mean 72.63, std 16.13, range [32.16, 96.31]

Sequence (404 aa):
MNNHNQFYEELAQLPPQEISQLLAEVLPYGEIKARMDGSVILIHAYGLRRFQSTTDLMELGIPEDDPRSKVFTATMQNLVSEKIQNALRNQAAKIRTVCKDQGAIEVWEGPRKAWWVPVECFEAFNRAVTAHIDEFAELRDRFLVDTHEDLRWQAKQNYRESLRAAWEDLSASGQDGPDLQDYMDSGLAFFDGRFPTREEIQRDIRMEMELVSKSLPPVITHKVEKMREAEVAAMTAKAAAYRVLANKETEQMKLVEIQKQAEVERLETLKEKRRKQEELMLAQMRPEISQMQEAMERISASTTQLADEIIRAAKGSVEISSAVSKSWNTRLERLRKLAPSNPKLGEAIEALQQLKEDSIGEQKTNGYHIRQAQRRVEEGLSELAKTTSFESFANDIFSLLQRG

Foldseek 3Di:
DDPVVVVVVVLVPDDPVVNVVVCVVDPPPVVVLQQLAWFKKDKDWFDLCVQPQVVVCVVLVQDPPHPLVVLSVVQQDGLADPVLSVVLVVLVVCLVVLLVVLVWDWDDDDPDIITIGGPVSCVVSVVSNVVSQVVSLVSLCVRPVVCVVVSLVSSLVSQLVSQVSSVVVCVVVVDPDDDSVVSSVVSSVSSVVPRDHSVRSSVGGGMDMDTPPDDDDVVSVVVVVVVVVVVVVVVVVVVVVVVVVVVVVVVVVVVVVVVVVVVVVVVVVVVVVVVVVVVVVVVVCVVVLVVVVVVLVVLLVLLVVLLCVLLVLLVVLDADDPVNLVVSVVSLVVSCVVCPVQVLSNVLSVLSVVSNVCSNDPDRRDPVSSVVSVVSSVVSSVVSVVVSPPPPVVVVVVVVVVVD